Protein AF-0000000086008919 (afdb_homodimer)

Sequence (578 aa):
MCDLHGDYGIKNENSSHETCEQEYIVKLPHHLHKCLPTDWNIIDSYNDDFDLSVKHMNRQDSIGISLEGPEISRSGILTWLCVSTSSCTFLFDILTLGKEAFRRGLKSILENSRIQKIFHDCRLVSDCLYHQYEVRLNNVFDTQAADSLVMMQQNKDSKFIKKVNSLNECLNYYLEITDNYLCRSLLFDVDEQSIHYHGRRPLHHEFQESMIRNVIYLRLLKREVECALLTPLRRVTDQYLNCVLSASDQELVLCPSILEELPQEVLIDGIEVVNYVEPEVSLFGSWDSMCDLHGDYGIKNENSSHETCEQEYIVKLPHHLHKCLPTDWNIIDSYNDDFDLSVKHMNRQDSIGISLEGPEISRSGILTWLCVSTSSCTFLFDILTLGKEAFRRGLKSILENSRIQKIFHDCRLVSDCLYHQYEVRLNNVFDTQAADSLVMMQQNKDSKFIKKVNSLNECLNYYLEITDNYLCRSLLFDVDEQSIHYHGRRPLHHEFQESMIRNVIYLRLLKREVECALLTPLRRVTDQYLNCVLSASDQELVLCPSILEELPQEVLIDGIEVVNYVEPEVSLFGSWDS

Structure (mmCIF, N/CA/C/O backbone):
data_AF-0000000086008919-model_v1
#
loop_
_entity.id
_entity.type
_entity.pdbx_description
1 polymer 'PiRNA biogenesis protein EXD1'
#
loop_
_atom_site.group_PDB
_atom_site.id
_atom_site.type_symbol
_atom_site.label_atom_id
_atom_site.label_alt_id
_atom_site.label_comp_id
_atom_site.label_asym_id
_atom_site.label_entity_id
_atom_site.label_seq_id
_atom_site.pdbx_PDB_ins_code
_atom_site.Cartn_x
_atom_site.Cartn_y
_atom_site.Cartn_z
_atom_site.occupancy
_atom_site.B_iso_or_equiv
_atom_site.auth_seq_id
_atom_site.auth_comp_id
_atom_site.auth_asym_id
_atom_site.auth_atom_id
_atom_site.pdbx_PDB_model_num
ATOM 1 N N . MET A 1 1 ? 29.938 62.469 72.5 1 24.72 1 MET A N 1
ATOM 2 C CA . MET A 1 1 ? 30.828 62.656 71.375 1 24.72 1 MET A CA 1
ATOM 3 C C . MET A 1 1 ? 30.984 61.312 70.625 1 24.72 1 MET A C 1
ATOM 5 O O . MET A 1 1 ? 32.094 61 70.188 1 24.72 1 MET A O 1
ATOM 9 N N . CYS A 1 2 ? 30.031 60.469 70.812 1 25.94 2 CYS A N 1
ATOM 10 C CA . CYS A 1 2 ? 29.75 59.031 70.688 1 25.94 2 CYS A CA 1
ATOM 11 C C . CYS A 1 2 ? 29.75 58.594 69.188 1 25.94 2 CYS A C 1
ATOM 13 O O . CYS A 1 2 ? 28.922 59.062 68.438 1 25.94 2 CYS A O 1
ATOM 15 N N . ASP A 1 3 ? 31.031 58.469 68.688 1 27.61 3 ASP A N 1
ATOM 16 C CA . ASP A 1 3 ? 31.594 58.281 67.375 1 27.61 3 ASP A CA 1
ATOM 17 C C . ASP A 1 3 ? 31.047 57.031 66.688 1 27.61 3 ASP A C 1
ATOM 19 O O . ASP A 1 3 ? 31.531 55.906 66.938 1 27.61 3 ASP A O 1
ATOM 23 N N . LEU A 1 4 ? 29.766 56.875 66.688 1 25.44 4 LEU A N 1
ATOM 24 C CA . LEU A 1 4 ? 28.938 55.719 66.438 1 25.44 4 LEU A CA 1
ATOM 25 C C . LEU A 1 4 ? 29.109 55.219 65 1 25.44 4 LEU A C 1
ATOM 27 O O . LEU A 1 4 ? 28.141 55.156 64.25 1 25.44 4 LEU A O 1
ATOM 31 N N . HIS A 1 5 ? 30.25 55.531 64.375 1 30.09 5 HIS A N 1
ATOM 32 C CA . HIS A 1 5 ? 30.328 55.469 62.938 1 30.09 5 HIS A CA 1
ATOM 33 C C . HIS A 1 5 ? 30.344 54.031 62.438 1 30.09 5 HIS A C 1
ATOM 35 O O . HIS A 1 5 ? 31.391 53.469 62.156 1 30.09 5 HIS A O 1
ATOM 41 N N . GLY A 1 6 ? 29.516 53.25 63.094 1 28.58 6 GLY A N 1
ATOM 42 C CA . GLY A 1 6 ? 29.688 51.812 62.844 1 28.58 6 GLY A CA 1
ATOM 43 C C . GLY A 1 6 ? 29.547 51.438 61.375 1 28.58 6 GLY A C 1
ATOM 44 O O . GLY A 1 6 ? 28.531 51.75 60.75 1 28.58 6 GLY A O 1
ATOM 45 N N . ASP A 1 7 ? 30.578 51.406 60.656 1 30.53 7 ASP A N 1
ATOM 46 C CA . ASP A 1 7 ? 30.734 51.156 59.219 1 30.53 7 ASP A CA 1
ATOM 47 C C . ASP A 1 7 ? 30.141 49.781 58.844 1 30.53 7 ASP A C 1
ATOM 49 O O . ASP A 1 7 ? 30.766 48.75 59.062 1 30.53 7 ASP A O 1
ATOM 53 N N . TYR A 1 8 ? 28.953 49.594 59.312 1 28.14 8 TYR A N 1
ATOM 54 C CA . TYR A 1 8 ? 28.5 48.219 59 1 28.14 8 TYR A CA 1
ATOM 55 C C . TYR A 1 8 ? 28.578 47.938 57.5 1 28.14 8 TYR A C 1
ATOM 57 O O . TYR A 1 8 ? 27.984 48.656 56.688 1 28.14 8 TYR A O 1
ATOM 65 N N . GLY A 1 9 ? 29.625 47.562 57.094 1 30.84 9 GLY A N 1
ATOM 66 C CA . GLY A 1 9 ? 29.828 47.156 55.719 1 30.84 9 GLY A CA 1
ATOM 67 C C . GLY A 1 9 ? 28.812 46.125 55.25 1 30.84 9 GLY A C 1
ATOM 68 O O . GLY A 1 9 ? 28.766 45 55.812 1 30.84 9 GLY A O 1
ATOM 69 N N . ILE A 1 10 ? 27.594 46.469 55 1 26.48 10 ILE A N 1
ATOM 70 C CA . ILE A 1 10 ? 26.547 45.594 54.469 1 26.48 10 ILE A CA 1
ATOM 71 C C . ILE A 1 10 ? 27.109 44.75 53.312 1 26.48 10 ILE A C 1
ATOM 73 O O . ILE A 1 10 ? 27.609 45.312 52.344 1 26.48 10 ILE A O 1
ATOM 77 N N . LYS A 1 11 ? 27.469 43.562 53.625 1 32.94 11 LYS A N 1
ATOM 78 C CA . LYS A 1 11 ? 27.812 42.562 52.625 1 32.94 11 LYS A CA 1
ATOM 79 C C . LYS A 1 11 ? 26.688 42.406 51.625 1 32.94 11 LYS A C 1
ATOM 81 O O . LYS A 1 11 ? 25.562 42.062 51.969 1 32.94 11 LYS A O 1
ATOM 86 N N . ASN A 1 12 ? 26.422 43.344 50.719 1 26.62 12 ASN A N 1
ATOM 87 C CA . ASN A 1 12 ? 25.5 43.156 49.625 1 26.62 12 ASN A CA 1
ATOM 88 C C . ASN A 1 12 ? 25.578 41.75 49.062 1 26.62 12 ASN A C 1
ATOM 90 O O . ASN A 1 12 ? 26.562 41.375 48.406 1 26.62 12 ASN A O 1
ATOM 94 N N . GLU A 1 13 ? 25.031 40.781 49.812 1 29.66 13 GLU A N 1
ATOM 95 C CA . GLU A 1 13 ? 24.891 39.469 49.188 1 29.66 13 GLU A CA 1
ATOM 96 C C . GLU A 1 13 ? 24.109 39.562 47.875 1 29.66 13 GLU A C 1
ATOM 98 O O . GLU A 1 13 ? 22.938 39.938 47.875 1 29.66 13 GLU A O 1
ATOM 103 N N . ASN A 1 14 ? 24.5 39.969 46.781 1 31.05 14 ASN A N 1
ATOM 104 C CA . ASN A 1 14 ? 23.984 39.812 45.438 1 31.05 14 ASN A CA 1
ATOM 105 C C . ASN A 1 14 ? 23.359 38.438 45.219 1 31.05 14 ASN A C 1
ATOM 107 O O . ASN A 1 14 ? 24.078 37.406 45.188 1 31.05 14 ASN A O 1
ATOM 111 N N . SER A 1 15 ? 21.984 38.062 45.781 1 30.09 15 SER A N 1
ATOM 112 C CA . SER A 1 15 ? 21.109 36.969 45.438 1 30.09 15 SER A CA 1
ATOM 113 C C . SER A 1 15 ? 21.016 36.781 43.906 1 30.09 15 SER A C 1
ATOM 115 O O . SER A 1 15 ? 20.438 37.625 43.219 1 30.09 15 SER A O 1
ATOM 117 N N . SER A 1 16 ? 21.766 36.25 43.25 1 34.16 16 SER A N 1
ATOM 118 C CA . SER A 1 16 ? 21.641 35.75 41.906 1 34.16 16 SER A CA 1
ATOM 119 C C . SER A 1 16 ? 20.422 34.812 41.781 1 34.16 16 SER A C 1
ATOM 121 O O . SER A 1 16 ? 20.422 33.719 42.281 1 34.16 16 SER A O 1
ATOM 123 N N . HIS A 1 17 ? 18.875 35.125 42 1 28.83 17 HIS A N 1
ATOM 124 C CA . HIS A 1 17 ? 17.75 34.344 41.562 1 28.83 17 HIS A CA 1
ATOM 125 C C . HIS A 1 17 ? 18.078 33.594 40.281 1 28.83 17 HIS A C 1
ATOM 127 O O . HIS A 1 17 ? 18.125 34.188 39.188 1 28.83 17 HIS A O 1
ATOM 133 N N . GLU A 1 18 ? 18.484 32.469 40.406 1 32.31 18 GLU A N 1
ATOM 134 C CA . GLU A 1 18 ? 18.5 31.422 39.406 1 32.31 18 GLU A CA 1
ATOM 135 C C . GLU A 1 18 ? 17.094 30.984 39.031 1 32.31 18 GLU A C 1
ATOM 137 O O . GLU A 1 18 ? 16.406 30.344 39.844 1 32.31 18 GLU A O 1
ATOM 142 N N . THR A 1 19 ? 15.766 31.562 38.688 1 30.39 19 THR A N 1
ATOM 143 C CA . THR A 1 19 ? 14.508 31.141 38.094 1 30.39 19 THR A CA 1
ATOM 144 C C . THR A 1 19 ? 14.672 29.797 37.375 1 30.39 19 THR A C 1
ATOM 146 O O . THR A 1 19 ? 15.344 29.719 36.344 1 30.39 19 THR A O 1
ATOM 149 N N . CYS A 1 20 ? 14.227 28.641 38.188 1 26.19 20 CYS A N 1
ATOM 150 C CA . CYS A 1 20 ? 14.109 27.281 37.656 1 26.19 20 CYS A CA 1
ATOM 151 C C . CYS A 1 20 ? 12.938 27.172 36.688 1 26.19 20 CYS A C 1
ATOM 153 O O . CYS A 1 20 ? 11.789 27.375 37.094 1 26.19 20 CYS A O 1
ATOM 155 N N . GLU A 1 21 ? 12.281 27.141 35.75 1 37.19 21 GLU A N 1
ATOM 156 C CA . GLU A 1 21 ? 11.328 26.844 34.688 1 37.19 21 GLU A CA 1
ATOM 157 C C . GLU A 1 21 ? 10.82 25.406 34.781 1 37.19 21 GLU A C 1
ATOM 159 O O . GLU A 1 21 ? 11.562 24.453 34.5 1 37.19 21 GLU A O 1
ATOM 164 N N . GLN A 1 22 ? 9.383 24.609 35.844 1 36.31 22 GLN A N 1
ATOM 165 C CA . GLN A 1 22 ? 8.719 23.312 35.938 1 36.31 22 GLN A CA 1
ATOM 166 C C . GLN A 1 22 ? 8.133 22.906 34.594 1 36.31 22 GLN A C 1
ATOM 168 O O . GLN A 1 22 ? 7.457 23.703 33.938 1 36.31 22 GLN A O 1
ATOM 173 N N . GLU A 1 23 ? 7.734 21.281 34.312 1 44.94 23 GLU A N 1
ATOM 174 C CA . GLU A 1 23 ? 7.402 20.656 33.031 1 44.94 23 GLU A CA 1
ATOM 175 C C . GLU A 1 23 ? 5.934 20.266 32.969 1 44.94 23 GLU A C 1
ATOM 177 O O . GLU A 1 23 ? 5.445 19.547 33.844 1 44.94 23 GLU A O 1
ATOM 182 N N . TYR A 1 24 ? 4.035 20.312 32.906 1 48.25 24 TYR A N 1
ATOM 183 C CA . TYR A 1 24 ? 2.641 20.031 32.594 1 48.25 24 TYR A CA 1
ATOM 184 C C . TYR A 1 24 ? 2.533 18.797 31.688 1 48.25 24 TYR A C 1
ATOM 186 O O . TYR A 1 24 ? 3.271 18.672 30.703 1 48.25 24 TYR A O 1
ATOM 194 N N . ILE A 1 25 ? 1.021 17.469 32.312 1 50.03 25 ILE A N 1
ATOM 195 C CA . ILE A 1 25 ? 0.793 16.25 31.547 1 50.03 2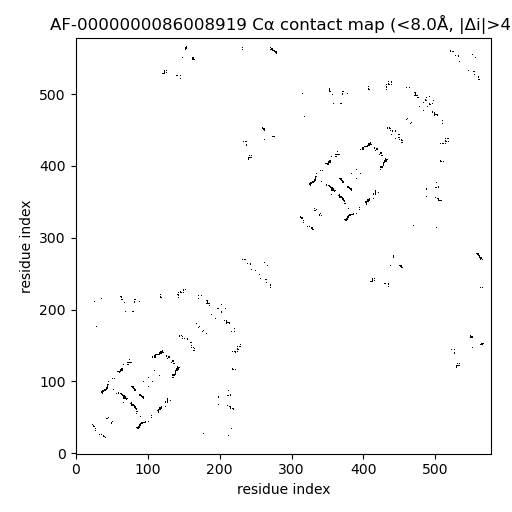5 ILE A CA 1
ATOM 196 C C . ILE A 1 25 ? -0.561 16.328 30.844 1 50.03 25 ILE A C 1
ATOM 198 O O . ILE A 1 25 ? -1.576 16.625 31.469 1 50.03 25 ILE A O 1
ATOM 202 N N . VAL A 1 26 ? -1.282 15.875 29.688 1 72.06 26 VAL A N 1
ATOM 203 C CA . VAL A 1 26 ? -2.475 15.906 28.844 1 72.06 26 VAL A CA 1
ATOM 204 C C . VAL A 1 26 ? -3.32 14.664 29.109 1 72.06 26 VAL A C 1
ATOM 206 O O . VAL A 1 26 ? -2.805 13.539 29.109 1 72.06 26 VAL A O 1
ATOM 209 N N . LYS A 1 27 ? -5.137 14.539 29.219 1 62.41 27 LYS A N 1
ATOM 210 C CA . LYS A 1 27 ? -6.055 13.406 29.297 1 62.41 27 LYS A CA 1
ATOM 211 C C . LYS A 1 27 ? -6.418 12.883 27.906 1 62.41 27 LYS A C 1
ATOM 213 O O . LYS A 1 27 ? -6.777 13.664 27.016 1 62.41 27 LYS A O 1
ATOM 218 N N . LEU A 1 28 ? -6.555 11.359 27.578 1 79.56 28 LEU A N 1
ATOM 219 C CA . LEU A 1 28 ? -6.863 10.703 26.312 1 79.56 28 LEU A CA 1
ATOM 220 C C . LEU A 1 28 ? -8.008 9.711 26.484 1 79.56 28 LEU A C 1
ATOM 222 O O . LEU A 1 28 ? -8.227 9.188 27.578 1 79.56 28 LEU A O 1
ATOM 226 N N . PRO A 1 29 ? -8.977 9.57 25.078 1 72.75 29 PRO A N 1
ATOM 227 C CA . PRO A 1 29 ? -9.938 8.469 25.125 1 72.75 29 PRO A CA 1
ATOM 228 C C . PRO A 1 29 ? -9.297 7.141 25.531 1 72.75 29 PRO A C 1
ATOM 230 O O . PRO A 1 29 ? -8.172 6.852 25.125 1 72.75 29 PRO A O 1
ATOM 233 N N . HIS A 1 30 ? -10.352 5.91 26.062 1 68.38 30 HIS A N 1
ATOM 234 C CA . HIS A 1 30 ? -9.828 4.637 26.547 1 68.38 30 HIS A CA 1
ATOM 235 C C . HIS A 1 30 ? -9.359 3.758 25.406 1 68.38 30 HIS A C 1
ATOM 237 O O . HIS A 1 30 ? -8.305 3.125 25.484 1 68.38 30 HIS A O 1
ATOM 243 N N . HIS A 1 31 ? -10.398 3.795 24.266 1 62.19 31 HIS A N 1
ATOM 244 C CA . HIS A 1 31 ? -10.102 2.85 23.188 1 62.19 31 HIS A CA 1
ATOM 245 C C . HIS A 1 31 ? -8.828 3.242 22.453 1 62.19 31 HIS A C 1
ATOM 247 O O . HIS A 1 31 ? -8.32 2.471 21.641 1 62.19 31 HIS A O 1
ATOM 253 N N . LEU A 1 32 ? -8.336 4.527 22.797 1 67.56 32 LEU A N 1
ATOM 254 C CA . LEU A 1 32 ? -7.18 4.988 22.031 1 67.56 32 LEU A CA 1
ATOM 255 C C . LEU A 1 32 ? -5.973 5.184 22.938 1 67.56 32 LEU A C 1
ATOM 257 O O . LEU A 1 32 ? -4.895 5.566 22.484 1 67.56 32 LEU A O 1
ATOM 261 N N . HIS A 1 33 ? -6.094 4.902 24.219 1 71.56 33 HIS A N 1
ATOM 262 C CA . HIS A 1 33 ? -5.047 5.176 25.203 1 71.56 33 HIS A CA 1
ATOM 263 C C . HIS A 1 33 ? -3.76 4.434 24.859 1 71.56 33 HIS A C 1
ATOM 265 O O . HIS A 1 33 ? -2.662 4.961 25.031 1 71.56 33 HIS A O 1
ATOM 271 N N . LYS A 1 34 ? -3.611 3.629 24.5 1 70.62 34 LYS A N 1
ATOM 272 C CA . LYS A 1 34 ? -2.428 2.816 24.234 1 70.62 34 LYS A CA 1
ATOM 273 C C . LYS A 1 34 ? -1.766 3.221 22.922 1 70.62 34 LYS A C 1
ATOM 275 O O . LYS A 1 34 ? -0.568 3 22.719 1 70.62 34 LYS A O 1
ATOM 280 N N . CYS A 1 35 ? -2.84 3.662 22.141 1 72.81 35 CYS A N 1
ATOM 281 C CA . CYS A 1 35 ? -2.293 3.891 20.812 1 72.81 35 CYS A CA 1
ATOM 282 C C . CYS A 1 35 ? -1.87 5.344 20.625 1 72.81 35 CYS A C 1
ATOM 284 O O . CYS A 1 35 ? -1.315 5.711 19.594 1 72.81 35 CYS A O 1
ATOM 286 N N . LEU A 1 36 ? -1.512 6.543 21.797 1 79.25 36 LEU A N 1
ATOM 287 C CA . LEU A 1 36 ? -1.223 7.961 21.609 1 79.25 36 LEU A CA 1
ATOM 288 C C . LEU A 1 36 ? -0.1 8.414 22.547 1 79.25 36 LEU A C 1
ATOM 290 O O . LEU A 1 36 ? 0.017 7.922 23.672 1 79.25 36 LEU A O 1
ATOM 294 N N . PRO A 1 37 ? 0.825 9.617 22.391 1 78.75 37 PRO A N 1
ATOM 295 C CA . PRO A 1 37 ? 1.854 10.18 23.281 1 78.75 37 PRO A CA 1
ATOM 296 C C . PRO A 1 37 ? 1.273 11.086 24.359 1 78.75 37 PRO A C 1
ATOM 298 O O . PRO A 1 37 ? 0.677 12.125 24.047 1 78.75 37 PRO A O 1
ATOM 301 N N . THR A 1 38 ? 2.098 11.109 25.297 1 79.56 38 THR A N 1
ATOM 302 C CA . THR A 1 38 ? 1.534 11.914 26.375 1 79.56 38 THR A CA 1
ATOM 303 C C . THR A 1 38 ? 2.531 12.969 26.844 1 79.56 38 THR A C 1
ATOM 305 O O . THR A 1 38 ? 2.143 13.984 27.422 1 79.56 38 THR A O 1
ATOM 308 N N . ASP A 1 39 ? 3.574 12.781 26.797 1 76.94 39 ASP A N 1
ATOM 309 C CA . ASP A 1 39 ? 4.555 13.805 27.156 1 76.94 39 ASP A CA 1
ATOM 310 C C . ASP A 1 39 ? 4.488 14.992 26.219 1 76.94 39 ASP A C 1
ATOM 312 O O . ASP A 1 39 ? 4.152 14.844 25.031 1 76.94 39 ASP A O 1
ATOM 316 N N . TRP A 1 40 ? 5.242 16.469 26.672 1 83.69 40 TRP A N 1
ATOM 317 C CA . TRP A 1 40 ? 5.262 17.672 25.859 1 83.69 40 TRP A CA 1
ATOM 318 C C . TRP A 1 40 ? 6.223 18.703 26.422 1 83.69 40 TRP A C 1
ATOM 320 O O . TRP A 1 40 ? 6.547 18.672 27.609 1 83.69 40 TRP A O 1
ATOM 330 N N . ASN A 1 41 ? 6.621 19.688 25.719 1 82.25 41 ASN A N 1
ATOM 331 C CA . ASN A 1 41 ? 7.578 20.734 26.047 1 82.25 41 ASN A CA 1
ATOM 332 C C . ASN A 1 41 ? 7.281 22.016 25.297 1 82.25 41 ASN A C 1
ATOM 334 O O . ASN A 1 41 ? 6.895 21.984 24.125 1 82.25 41 ASN A O 1
ATOM 338 N N . ILE A 1 42 ? 7.711 23.328 25.906 1 88.44 42 ILE A N 1
ATOM 339 C CA . ILE A 1 42 ? 7.578 24.641 25.281 1 88.44 42 ILE A CA 1
ATOM 340 C C . ILE A 1 42 ? 8.953 25.172 24.875 1 88.44 42 ILE A C 1
ATOM 342 O O . ILE A 1 42 ? 9.898 25.141 25.688 1 88.44 42 ILE A O 1
ATOM 346 N N . ILE A 1 43 ? 9.078 25.75 23.734 1 82.5 43 ILE A N 1
ATOM 347 C CA . ILE A 1 43 ? 10.297 26.344 23.188 1 82.5 43 ILE A CA 1
ATOM 348 C C . ILE A 1 43 ? 10.047 27.812 22.875 1 82.5 43 ILE A C 1
ATOM 350 O O . ILE A 1 43 ? 9.359 28.141 21.906 1 82.5 43 ILE A O 1
ATOM 354 N N . ASP A 1 44 ? 10.766 29 23.609 1 85.38 44 ASP A N 1
ATOM 355 C CA . ASP A 1 44 ? 10.516 30.438 23.453 1 85.38 44 ASP A CA 1
ATOM 356 C C . ASP A 1 44 ? 11.828 31.219 23.391 1 85.38 44 ASP A C 1
ATOM 358 O O . ASP A 1 44 ? 11.828 32.438 23.516 1 85.38 44 ASP A O 1
ATOM 362 N N . SER A 1 45 ? 12.867 30.391 23.344 1 79.69 45 SER A N 1
ATOM 363 C CA . SER A 1 45 ? 14.203 30.953 23.188 1 79.69 45 SER A CA 1
ATOM 364 C C . SER A 1 45 ? 15.109 30.016 22.391 1 79.69 45 SER A C 1
ATOM 366 O O . SER A 1 45 ? 14.805 28.828 22.234 1 79.69 45 SER A O 1
ATOM 368 N N . TYR A 1 46 ? 16.453 30.906 21.875 1 84.88 46 TYR A N 1
ATOM 369 C CA . TYR A 1 46 ? 17.484 30.141 21.172 1 84.88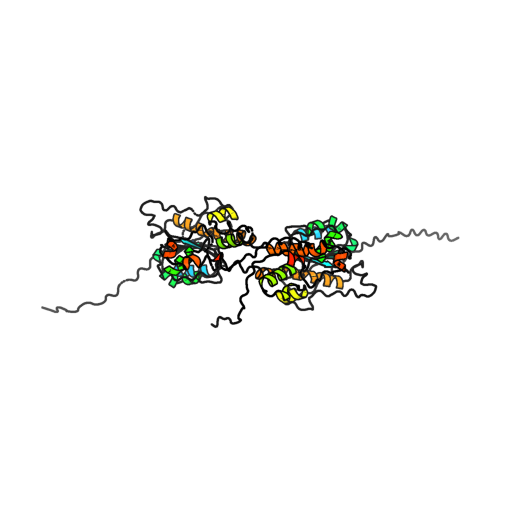 46 TYR A CA 1
ATOM 370 C C . TYR A 1 46 ? 18.484 29.547 22.141 1 84.88 46 TYR A C 1
ATOM 372 O O . TYR A 1 46 ? 19.594 30.078 22.312 1 84.88 46 TYR A O 1
ATOM 380 N N . ASN A 1 47 ? 17.859 28.422 22.688 1 85.94 47 ASN A N 1
ATOM 381 C CA . ASN A 1 47 ? 18.703 27.656 23.594 1 85.94 47 ASN A CA 1
ATOM 382 C C . ASN A 1 47 ? 18.875 26.219 23.125 1 85.94 47 ASN A C 1
ATOM 384 O O . ASN A 1 47 ? 18.625 25.906 21.953 1 85.94 47 ASN A O 1
ATOM 388 N N . ASP A 1 48 ? 19.297 25.219 24.297 1 84.19 48 ASP A N 1
ATOM 389 C CA . ASP A 1 48 ? 19.484 23.797 24.031 1 84.19 48 ASP A CA 1
ATOM 390 C C . ASP A 1 48 ? 18.172 23.109 23.688 1 84.19 48 ASP A C 1
ATOM 392 O O . ASP A 1 48 ? 18.125 22.203 22.859 1 84.19 48 ASP A O 1
ATOM 396 N N . ASP A 1 49 ? 17.266 23.812 24.25 1 89.5 49 ASP A N 1
ATOM 397 C CA . ASP A 1 49 ? 15.969 23.188 23.969 1 89.5 49 ASP A CA 1
ATOM 398 C C . ASP A 1 49 ? 15.586 23.359 22.5 1 89.5 49 ASP A C 1
ATOM 400 O O . ASP A 1 49 ? 15.031 22.438 21.891 1 89.5 49 ASP A O 1
ATOM 404 N N . PHE A 1 50 ? 15.672 24.516 22.297 1 84.81 50 PHE A N 1
ATOM 405 C CA . PHE A 1 50 ? 15.406 24.703 20.875 1 84.81 50 PHE A CA 1
ATOM 406 C C . PHE A 1 50 ? 16.219 23.719 20.031 1 84.81 50 PHE A C 1
ATOM 408 O O . PHE A 1 50 ? 15.664 23.016 19.188 1 84.81 50 PHE A O 1
ATOM 415 N N . ASP A 1 51 ? 17.406 23.438 20.375 1 86.69 51 ASP A N 1
ATOM 416 C CA . ASP A 1 51 ? 18.266 22.562 19.594 1 86.69 51 ASP A CA 1
ATOM 417 C C . ASP A 1 51 ? 17.828 21.109 19.703 1 86.69 51 ASP A C 1
ATOM 419 O O . ASP A 1 51 ? 17.844 20.375 18.703 1 86.69 51 ASP A O 1
ATOM 423 N N . LEU A 1 52 ? 17.328 20.469 20.859 1 86.44 52 LEU A N 1
ATOM 424 C CA . LEU A 1 52 ? 16.922 19.078 21.078 1 86.44 52 LEU A CA 1
ATOM 425 C C . LEU A 1 52 ? 15.617 18.781 20.344 1 86.44 52 LEU A C 1
ATOM 427 O O . LEU A 1 52 ? 15.438 17.672 19.828 1 86.44 52 LEU A O 1
ATOM 431 N N . SER A 1 53 ? 14.656 19.734 20.531 1 89.88 53 SER A N 1
ATOM 432 C CA . SER A 1 53 ? 13.406 19.5 19.812 1 89.88 53 SER A CA 1
ATOM 433 C C . SER A 1 53 ? 13.641 19.375 18.312 1 89.88 53 SER A C 1
ATOM 435 O O . SER A 1 53 ? 13.078 18.484 17.672 1 89.88 53 SER A O 1
ATOM 437 N N . VAL A 1 54 ? 14.5 20.25 17.844 1 82.81 54 VAL A N 1
ATOM 438 C CA . VAL A 1 54 ? 14.82 20.156 16.438 1 82.81 54 VAL A CA 1
ATOM 439 C C . VAL A 1 54 ? 15.445 18.797 16.125 1 82.81 54 VAL A C 1
ATOM 441 O O . VAL A 1 54 ? 15.086 18.156 15.133 1 82.81 54 VAL A O 1
ATOM 444 N N . LYS A 1 55 ? 16.188 17.953 17.016 1 90.69 55 LYS A N 1
ATOM 445 C CA . LYS A 1 55 ? 16.828 16.656 16.828 1 90.69 55 LYS A CA 1
ATOM 446 C C . LYS A 1 55 ? 15.797 15.523 16.859 1 90.69 55 LYS A C 1
ATOM 448 O O . LYS A 1 55 ? 15.867 14.594 16.062 1 90.69 55 LYS A O 1
ATOM 453 N N . HIS A 1 56 ? 14.828 15.719 17.766 1 89.19 56 HIS A N 1
ATOM 454 C CA . HIS A 1 56 ? 13.797 14.688 17.891 1 89.19 56 HIS A CA 1
ATOM 455 C C . HIS A 1 56 ? 12.93 14.617 16.641 1 89.19 56 HIS A C 1
ATOM 457 O O . HIS A 1 56 ? 12.688 13.531 16.109 1 89.19 56 HIS A O 1
ATOM 463 N N . MET A 1 57 ? 12.367 15.555 16.406 1 86.88 57 MET A N 1
ATOM 464 C CA . MET A 1 57 ? 11.484 15.578 15.234 1 86.88 57 MET A CA 1
ATOM 465 C C . MET A 1 57 ? 12.211 15.047 14.008 1 86.88 57 MET A C 1
ATOM 467 O O . MET A 1 57 ? 11.609 14.352 13.188 1 86.88 57 MET A O 1
ATOM 471 N N . ASN A 1 58 ? 13.555 15.266 13.969 1 87.62 58 ASN A N 1
ATOM 472 C CA . ASN A 1 58 ? 14.359 14.781 12.852 1 87.62 58 ASN A CA 1
ATOM 473 C C . ASN A 1 58 ? 14.344 13.25 12.781 1 87.62 58 ASN A C 1
ATOM 475 O O . ASN A 1 58 ? 14.656 12.68 11.734 1 87.62 58 ASN A O 1
ATOM 479 N N . ARG A 1 59 ? 13.711 12.055 13.812 1 87 59 ARG A N 1
ATOM 480 C CA . ARG A 1 59 ? 13.781 10.602 13.867 1 87 59 ARG A CA 1
ATOM 481 C C . ARG A 1 59 ? 12.414 9.977 13.578 1 87 59 ARG A C 1
ATOM 483 O O . ARG A 1 59 ? 12.281 8.758 13.547 1 87 59 ARG A O 1
ATOM 490 N N . GLN A 1 60 ? 11.391 10.859 13.352 1 88.88 60 GLN A N 1
ATOM 491 C CA . GLN A 1 60 ? 10.062 10.312 13.117 1 88.88 60 GLN A CA 1
ATOM 492 C C . GLN A 1 60 ? 9.844 10.016 11.633 1 88.88 60 GLN A C 1
ATOM 494 O O . GLN A 1 60 ? 10.391 10.711 10.773 1 88.88 60 GLN A O 1
ATOM 499 N N . ASP A 1 61 ? 8.953 8.609 11.523 1 85.81 61 ASP A N 1
ATOM 500 C CA . ASP A 1 61 ? 8.539 8.391 10.133 1 85.81 61 ASP A CA 1
ATOM 501 C C . ASP A 1 61 ? 7.453 9.383 9.727 1 85.81 61 ASP A C 1
ATOM 503 O O . ASP A 1 61 ? 7.352 9.75 8.555 1 85.81 61 ASP A O 1
ATOM 507 N N . SER A 1 62 ? 6.652 9.781 10.68 1 86.44 62 SER A N 1
ATOM 508 C CA . SER A 1 62 ? 5.559 10.734 10.484 1 86.44 62 SER A CA 1
ATOM 509 C C . SER A 1 62 ? 5.262 11.5 11.766 1 86.44 62 SER A C 1
ATOM 511 O O . SER A 1 62 ? 5.445 10.977 12.867 1 86.44 62 SER A O 1
ATOM 513 N N . ILE A 1 63 ? 4.812 12.797 11.547 1 92.81 63 ILE A N 1
ATOM 514 C CA . ILE A 1 63 ? 4.391 13.633 12.664 1 92.81 63 ILE A CA 1
ATOM 515 C C . ILE A 1 63 ? 3.086 14.344 12.32 1 92.81 63 ILE A C 1
ATOM 517 O O . ILE A 1 63 ? 2.867 14.719 11.164 1 92.81 63 ILE A O 1
ATOM 521 N N . GLY A 1 64 ? 2.35 14.594 13.305 1 96.19 64 GLY A N 1
ATOM 522 C CA . GLY A 1 64 ? 1.192 15.469 13.195 1 96.19 64 GLY A CA 1
ATOM 523 C C . GLY A 1 64 ? 1.494 16.906 13.562 1 96.19 64 GLY A C 1
ATOM 524 O O . GLY A 1 64 ? 2.215 17.172 14.531 1 96.19 64 GLY A O 1
ATOM 525 N N . ILE A 1 65 ? 0.997 17.906 12.938 1 89.62 65 ILE A N 1
ATOM 526 C CA . ILE A 1 65 ? 1.317 19.312 13.188 1 89.62 65 ILE A CA 1
ATOM 527 C C . ILE A 1 65 ? 0.041 20.141 13.141 1 89.62 65 ILE A C 1
ATOM 529 O O . ILE A 1 65 ? -0.793 19.969 12.25 1 89.62 65 ILE A O 1
ATOM 533 N N . SER A 1 66 ? 0.054 21.359 13.953 1 93.81 66 SER A N 1
ATOM 534 C CA . SER A 1 66 ? -1.01 22.359 13.961 1 93.81 66 SER A CA 1
ATOM 535 C C . SER A 1 66 ? -0.469 23.75 14.32 1 93.81 66 SER A C 1
ATOM 537 O O . SER A 1 66 ? 0.392 23.875 15.195 1 93.81 66 SER A O 1
ATOM 539 N N . LEU A 1 67 ? -0.899 24.75 13.789 1 92.25 67 LEU A N 1
ATOM 540 C CA . LEU A 1 67 ? -0.593 26.141 14.109 1 92.25 67 LEU A CA 1
ATOM 541 C C . LEU A 1 67 ? -1.739 26.797 14.875 1 92.25 67 LEU A C 1
ATOM 543 O O . LEU A 1 67 ? -2.904 26.641 14.508 1 92.25 67 LEU A O 1
ATOM 547 N N . GLU A 1 68 ? -1.343 27.656 15.867 1 88.94 68 GLU A N 1
ATOM 548 C CA . GLU A 1 68 ? -2.324 28.344 16.703 1 88.94 68 GLU A CA 1
ATOM 549 C C . GLU A 1 68 ? -2.037 29.844 16.797 1 88.94 68 GLU A C 1
ATOM 551 O O . GLU A 1 68 ? -0.881 30.25 16.906 1 88.94 68 GLU A O 1
ATOM 556 N N . GLY A 1 69 ? -3.074 30.625 16.797 1 84.88 69 GLY A N 1
ATOM 557 C CA . GLY A 1 69 ? -3.072 32.094 16.906 1 84.88 69 GLY A CA 1
ATOM 558 C C . GLY A 1 69 ? -4.438 32.688 16.672 1 84.88 69 GLY A C 1
ATOM 559 O O . GLY A 1 69 ? -5.387 32 16.297 1 84.88 69 GLY A O 1
ATOM 560 N N . PRO A 1 70 ? -4.594 34 16.891 1 82.5 70 PRO A N 1
ATOM 561 C CA . PRO A 1 70 ? -5.895 34.625 16.703 1 82.5 70 PRO A CA 1
ATOM 562 C C . PRO A 1 70 ? -6.41 34.5 15.273 1 82.5 70 PRO A C 1
ATOM 564 O O . PRO A 1 70 ? -7.613 34.344 15.055 1 82.5 70 PRO A O 1
ATOM 567 N N . GLU A 1 71 ? -5.586 34.562 14.266 1 85.06 71 GLU A N 1
ATOM 568 C CA . GLU A 1 71 ? -5.879 34.406 12.844 1 85.06 71 GLU A CA 1
ATOM 569 C C . GLU A 1 71 ? -4.668 33.844 12.094 1 85.06 71 GLU A C 1
ATOM 571 O O . GLU A 1 71 ? -3.641 34.531 11.992 1 85.06 71 GLU A O 1
ATOM 576 N N . ILE A 1 72 ? -4.895 32.719 11.727 1 88.75 72 ILE A N 1
ATOM 577 C CA . ILE A 1 72 ? -3.828 32.156 10.898 1 88.75 72 ILE A CA 1
ATOM 578 C C . ILE A 1 72 ? -4.035 32.594 9.445 1 88.75 72 ILE A C 1
ATOM 580 O O . ILE A 1 72 ? -5.02 32.188 8.812 1 88.75 72 ILE A O 1
ATOM 584 N N . SER A 1 73 ? -3.24 33.406 8.914 1 88.19 73 SER A N 1
ATOM 585 C CA . SER A 1 73 ? -3.256 33.906 7.535 1 88.19 73 SER A CA 1
ATOM 586 C C . SER A 1 73 ? -2.004 34.719 7.227 1 88.19 73 SER A C 1
ATOM 588 O O . SER A 1 73 ? -1.195 34.969 8.117 1 88.19 73 SER A O 1
ATOM 590 N N . ARG A 1 74 ? -1.813 35.188 6.086 1 82.38 74 ARG A N 1
ATOM 591 C CA . ARG A 1 74 ? -0.668 36 5.668 1 82.38 74 ARG A CA 1
ATOM 592 C C . ARG A 1 74 ? -0.613 37.312 6.434 1 82.38 74 ARG A C 1
ATOM 594 O O . ARG A 1 74 ? 0.453 37.906 6.559 1 82.38 74 ARG A O 1
ATOM 601 N N . SER A 1 75 ? -1.774 37.75 6.793 1 85.19 75 SER A N 1
ATOM 602 C CA . SER A 1 75 ? -1.77 39 7.516 1 85.19 75 SER A CA 1
ATOM 603 C C . SER A 1 75 ? -2.121 38.812 8.984 1 85.19 75 SER A C 1
ATOM 605 O O . SER A 1 75 ? -2.328 39.781 9.719 1 85.19 75 SER A O 1
ATOM 607 N N . GLY A 1 76 ? -2.355 37.562 9.305 1 85.19 76 GLY A N 1
ATOM 608 C CA . GLY A 1 76 ? -2.693 37.25 10.688 1 85.19 76 GLY A CA 1
ATOM 609 C C . GLY A 1 76 ? -1.481 37.188 11.594 1 85.19 76 GLY A C 1
ATOM 610 O O . GLY A 1 76 ? -0.412 37.688 11.258 1 85.19 76 GLY A O 1
ATOM 611 N N . ILE A 1 77 ? -1.611 36.531 12.906 1 86.5 77 ILE A N 1
ATOM 612 C CA . ILE A 1 77 ? -0.578 36.344 13.922 1 86.5 77 ILE A CA 1
ATOM 613 C C . ILE A 1 77 ? -0.459 34.875 14.297 1 86.5 77 ILE A C 1
ATOM 615 O O . ILE A 1 77 ? -1.419 34.281 14.781 1 86.5 77 ILE A O 1
ATOM 619 N N . LEU A 1 78 ? 0.765 34.375 13.914 1 90.19 78 LEU A N 1
ATOM 620 C CA . LEU A 1 78 ? 1.15 33.031 14.414 1 90.19 78 LEU A CA 1
ATOM 621 C C . LEU A 1 78 ? 1.755 33.156 15.812 1 90.19 78 LEU A C 1
ATOM 623 O O . LEU A 1 78 ? 2.738 33.875 16.016 1 90.19 78 LEU A O 1
ATOM 627 N N . THR A 1 79 ? 1.043 32.531 16.734 1 88.75 79 THR A N 1
ATOM 628 C CA . THR A 1 79 ? 1.56 32.594 18.094 1 88.75 79 THR A CA 1
ATOM 629 C C . THR A 1 79 ? 2.295 31.297 18.453 1 88.75 79 THR A C 1
ATOM 631 O O . THR A 1 79 ? 3.377 31.328 19.031 1 88.75 79 THR A O 1
ATOM 634 N N . TRP A 1 80 ? 1.642 30.031 18.094 1 86.5 80 TRP A N 1
ATOM 635 C CA . TRP A 1 80 ? 2.197 28.734 18.469 1 86.5 80 TRP A CA 1
ATOM 636 C C . TRP A 1 80 ? 2.336 27.828 17.25 1 86.5 80 TRP A C 1
ATOM 638 O O . TRP A 1 80 ? 1.434 27.766 16.406 1 86.5 80 TRP A O 1
ATOM 648 N N . LEU A 1 81 ? 3.484 27.078 17.156 1 92 81 LEU A N 1
ATOM 649 C CA . LEU A 1 81 ? 3.682 25.891 16.344 1 92 81 LEU A CA 1
ATOM 650 C C . LEU A 1 81 ? 3.639 24.641 17.188 1 92 81 LEU A C 1
ATOM 652 O O . LEU A 1 81 ? 4.5 24.422 18.047 1 92 81 LEU A O 1
ATOM 656 N N . CYS A 1 82 ? 2.5 23.656 16.906 1 90.81 82 CYS A N 1
ATOM 657 C CA . CYS A 1 82 ? 2.363 22.422 17.672 1 90.81 82 CYS A CA 1
ATOM 658 C C . CYS A 1 82 ? 2.801 21.219 16.844 1 90.81 82 CYS A C 1
ATOM 660 O O . CYS A 1 82 ? 2.301 21.016 15.734 1 90.81 82 CYS A O 1
ATOM 662 N N . VAL A 1 83 ? 3.641 20.266 17.484 1 89.44 83 VAL A N 1
ATOM 663 C CA . VAL A 1 83 ? 4.148 19.062 16.812 1 89.44 83 VAL A CA 1
ATOM 664 C C . VAL A 1 83 ? 3.93 17.844 17.703 1 89.44 83 VAL A C 1
ATOM 666 O O . VAL A 1 83 ? 4.367 17.812 18.844 1 89.44 83 VAL A O 1
ATOM 669 N N . SER A 1 84 ? 3.055 16.812 16.938 1 90.81 84 SER A N 1
ATOM 670 C CA . SER A 1 84 ? 2.908 15.547 17.641 1 90.81 84 SER A CA 1
ATOM 671 C C . SER A 1 84 ? 3.785 14.461 17.031 1 90.81 84 SER A C 1
ATOM 673 O O . SER A 1 84 ? 3.781 14.273 15.805 1 90.81 84 SER A O 1
ATOM 675 N N . THR A 1 85 ? 4.516 13.578 17.922 1 88.31 85 THR A N 1
ATOM 676 C CA . THR A 1 85 ? 5.254 12.375 17.531 1 88.31 85 THR A CA 1
ATOM 677 C C . THR A 1 85 ? 4.605 11.133 18.141 1 88.31 85 THR A C 1
ATOM 679 O O . THR A 1 85 ? 3.545 11.211 18.75 1 88.31 85 THR A O 1
ATOM 682 N N . SER A 1 86 ? 5.273 10.195 17.766 1 83.5 86 SER A N 1
ATOM 683 C CA . SER A 1 86 ? 4.824 8.93 18.344 1 83.5 86 SER A CA 1
ATOM 684 C C . SER A 1 86 ? 4.934 8.938 19.859 1 83.5 86 SER A C 1
ATOM 686 O O . SER A 1 86 ? 4.242 8.18 20.547 1 83.5 86 SER A O 1
ATOM 688 N N . SER A 1 87 ? 5.73 9.805 20.453 1 84.69 87 SER A N 1
ATOM 689 C CA . SER A 1 87 ? 6.051 9.664 21.859 1 84.69 87 SER A CA 1
ATOM 690 C C . SER A 1 87 ? 5.785 10.961 22.625 1 84.69 87 SER A C 1
ATOM 692 O O . SER A 1 87 ? 5.633 10.953 23.844 1 84.69 87 SER A O 1
ATOM 694 N N . CYS A 1 88 ? 5.969 12.141 21.703 1 85.31 88 CYS A N 1
ATOM 695 C CA . CYS A 1 88 ? 5.863 13.398 22.438 1 85.31 88 CYS A CA 1
ATOM 696 C C . CYS A 1 88 ? 5.199 14.469 21.578 1 85.31 88 CYS A C 1
ATOM 698 O O . CYS A 1 88 ? 5.258 14.406 20.344 1 85.31 88 CYS A O 1
ATOM 700 N N . THR A 1 89 ? 4.852 15.594 22.281 1 88.75 89 THR A N 1
ATOM 701 C CA . THR A 1 89 ? 4.305 16.781 21.625 1 88.75 89 THR A CA 1
ATOM 702 C C . THR A 1 89 ? 5.09 18.031 22 1 88.75 89 THR A C 1
ATOM 704 O O . THR A 1 89 ? 5.266 18.312 23.188 1 88.75 89 THR A O 1
ATOM 707 N N . PHE A 1 90 ? 5.574 18.938 21.219 1 75.69 90 PHE A N 1
ATOM 708 C CA . PHE A 1 90 ? 6.289 20.203 21.422 1 75.69 90 PHE A CA 1
ATOM 709 C C . PHE A 1 90 ? 5.418 21.391 21.031 1 75.69 90 PHE A C 1
ATOM 711 O O . PHE A 1 90 ? 4.836 21.406 19.938 1 75.69 90 PHE A O 1
ATOM 718 N N . LEU A 1 91 ? 5.613 22.547 21.719 1 91.25 91 LEU A N 1
ATOM 719 C CA . LEU A 1 91 ? 4.93 23.812 21.469 1 91.25 91 LEU A CA 1
ATOM 720 C C . LEU A 1 91 ? 5.934 24.953 21.297 1 91.25 91 LEU A C 1
ATOM 722 O O . LEU A 1 91 ? 6.43 25.5 22.297 1 91.25 91 LEU A O 1
ATOM 726 N N . PHE A 1 92 ? 6.258 25.484 20.156 1 83.94 92 PHE A N 1
ATOM 727 C CA . PHE A 1 92 ? 7.164 26.594 19.875 1 83.94 92 PHE A CA 1
ATOM 728 C C . PHE A 1 92 ? 6.426 27.922 19.938 1 83.94 92 PHE A C 1
ATOM 730 O O . PHE A 1 92 ? 5.469 28.141 19.203 1 83.94 92 PHE A O 1
ATOM 737 N N . ASP A 1 93 ? 6.996 28.938 20.672 1 90 93 ASP A N 1
ATOM 738 C CA . ASP A 1 93 ? 6.422 30.281 20.812 1 90 93 ASP A CA 1
ATOM 739 C C . ASP A 1 93 ? 6.957 31.219 19.734 1 90 93 ASP A C 1
ATOM 741 O O . ASP A 1 93 ? 7.93 31.938 19.953 1 90 93 ASP A O 1
ATOM 745 N N . ILE A 1 94 ? 6.293 31.438 18.562 1 91.25 94 ILE A N 1
ATOM 746 C CA . ILE A 1 94 ? 6.762 32.156 17.391 1 91.25 94 ILE A CA 1
ATOM 747 C C . ILE A 1 94 ? 6.602 33.656 17.625 1 91.25 94 ILE A C 1
ATOM 749 O O . ILE A 1 94 ? 7.383 34.469 17.109 1 91.25 94 ILE A O 1
ATOM 753 N N . LEU A 1 95 ? 5.688 34.125 18.359 1 83.75 95 LEU A N 1
ATOM 754 C CA . LEU A 1 95 ? 5.566 35.562 18.656 1 83.75 95 LEU A CA 1
ATOM 755 C C . LEU A 1 95 ? 6.84 36.062 19.312 1 83.75 95 LEU A C 1
ATOM 757 O O . LEU A 1 95 ? 7.301 37.188 18.984 1 83.75 95 LEU A O 1
ATOM 761 N N . THR A 1 96 ? 7.438 35.094 20.234 1 85.38 96 THR A N 1
ATOM 762 C CA . THR A 1 96 ? 8.664 35.438 20.938 1 85.38 96 THR A CA 1
ATOM 763 C C . THR A 1 96 ? 9.883 35.156 20.062 1 85.38 96 THR A C 1
ATOM 765 O O . THR A 1 96 ? 10.766 36 19.938 1 85.38 96 THR A O 1
ATOM 768 N N . LEU A 1 97 ? 9.922 34.031 19.641 1 90.5 97 LEU A N 1
ATOM 769 C CA . LEU A 1 97 ? 11.078 33.562 18.875 1 90.5 97 LEU A CA 1
ATOM 770 C C . LEU A 1 97 ? 11.234 34.375 17.578 1 90.5 97 LEU A C 1
ATOM 772 O O . LEU A 1 97 ? 12.352 34.594 17.109 1 90.5 97 LEU A O 1
ATOM 776 N N . GLY A 1 98 ? 10.227 35 16.859 1 86.69 98 GLY A N 1
ATOM 777 C CA . GLY A 1 98 ? 10.258 35.719 15.602 1 86.69 98 GLY A CA 1
ATOM 778 C C . GLY A 1 98 ? 10.586 34.844 14.414 1 86.69 98 GLY A C 1
ATOM 779 O O . GLY A 1 98 ? 10.617 33.594 14.547 1 86.69 98 GLY A O 1
ATOM 780 N N . LYS A 1 99 ? 10.953 35.469 13.453 1 88.06 99 LYS A N 1
ATOM 781 C CA . LYS A 1 99 ? 11.328 34.812 12.211 1 88.06 99 LYS A CA 1
ATOM 782 C C . LYS A 1 99 ? 12.617 34 12.383 1 88.06 99 LYS A C 1
ATOM 784 O O . LYS A 1 99 ? 12.875 33.062 11.625 1 88.06 99 LYS A O 1
ATOM 789 N N . GLU A 1 100 ? 13.281 34.188 13.414 1 90.88 100 GLU A N 1
ATOM 790 C CA . GLU A 1 100 ? 14.555 33.531 13.648 1 90.88 100 GLU A CA 1
ATOM 791 C C . GLU A 1 100 ? 14.352 32.031 13.898 1 90.88 100 GLU A C 1
ATOM 793 O O . GLU A 1 100 ? 15.195 31.203 13.523 1 90.88 100 GLU A O 1
ATOM 798 N N . ALA A 1 101 ? 13.273 31.719 14.477 1 92 101 ALA A N 1
ATOM 799 C CA . ALA A 1 101 ? 13.031 30.297 14.734 1 92 101 ALA A CA 1
ATOM 800 C C . ALA A 1 101 ? 13.102 29.484 13.445 1 92 101 ALA A C 1
ATOM 802 O O . ALA A 1 101 ? 13.609 28.375 13.438 1 92 101 ALA A O 1
ATOM 803 N N . PHE A 1 102 ? 12.594 29.906 12.523 1 86.06 102 PHE A N 1
ATOM 804 C CA . PHE A 1 102 ? 12.602 29.203 11.242 1 86.06 102 PHE A CA 1
ATOM 805 C C . PHE A 1 102 ? 14.016 29.109 10.695 1 86.06 102 PHE A C 1
ATOM 807 O O . PHE A 1 102 ? 14.398 28.062 10.148 1 86.06 102 PHE A O 1
ATOM 814 N N . ARG A 1 103 ? 14.797 30.156 10.914 1 90.56 103 ARG A N 1
ATOM 815 C CA . ARG A 1 103 ? 16.172 30.141 10.43 1 90.56 103 ARG A CA 1
ATOM 816 C C . ARG A 1 103 ? 17.016 29.156 11.219 1 90.56 103 ARG A C 1
ATOM 818 O O . ARG A 1 103 ? 17.969 28.578 10.688 1 90.56 103 ARG A O 1
ATOM 825 N N . ARG A 1 104 ? 16.562 28.75 12.445 1 88.94 104 ARG A N 1
ATOM 826 C CA . ARG A 1 104 ? 17.344 27.891 13.336 1 88.94 104 ARG A CA 1
ATOM 827 C C . ARG A 1 104 ? 16.891 26.438 13.25 1 88.94 104 ARG A C 1
ATOM 829 O O . ARG A 1 104 ? 17.375 25.594 14 1 88.94 104 ARG A O 1
ATOM 836 N N . GLY A 1 105 ? 16.078 26.156 12.438 1 85.81 105 GLY A N 1
ATOM 837 C CA . GLY A 1 105 ? 15.82 24.719 12.344 1 85.81 105 GLY A CA 1
ATOM 838 C C . GLY A 1 105 ? 14.422 24.406 11.852 1 85.81 105 GLY A C 1
ATOM 839 O O . GLY A 1 105 ? 14.211 23.422 11.148 1 85.81 105 GLY A O 1
ATOM 840 N N . LEU A 1 106 ? 13.367 25.094 12.328 1 88.88 106 LEU A N 1
ATOM 841 C CA . LEU A 1 106 ? 11.992 24.75 11.969 1 88.88 106 LEU A CA 1
ATOM 842 C C . LEU A 1 106 ? 11.812 24.719 10.453 1 88.88 106 LEU A C 1
ATOM 844 O O . LEU A 1 106 ? 11.148 23.828 9.922 1 88.88 106 LEU A O 1
ATOM 848 N N . LYS A 1 107 ? 12.531 25.734 9.844 1 77.5 107 LYS A N 1
ATOM 849 C CA . LYS A 1 107 ? 12.422 25.719 8.383 1 77.5 107 LYS A CA 1
ATOM 850 C C . LYS A 1 107 ? 12.93 24.406 7.809 1 77.5 107 LYS A C 1
ATOM 852 O O . LYS A 1 107 ? 12.273 23.797 6.957 1 77.5 107 LYS A O 1
ATOM 857 N N . SER A 1 108 ? 14.023 23.594 8.562 1 89.69 108 SER A N 1
ATOM 858 C CA . SER A 1 108 ? 14.609 22.375 8.039 1 89.69 108 SER A CA 1
ATOM 859 C C . SER A 1 108 ? 13.664 21.188 8.203 1 89.69 108 SER A C 1
ATOM 861 O O . SER A 1 108 ? 13.555 20.344 7.316 1 89.69 108 SER A O 1
ATOM 863 N N . ILE A 1 109 ? 13 21.141 9.266 1 88.12 109 ILE A N 1
ATOM 864 C CA . ILE A 1 109 ? 12.078 20.047 9.562 1 88.12 109 ILE A CA 1
ATOM 865 C C . ILE A 1 109 ? 10.891 20.109 8.602 1 88.12 109 ILE A C 1
ATOM 867 O O . ILE A 1 109 ? 10.5 19.094 8.023 1 88.12 109 ILE A O 1
ATOM 871 N N . LEU A 1 110 ? 10.234 21.25 8.586 1 87.12 110 LEU A N 1
ATOM 872 C CA . LEU A 1 110 ? 9.023 21.422 7.793 1 87.12 110 LEU A CA 1
ATOM 873 C C . LEU A 1 110 ? 9.305 21.203 6.312 1 87.12 110 LEU A C 1
ATOM 875 O O . LEU A 1 110 ? 8.43 20.781 5.562 1 87.12 110 LEU A O 1
ATOM 879 N N . GLU A 1 111 ? 10.664 21.328 6.031 1 86.44 111 GLU A N 1
ATOM 880 C CA . GLU A 1 111 ? 11.047 21.125 4.637 1 86.44 111 GLU A CA 1
ATOM 881 C C . GLU A 1 111 ? 11.617 19.734 4.418 1 86.44 111 GLU A C 1
ATOM 883 O O . GLU A 1 111 ? 11.938 19.359 3.287 1 86.44 111 GLU A O 1
ATOM 888 N N . ASN A 1 112 ? 11.57 18.75 5.461 1 88.62 112 ASN A N 1
ATOM 889 C CA . ASN A 1 112 ? 12.211 17.438 5.359 1 88.62 112 ASN A CA 1
ATOM 890 C C . ASN A 1 112 ? 11.375 16.469 4.535 1 88.62 112 ASN A C 1
ATOM 892 O O . ASN A 1 112 ? 10.211 16.219 4.848 1 88.62 112 ASN A O 1
ATOM 896 N N . SER A 1 113 ? 12.055 15.461 3.678 1 89.62 113 SER A N 1
ATOM 897 C CA . SER A 1 113 ? 11.32 14.539 2.818 1 89.62 113 SER A CA 1
ATOM 898 C C . SER A 1 113 ? 11.07 13.203 3.516 1 89.62 113 SER A C 1
ATOM 900 O O . SER A 1 113 ? 10.219 12.422 3.088 1 89.62 113 SER A O 1
ATOM 902 N N . ARG A 1 114 ? 11.758 12.844 4.598 1 87 114 ARG A N 1
ATOM 903 C CA . ARG A 1 114 ? 11.695 11.547 5.266 1 87 114 ARG A CA 1
ATOM 904 C C . ARG A 1 114 ? 10.562 11.516 6.289 1 87 114 ARG A C 1
ATOM 906 O O . ARG A 1 114 ? 10.109 10.438 6.684 1 87 114 ARG A O 1
ATOM 913 N N . ILE A 1 115 ? 10.336 12.547 6.789 1 86 115 ILE A N 1
ATOM 914 C CA . ILE A 1 115 ? 9.289 12.633 7.801 1 86 115 ILE A CA 1
ATOM 915 C C . ILE A 1 115 ? 7.98 13.078 7.148 1 86 115 ILE A C 1
ATOM 917 O O . ILE A 1 115 ? 7.91 14.148 6.543 1 86 115 ILE A O 1
ATOM 921 N N . GLN A 1 116 ? 7.004 12.102 7.188 1 90.25 116 GLN A N 1
ATOM 922 C CA . GLN A 1 116 ? 5.691 12.5 6.699 1 90.25 116 GLN A CA 1
ATOM 923 C C . GLN A 1 116 ? 4.988 13.422 7.699 1 90.25 116 GLN A C 1
ATOM 925 O O . GLN A 1 116 ? 4.906 13.102 8.883 1 90.25 116 GLN A O 1
ATOM 930 N N . LYS A 1 117 ? 4.688 14.695 7.23 1 97.56 117 LYS A N 1
ATOM 931 C CA . LYS A 1 117 ? 3.887 15.617 8.031 1 97.56 117 LYS A CA 1
ATOM 932 C C . LYS A 1 117 ? 2.395 15.391 7.793 1 97.56 117 LYS A C 1
ATOM 934 O O . LYS A 1 117 ? 1.922 15.492 6.66 1 97.56 117 LYS A O 1
ATOM 939 N N . ILE A 1 118 ? 1.681 15.141 8.75 1 98 118 ILE A N 1
ATOM 940 C CA . ILE A 1 118 ? 0.245 14.891 8.688 1 98 118 ILE A CA 1
ATOM 941 C C . ILE A 1 118 ? -0.514 16.109 9.219 1 98 118 ILE A C 1
ATOM 943 O O . ILE A 1 118 ? -0.326 16.5 10.367 1 98 118 ILE A O 1
ATOM 947 N N . PHE A 1 119 ? -1.273 16.734 8.484 1 97.81 119 PHE A N 1
ATOM 948 C CA . PHE A 1 119 ? -2.143 17.859 8.82 1 97.81 119 PHE A CA 1
ATOM 949 C C . PHE A 1 119 ? -3.607 17.484 8.602 1 97.81 119 PHE A C 1
ATOM 951 O O . PHE A 1 119 ? -3.91 16.469 7.977 1 97.81 119 PHE A O 1
ATOM 958 N N . HIS A 1 120 ? -4.613 18.344 9.148 1 82.94 120 HIS A N 1
ATOM 959 C CA . HIS A 1 120 ? -6.004 18.438 8.711 1 82.94 120 HIS A CA 1
ATOM 960 C C . HIS A 1 120 ? -6.324 19.859 8.219 1 82.94 120 HIS A C 1
ATOM 962 O O . HIS A 1 120 ? -6.523 20.766 9.023 1 82.94 120 HIS A O 1
ATOM 968 N N . ASP A 1 121 ? -6.316 20.078 6.977 1 92.12 121 ASP A N 1
ATOM 969 C CA . ASP A 1 121 ? -6.52 21.328 6.273 1 92.12 121 ASP A CA 1
ATOM 970 C C . ASP A 1 121 ? -5.312 22.25 6.441 1 92.12 121 ASP A C 1
ATOM 972 O O . ASP A 1 121 ? -5.352 23.203 7.234 1 92.12 121 ASP A O 1
ATOM 976 N N . CYS A 1 122 ? -4.379 22.062 5.559 1 92 122 CYS A N 1
ATOM 977 C CA . CYS A 1 122 ? -3.148 22.828 5.68 1 92 122 CYS A CA 1
ATOM 978 C C . CYS A 1 122 ? -3.203 24.078 4.816 1 92 122 CYS A C 1
ATOM 980 O O . CYS A 1 122 ? -2.193 24.766 4.641 1 92 122 CYS A O 1
ATOM 982 N N . ARG A 1 123 ? -4.371 24.641 4.391 1 83.81 123 ARG A N 1
ATOM 983 C CA . ARG A 1 123 ? -4.504 25.75 3.455 1 83.81 123 ARG A CA 1
ATOM 984 C C . ARG A 1 123 ? -4.023 27.062 4.082 1 83.81 123 ARG A C 1
ATOM 986 O O . ARG A 1 123 ? -3.172 27.75 3.518 1 83.81 123 ARG A O 1
ATOM 993 N N . LEU A 1 124 ? -4.547 27.266 5.156 1 91.75 124 LEU A N 1
ATOM 994 C CA . LEU A 1 124 ? -4.133 28.516 5.777 1 91.75 124 LEU A CA 1
ATOM 995 C C . LEU A 1 124 ? -2.777 28.375 6.461 1 91.75 124 LEU A C 1
ATOM 997 O O . LEU A 1 124 ? -2.027 29.344 6.586 1 91.75 124 LEU A O 1
ATOM 1001 N N . VAL A 1 125 ? -2.537 27.109 6.859 1 90.56 125 VAL A N 1
ATOM 1002 C CA . VAL A 1 125 ? -1.23 26.812 7.441 1 90.56 125 VAL A CA 1
ATOM 1003 C C . VAL A 1 125 ? -0.131 27.156 6.438 1 90.56 125 VAL A C 1
ATOM 1005 O O . VAL A 1 125 ? 0.812 27.891 6.77 1 90.56 125 VAL A O 1
ATOM 1008 N N . SER A 1 126 ? -0.134 26.688 5.195 1 88.25 126 SER A N 1
ATOM 1009 C CA . SER A 1 126 ? 0.875 26.922 4.168 1 88.25 126 SER A CA 1
ATOM 1010 C C . SER A 1 126 ? 0.988 28.422 3.848 1 88.25 126 SER A C 1
ATOM 1012 O O . SER A 1 126 ? 2.092 28.938 3.662 1 88.25 126 SER A O 1
ATOM 1014 N N . ASP A 1 127 ? -0.216 29.266 3.838 1 83 127 ASP A N 1
ATOM 1015 C CA . ASP A 1 127 ? -0.215 30.703 3.547 1 83 127 ASP A CA 1
ATOM 1016 C C . ASP A 1 127 ? 0.523 31.484 4.629 1 83 127 ASP A C 1
ATOM 1018 O O . ASP A 1 127 ? 1.374 32.312 4.328 1 83 127 ASP A O 1
ATOM 1022 N N . CYS A 1 128 ? 0.116 31.125 5.645 1 89.25 128 CYS A N 1
ATOM 1023 C CA . CYS A 1 128 ? 0.753 31.797 6.773 1 89.25 128 CYS A CA 1
ATOM 1024 C C . CYS A 1 128 ? 2.26 31.562 6.762 1 89.25 128 CYS A C 1
ATOM 1026 O O . CYS A 1 128 ? 3.037 32.531 6.812 1 89.25 128 CYS A O 1
ATOM 1028 N N . LEU A 1 129 ? 2.723 30.312 6.766 1 91.19 129 LEU A N 1
ATOM 1029 C CA . LEU A 1 129 ? 4.137 29.969 6.852 1 91.19 129 LEU A CA 1
ATOM 1030 C C . LEU A 1 129 ? 4.914 30.562 5.684 1 91.19 129 LEU A C 1
ATOM 1032 O O . LEU A 1 129 ? 6.031 31.047 5.863 1 91.19 129 LEU A O 1
ATOM 1036 N N . TYR A 1 130 ? 4.488 30.641 4.387 1 81 130 TYR A N 1
ATOM 1037 C CA . TYR A 1 130 ? 5.195 31.141 3.219 1 81 130 TYR A CA 1
ATOM 1038 C C . TYR A 1 130 ? 5.34 32.656 3.281 1 81 130 TYR A C 1
ATOM 1040 O O . TYR A 1 130 ? 6.441 33.188 3.135 1 81 130 TYR A O 1
ATOM 1048 N N . HIS A 1 131 ? 4.176 33.5 3.535 1 81.5 131 HIS A N 1
ATOM 1049 C CA . HIS A 1 131 ? 4.199 34.938 3.379 1 81.5 131 HIS A CA 1
ATOM 1050 C C . HIS A 1 131 ? 4.793 35.625 4.609 1 81.5 131 HIS A C 1
ATOM 1052 O O . HIS A 1 131 ? 5.43 36.656 4.5 1 81.5 131 HIS A O 1
ATOM 1058 N N . GLN A 1 132 ? 4.645 34.844 5.551 1 90.69 132 GLN A N 1
ATOM 1059 C CA . GLN A 1 132 ? 5.141 35.531 6.746 1 90.69 132 GLN A CA 1
ATOM 1060 C C . GLN A 1 132 ? 6.539 35.031 7.113 1 90.69 132 GLN A C 1
ATOM 1062 O O . GLN A 1 132 ? 7.367 35.812 7.605 1 90.69 132 GLN A O 1
ATOM 1067 N N . TYR A 1 133 ? 6.859 33.781 7.031 1 89.94 133 TYR A N 1
ATOM 1068 C CA . TYR A 1 133 ? 8.062 33.156 7.562 1 89.94 133 TYR A CA 1
ATOM 1069 C C . TYR A 1 133 ? 8.938 32.594 6.438 1 89.94 133 TYR A C 1
ATOM 1071 O O . TYR A 1 133 ? 9.961 31.969 6.691 1 89.94 133 TYR A O 1
ATOM 1079 N N . GLU A 1 134 ? 8.797 32.406 5.355 1 86.81 134 GLU A N 1
ATOM 1080 C CA . GLU A 1 134 ? 9.562 31.891 4.223 1 86.81 134 GLU A CA 1
ATOM 1081 C C . GLU A 1 134 ? 9.695 30.359 4.293 1 86.81 134 GLU A C 1
ATOM 1083 O O . GLU A 1 134 ? 10.781 29.828 4.07 1 86.81 134 GLU A O 1
ATOM 1088 N N . VAL A 1 135 ? 8.789 29.859 4.766 1 88.06 135 VAL A N 1
ATOM 1089 C CA . VAL A 1 135 ? 8.781 28.391 4.836 1 88.06 135 VAL A CA 1
ATOM 1090 C C . VAL A 1 135 ? 7.918 27.828 3.715 1 88.06 135 VAL A C 1
ATOM 1092 O O . VAL A 1 135 ? 6.75 28.188 3.57 1 88.06 135 VAL A O 1
ATOM 1095 N N . ARG A 1 136 ? 8.688 26.594 2.918 1 83.19 136 ARG A N 1
ATOM 1096 C CA . ARG A 1 136 ? 7.926 25.797 1.949 1 83.19 136 ARG A CA 1
ATOM 1097 C C . ARG A 1 136 ? 7.727 24.375 2.441 1 83.19 136 ARG A C 1
ATOM 1099 O O . ARG A 1 136 ? 8.688 23.609 2.535 1 83.19 136 ARG A O 1
ATOM 1106 N N . LEU A 1 137 ? 6.477 23.859 2.881 1 85.88 137 LEU A N 1
ATOM 1107 C CA . LEU A 1 137 ? 6.215 22.531 3.404 1 85.88 137 LEU A CA 1
ATOM 1108 C C . LEU A 1 137 ? 6.625 21.469 2.395 1 85.88 137 LEU A C 1
ATOM 1110 O O . LEU A 1 137 ? 6.422 21.625 1.19 1 85.88 137 LEU A O 1
ATOM 1114 N N . ASN A 1 138 ? 7.293 20.047 3.016 1 88.12 138 ASN A N 1
ATOM 1115 C CA . ASN A 1 138 ? 7.633 18.859 2.236 1 88.12 138 ASN A CA 1
ATOM 1116 C C . ASN A 1 138 ? 7.082 17.594 2.879 1 88.12 138 ASN A C 1
ATOM 1118 O O . ASN A 1 138 ? 7.02 17.484 4.105 1 88.12 138 ASN A O 1
ATOM 1122 N N . ASN A 1 139 ? 6.652 16.484 1.904 1 88.19 139 ASN A N 1
ATOM 1123 C CA . ASN A 1 139 ? 6.191 15.188 2.373 1 88.19 139 ASN A CA 1
ATOM 1124 C C . ASN A 1 139 ? 4.961 15.32 3.266 1 88.19 139 ASN A C 1
ATOM 1126 O O . ASN A 1 139 ? 4.98 14.898 4.426 1 88.19 139 ASN A O 1
ATOM 1130 N N . VAL A 1 140 ? 3.947 15.805 2.707 1 95.44 140 VAL A N 1
ATOM 1131 C CA . VAL A 1 140 ? 2.725 16.094 3.447 1 95.44 140 VAL A CA 1
ATOM 1132 C C . VAL A 1 140 ? 1.649 15.07 3.094 1 95.44 140 VAL A C 1
ATOM 1134 O O . VAL A 1 140 ? 1.473 14.727 1.923 1 95.44 140 VAL A O 1
ATOM 1137 N N . PHE A 1 141 ? 1.104 14.422 4.059 1 96.19 141 PHE A N 1
ATOM 1138 C CA . PHE A 1 141 ? -0.183 13.742 3.965 1 96.19 141 PHE A CA 1
ATOM 1139 C C . PHE A 1 141 ? -1.287 14.578 4.598 1 96.19 141 PHE A C 1
ATOM 1141 O O . PHE A 1 141 ? -1.256 14.852 5.797 1 96.19 141 PHE A O 1
ATOM 1148 N N . ASP A 1 142 ? -2.143 14.938 4.016 1 95.81 142 ASP A N 1
ATOM 1149 C CA . ASP A 1 142 ? -3.281 15.695 4.531 1 95.81 142 ASP A CA 1
ATOM 1150 C C . ASP A 1 142 ? -4.531 14.82 4.605 1 95.81 142 ASP A C 1
ATOM 1152 O O . ASP A 1 142 ? -5.043 14.375 3.576 1 95.81 142 ASP A O 1
ATOM 1156 N N . THR A 1 143 ? -5.164 14.656 5.773 1 82.75 143 THR A N 1
ATOM 1157 C CA . THR A 1 143 ? -6.289 13.75 5.98 1 82.75 143 THR A CA 1
ATOM 1158 C C . THR A 1 143 ? -7.547 14.289 5.309 1 82.75 143 THR A C 1
ATOM 1160 O O . THR A 1 143 ? -8.422 13.516 4.906 1 82.75 143 THR A O 1
ATOM 1163 N N . GLN A 1 144 ? -7.715 15.641 5.324 1 89.88 144 GLN A N 1
ATOM 1164 C CA . GLN A 1 144 ? -8.891 16.188 4.648 1 89.88 144 GLN A CA 1
ATOM 1165 C C . GLN A 1 144 ? -8.805 15.969 3.139 1 89.88 144 GLN A C 1
ATOM 1167 O O . GLN A 1 144 ? -9.797 15.617 2.5 1 89.88 144 GLN A O 1
ATOM 1172 N N . ALA A 1 145 ? -7.473 16.188 2.662 1 88.62 145 ALA A N 1
ATOM 1173 C CA . ALA A 1 145 ? -7.285 15.945 1.235 1 88.62 145 ALA A CA 1
ATOM 1174 C C . ALA A 1 145 ? -7.633 14.5 0.882 1 88.62 145 ALA A C 1
ATOM 1176 O O . ALA A 1 145 ? -8.352 14.25 -0.086 1 88.62 145 ALA A O 1
ATOM 1177 N N . ALA A 1 146 ? -7.062 13.555 1.475 1 82.88 146 ALA A N 1
ATOM 1178 C CA . ALA A 1 146 ? -7.316 12.141 1.233 1 82.88 146 ALA A CA 1
ATOM 1179 C C . ALA A 1 146 ? -8.812 11.836 1.263 1 82.88 146 ALA A C 1
ATOM 1181 O O . ALA A 1 146 ? -9.32 11.078 0.429 1 82.88 146 ALA A O 1
ATOM 1182 N N . ASP A 1 147 ? -9.695 12.336 2.51 1 86.69 147 ASP A N 1
ATOM 1183 C CA . ASP A 1 147 ? -11.133 12.141 2.65 1 86.69 147 ASP A CA 1
ATOM 1184 C C . ASP A 1 147 ? -11.883 12.641 1.42 1 86.69 147 ASP A C 1
ATOM 1186 O O . ASP A 1 147 ? -12.859 12.031 0.986 1 86.69 147 ASP A O 1
ATOM 1190 N N . SER A 1 148 ? -11.148 13.688 0.752 1 85.12 148 SER A N 1
ATOM 1191 C CA . SER A 1 148 ? -11.844 14.234 -0.407 1 85.12 148 SER A CA 1
ATOM 1192 C C . SER A 1 148 ? -11.773 13.273 -1.593 1 85.12 148 SER A C 1
ATOM 1194 O O . SER A 1 148 ? -12.742 13.141 -2.346 1 85.12 148 SER A O 1
ATOM 1196 N N . LEU A 1 149 ? -10.617 12.625 -1.829 1 76.56 149 LEU A N 1
ATOM 1197 C CA . LEU A 1 149 ? -10.492 11.695 -2.945 1 76.56 149 LEU A CA 1
ATOM 1198 C C . LEU A 1 149 ? -11.406 10.484 -2.754 1 76.56 149 LEU A C 1
ATOM 1200 O O . LEU A 1 149 ? -12 9.992 -3.713 1 76.56 149 LEU A O 1
ATOM 1204 N N . VAL A 1 150 ? -11.391 10.117 -1.554 1 69.38 150 VAL A N 1
ATOM 1205 C CA . VAL A 1 150 ? -12.289 9.016 -1.236 1 69.38 150 VAL A CA 1
ATOM 1206 C C . VAL A 1 150 ? -13.719 9.367 -1.652 1 69.38 150 VAL A C 1
ATOM 1208 O O . VAL A 1 150 ? -14.422 8.547 -2.238 1 69.38 150 VAL A O 1
ATOM 1211 N N . MET A 1 151 ? -14.195 10.438 -1.093 1 79.19 151 MET A N 1
ATOM 1212 C CA . MET A 1 151 ? -15.547 10.891 -1.406 1 79.19 151 MET A CA 1
ATOM 1213 C C . MET A 1 151 ? -15.758 10.977 -2.914 1 79.19 151 MET A C 1
ATOM 1215 O O . MET A 1 151 ? -16.844 10.688 -3.412 1 79.19 151 MET A O 1
ATOM 1219 N N . MET A 1 152 ? -14.531 11.43 -3.678 1 66.62 152 MET A N 1
ATOM 1220 C CA . MET A 1 152 ? -14.664 11.539 -5.129 1 66.62 152 MET A CA 1
ATOM 1221 C C . MET A 1 152 ? -14.812 10.164 -5.77 1 66.62 152 MET A C 1
ATOM 1223 O O . MET A 1 152 ? -15.562 10 -6.734 1 66.62 152 MET A O 1
ATOM 1227 N N . GLN A 1 153 ? -13.828 9.336 -5.418 1 62.34 153 GLN A N 1
ATOM 1228 C CA . GLN A 1 153 ? -13.914 7.969 -5.926 1 62.34 153 GLN A CA 1
ATOM 1229 C C . GLN A 1 153 ? -15.328 7.414 -5.781 1 62.34 153 GLN A C 1
ATOM 1231 O O . GLN A 1 153 ? -15.781 6.629 -6.613 1 62.34 153 GLN A O 1
ATOM 1236 N N . GLN A 1 154 ? -16.344 7.699 -4.484 1 66.06 154 GLN A N 1
ATOM 1237 C CA . GLN A 1 154 ? -17.609 7.066 -4.105 1 66.06 154 GLN A CA 1
ATOM 1238 C C . GLN A 1 154 ? -18.797 7.793 -4.73 1 66.06 154 GLN A C 1
ATOM 1240 O O . GLN A 1 154 ? -19.891 7.23 -4.832 1 66.06 154 GLN A O 1
ATOM 1245 N N . ASN A 1 155 ? -18.625 8.82 -4.625 1 65.25 155 ASN A N 1
ATOM 1246 C CA . ASN A 1 155 ? -19.781 9.539 -5.129 1 65.25 155 ASN A CA 1
ATOM 1247 C C . ASN A 1 155 ? -19.594 9.969 -6.582 1 65.25 155 ASN A C 1
ATOM 1249 O O . ASN A 1 155 ? -18.562 10.539 -6.934 1 65.25 155 ASN A O 1
ATOM 1253 N N . LYS A 1 156 ? -20.797 9.273 -6.699 1 54.25 156 LYS A N 1
ATOM 1254 C CA . LYS A 1 156 ? -20.828 9.617 -8.117 1 54.25 156 LYS A CA 1
ATOM 1255 C C . LYS A 1 156 ? -21.344 11.031 -8.328 1 54.25 156 LYS A C 1
ATOM 1257 O O . LYS A 1 156 ? -21.078 11.648 -9.359 1 54.25 156 LYS A O 1
ATOM 1262 N N . ASP A 1 157 ? -22.5 11.414 -7.016 1 52.56 157 ASP A N 1
ATOM 1263 C CA . ASP A 1 157 ? -23.188 12.688 -7.203 1 52.56 157 ASP A CA 1
ATOM 1264 C C . ASP A 1 157 ? -22.266 13.859 -6.855 1 52.56 157 ASP A C 1
ATOM 1266 O O . ASP A 1 157 ? -21.609 13.852 -5.816 1 52.56 157 ASP A O 1
ATOM 1270 N N . SER A 1 158 ? -22.297 14.641 -7.117 1 50.12 158 SER A N 1
ATOM 1271 C CA . SER A 1 158 ? -21.422 15.805 -7.246 1 50.12 158 SER A CA 1
ATOM 1272 C C . SER A 1 158 ? -21.562 16.734 -6.047 1 50.12 158 SER A C 1
ATOM 1274 O O . SER A 1 158 ? -20.688 17.578 -5.801 1 50.12 158 SER A O 1
ATOM 1276 N N . LYS A 1 159 ? -22.891 16.766 -5.574 1 49.06 159 LYS A N 1
ATOM 1277 C CA . LYS A 1 159 ? -23.141 17.891 -4.684 1 49.06 159 LYS A CA 1
ATOM 1278 C C . LYS A 1 159 ? -22.281 17.797 -3.424 1 49.06 159 LYS A C 1
ATOM 1280 O O . LYS A 1 159 ? -21.828 18.812 -2.896 1 49.06 159 LYS A O 1
ATOM 1285 N N . PHE A 1 160 ? -22.219 16.625 -2.676 1 46.72 160 PHE A N 1
ATOM 1286 C CA . PHE A 1 160 ? -21.562 16.266 -1.424 1 46.72 160 PHE A CA 1
ATOM 1287 C C . PHE A 1 160 ? -20.062 16.562 -1.493 1 46.72 160 PHE A C 1
ATOM 1289 O O . PHE A 1 160 ? -19.406 16.688 -0.461 1 46.72 160 PHE A O 1
ATOM 1296 N N . ILE A 1 161 ? -19.609 17.016 -2.68 1 57.12 161 ILE A N 1
ATOM 1297 C CA . ILE A 1 161 ? -18.203 17 -3.098 1 57.12 161 ILE A CA 1
ATOM 1298 C C . ILE A 1 161 ? -17.516 18.281 -2.627 1 57.12 161 ILE A C 1
ATOM 1300 O O . ILE A 1 161 ? -16.297 18.312 -2.455 1 57.12 161 ILE A O 1
ATOM 1304 N N . LYS A 1 162 ? -18.078 19.125 -2.477 1 64.31 162 LYS A N 1
ATOM 1305 C CA . LYS A 1 162 ? -17.375 20.375 -2.17 1 64.31 162 LYS A CA 1
ATOM 1306 C C . LYS A 1 162 ? -17.078 20.469 -0.677 1 64.31 162 LYS A C 1
ATOM 1308 O O . LYS A 1 162 ? -16.016 20.984 -0.285 1 64.31 162 LYS A O 1
ATOM 1313 N N . LYS A 1 163 ? -17.812 19.969 -0.345 1 78.75 163 LYS A N 1
ATOM 1314 C CA . LYS A 1 163 ? -17.672 20.172 1.095 1 78.75 163 LYS A CA 1
ATOM 1315 C C . LYS A 1 163 ? -16.578 19.266 1.66 1 78.75 163 LYS A C 1
ATOM 1317 O O . LYS A 1 163 ? -16.406 18.125 1.21 1 78.75 163 LYS A O 1
ATOM 1322 N N . VAL A 1 164 ? -15.992 19.875 2.898 1 83.06 164 VAL A N 1
ATOM 1323 C CA . VAL A 1 164 ? -14.969 19.109 3.598 1 83.06 164 VAL A CA 1
ATOM 1324 C C . VAL A 1 164 ? -15.375 18.922 5.059 1 83.06 164 VAL A C 1
ATOM 1326 O O . VAL A 1 164 ? -16.094 19.75 5.621 1 83.06 164 VAL A O 1
ATOM 1329 N N . ASN A 1 165 ? -14.805 17.891 5.41 1 83.06 165 ASN A N 1
ATOM 1330 C CA . ASN A 1 165 ? -15.102 17.609 6.809 1 83.06 165 ASN A CA 1
ATOM 1331 C C . ASN A 1 165 ? -14.031 18.156 7.738 1 83.06 165 ASN A C 1
ATOM 1333 O O . ASN A 1 165 ? -12.844 18.125 7.414 1 83.06 165 ASN A O 1
ATOM 1337 N N . SER A 1 166 ? -14.609 18.672 8.969 1 87.12 166 SER A N 1
ATOM 1338 C CA . SER A 1 166 ? -13.703 19.125 10.016 1 87.12 166 SER A CA 1
ATOM 1339 C C . SER A 1 166 ? -12.961 17.953 10.648 1 87.12 166 SER A C 1
ATOM 1341 O O . SER A 1 166 ? -13.312 16.797 10.414 1 87.12 166 SER A O 1
ATOM 1343 N N . LEU A 1 167 ? -11.82 18.484 11.562 1 84.69 167 LEU A N 1
ATOM 1344 C CA . LEU A 1 167 ? -11.102 17.469 12.305 1 84.69 167 LEU A CA 1
ATOM 1345 C C . LEU A 1 167 ? -12.055 16.656 13.188 1 84.69 167 LEU A C 1
ATOM 1347 O O . LEU A 1 167 ? -12.016 15.422 13.18 1 84.69 167 LEU A O 1
ATOM 1351 N N . ASN A 1 168 ? -12.812 17.297 14.008 1 89.38 168 ASN A N 1
ATOM 1352 C CA . ASN A 1 168 ? -13.734 16.594 14.898 1 89.38 168 ASN A CA 1
ATOM 1353 C C . ASN A 1 168 ? -14.656 15.656 14.117 1 89.38 168 ASN A C 1
ATOM 1355 O O . ASN A 1 168 ? -14.945 14.547 14.578 1 89.38 168 ASN A O 1
ATOM 1359 N N . GLU A 1 169 ? -15.094 16.109 12.711 1 86.5 169 GLU A N 1
ATOM 1360 C CA . GLU A 1 169 ? -15.945 15.227 11.914 1 86.5 169 GLU A CA 1
ATOM 1361 C C . GLU A 1 169 ? -15.195 13.961 11.492 1 86.5 169 GLU A C 1
ATOM 1363 O O . GLU A 1 169 ? -15.742 12.859 11.562 1 86.5 169 GLU A O 1
ATOM 1368 N N . CYS A 1 170 ? -14.102 14.211 10.859 1 83.62 170 CYS A N 1
ATOM 1369 C CA . CYS A 1 170 ? -13.328 13.047 10.445 1 83.62 170 CYS A CA 1
ATOM 1370 C C . CYS A 1 170 ? -13.086 12.109 11.617 1 83.62 170 CYS A C 1
ATOM 1372 O O . CYS A 1 170 ? -13.156 10.883 11.469 1 83.62 170 CYS A O 1
ATOM 1374 N N . LEU A 1 171 ? -12.531 12.789 13.039 1 87.31 171 LEU A N 1
ATOM 1375 C CA . LEU A 1 171 ? -12.281 11.953 14.211 1 87.31 171 LEU A CA 1
ATOM 1376 C C . LEU A 1 171 ? -13.523 11.156 14.586 1 87.31 171 LEU A C 1
ATOM 1378 O O . LEU A 1 171 ? -13.422 9.984 14.977 1 87.31 171 LEU A O 1
ATOM 1382 N N . ASN A 1 172 ? -14.828 11.539 14.211 1 89.44 172 ASN A N 1
ATOM 1383 C CA . ASN A 1 172 ? -16.062 10.812 14.461 1 89.44 172 ASN A CA 1
ATOM 1384 C C . ASN A 1 172 ? -16.297 9.719 13.414 1 89.44 172 ASN A C 1
ATOM 1386 O O . ASN A 1 172 ? -16.625 8.586 13.766 1 89.44 172 ASN A O 1
ATOM 1390 N N . TYR A 1 173 ? -16.094 10.172 12.07 1 87.25 173 TYR A N 1
ATOM 1391 C CA . TYR A 1 173 ? -16.438 9.242 10.992 1 87.25 173 TYR A CA 1
ATOM 1392 C C . TYR A 1 173 ? -15.5 8.039 10.992 1 87.25 173 TYR A C 1
ATOM 1394 O O . TYR A 1 173 ? -15.961 6.895 10.969 1 87.25 173 TYR A O 1
ATOM 1402 N N . TYR A 1 174 ? -14.32 8.406 10.953 1 82.62 174 TYR A N 1
ATOM 1403 C CA . TYR A 1 174 ? -13.359 7.328 10.758 1 82.62 174 TYR A CA 1
ATOM 1404 C C . TYR A 1 174 ? -13.109 6.582 12.062 1 82.62 174 TYR A C 1
ATOM 1406 O O . TYR A 1 174 ? -12.82 5.383 12.055 1 82.62 174 TYR A O 1
ATOM 1414 N N . LEU A 1 175 ? -12.875 7.402 13.727 1 79.31 175 LEU A N 1
ATOM 1415 C CA . LEU A 1 175 ? -12.352 6.828 14.961 1 79.31 175 LEU A CA 1
ATOM 1416 C C . LEU A 1 175 ? -13.438 6.734 16.016 1 79.31 175 LEU A C 1
ATOM 1418 O O . LEU A 1 175 ? -13.188 6.266 17.141 1 79.31 175 LEU A O 1
ATOM 1422 N N . GLU A 1 176 ? -14.477 7.543 15.82 1 87.94 176 GLU A N 1
ATOM 1423 C CA . GLU A 1 176 ? -15.586 7.543 16.766 1 87.94 176 GLU A CA 1
ATOM 1424 C C . GLU A 1 176 ? -15.18 8.18 18.094 1 87.94 176 GLU A C 1
ATOM 1426 O O . GLU A 1 176 ? -15.508 7.664 19.172 1 87.94 176 GLU A O 1
ATOM 1431 N N . ILE A 1 177 ? -14.344 8.961 18.25 1 76.94 177 ILE A N 1
ATOM 1432 C CA . ILE A 1 177 ? -14 9.711 19.453 1 76.94 177 ILE A CA 1
ATOM 1433 C C . ILE A 1 177 ? -15.172 10.602 19.859 1 76.94 177 ILE A C 1
ATOM 1435 O O . ILE A 1 177 ? -15.688 11.367 19.047 1 76.94 177 ILE A O 1
ATOM 1439 N N . THR A 1 178 ? -15.273 10.828 21.5 1 82.19 178 THR A N 1
ATOM 1440 C CA . THR A 1 178 ? -16.391 11.641 21.938 1 82.19 178 THR A CA 1
ATOM 1441 C C . THR A 1 178 ? -15.945 13.062 22.25 1 82.19 178 THR A C 1
ATOM 1443 O O . THR A 1 178 ? -14.758 13.312 22.469 1 82.19 178 THR A O 1
ATOM 1446 N N . ASP A 1 179 ? -16.484 14 22.875 1 84.56 179 ASP A N 1
ATOM 1447 C CA . ASP A 1 179 ? -16.266 15.438 22.922 1 84.56 179 ASP A CA 1
ATOM 1448 C C . ASP A 1 179 ? -15.32 15.82 24.047 1 84.56 179 ASP A C 1
ATOM 1450 O O . ASP A 1 179 ? -14.531 16.766 23.922 1 84.56 179 ASP A O 1
ATOM 1454 N N . ASN A 1 180 ? -15.352 15.062 25.172 1 76.25 180 ASN A N 1
ATOM 1455 C CA . ASN A 1 180 ? -14.523 15.391 26.328 1 76.25 180 ASN A CA 1
ATOM 1456 C C . ASN A 1 180 ? -13.039 15.281 26 1 76.25 180 ASN A C 1
ATOM 1458 O O . ASN A 1 180 ? -12.203 15.898 26.672 1 76.25 180 ASN A O 1
ATOM 1462 N N . TYR A 1 181 ? -12.875 14.594 25.031 1 73 181 TYR A N 1
ATOM 1463 C CA . TYR A 1 181 ? -11.477 14.359 24.703 1 73 181 TYR A CA 1
ATOM 1464 C C . TYR A 1 181 ? -11.062 15.133 23.469 1 73 181 TYR A C 1
ATOM 1466 O O . TYR A 1 181 ? -9.922 15.031 23 1 73 181 TYR A O 1
ATOM 1474 N N . LEU A 1 182 ? -11.703 15.906 23.016 1 75.94 182 LEU A N 1
ATOM 1475 C CA . LEU A 1 182 ? -11.43 16.672 21.797 1 75.94 182 LEU A CA 1
ATOM 1476 C C . LEU A 1 182 ? -10.977 18.078 22.141 1 75.94 182 LEU A C 1
ATOM 1478 O O . LEU A 1 182 ? -11.141 18.547 23.266 1 75.94 182 LEU A O 1
ATOM 1482 N N . CYS A 1 183 ? -10.086 18.719 21.219 1 75.62 183 CYS A N 1
ATOM 1483 C CA . CYS A 1 183 ? -9.656 20.109 21.391 1 75.62 183 CYS A CA 1
ATOM 1484 C C . CYS A 1 183 ? -10.852 21.031 21.609 1 75.62 183 CYS A C 1
ATOM 1486 O O . CYS A 1 183 ? -11.883 20.875 20.938 1 75.62 183 CYS A O 1
ATOM 1488 N N . ARG A 1 184 ? -10.469 21.766 23 1 62.19 184 ARG A N 1
ATOM 1489 C CA . ARG A 1 184 ? -11.555 22.703 23.281 1 62.19 184 ARG A CA 1
ATOM 1490 C C . ARG A 1 184 ? -11.312 24.031 22.594 1 62.19 184 ARG A C 1
ATOM 1492 O O . ARG A 1 184 ? -10.172 24.484 22.453 1 62.19 184 ARG A O 1
ATOM 1499 N N . SER A 1 185 ? -12.016 24.281 22.188 1 52.91 185 SER A N 1
ATOM 1500 C CA . SER A 1 185 ? -12.008 25.625 21.594 1 52.91 185 SER A CA 1
ATOM 1501 C C . SER A 1 185 ? -11.68 26.688 22.641 1 52.91 185 SER A C 1
ATOM 1503 O O . SER A 1 185 ? -12.398 26.844 23.625 1 52.91 185 SER A O 1
ATOM 1505 N N . LEU A 1 186 ? -10.062 26.625 23.453 1 50.12 186 LEU A N 1
ATOM 1506 C CA . LEU A 1 186 ? -9.766 27.703 24.406 1 50.12 186 LEU A CA 1
ATOM 1507 C C . LEU A 1 186 ? -10.383 29.016 23.953 1 50.12 186 LEU A C 1
ATOM 1509 O O . LEU A 1 186 ? -10.078 29.516 22.875 1 50.12 186 LEU A O 1
ATOM 1513 N N . LEU A 1 187 ? -11.43 29.016 24.328 1 40.19 187 LEU A N 1
ATOM 1514 C CA . LEU A 1 187 ? -12.211 30.25 24.156 1 40.19 187 LEU A CA 1
ATOM 1515 C C . LEU A 1 187 ? -11.375 31.469 24.516 1 40.19 187 LEU A C 1
ATOM 1517 O O . LEU A 1 187 ? -10.844 31.562 25.625 1 40.19 187 LEU A O 1
ATOM 1521 N N . PHE A 1 188 ? 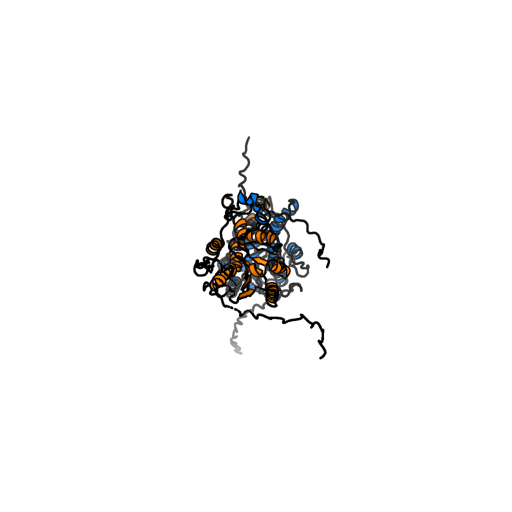-10.414 31.875 23.656 1 41.47 188 PHE A N 1
ATOM 1522 C CA . PHE A 1 188 ? -10.07 33.281 23.75 1 41.47 188 PHE A CA 1
ATOM 1523 C C . PHE A 1 188 ? -11.203 34.094 24.375 1 41.47 188 PHE A C 1
ATOM 1525 O O . PHE A 1 188 ? -12.297 34.188 23.812 1 41.47 188 PHE A O 1
ATOM 1532 N N . ASP A 1 189 ? -11.445 33.812 25.75 1 38.25 189 ASP A N 1
ATOM 1533 C CA . ASP A 1 189 ? -12.398 34.844 26.188 1 38.25 189 ASP A CA 1
ATOM 1534 C C . ASP A 1 189 ? -12.18 36.156 25.422 1 38.25 189 ASP A C 1
ATOM 1536 O O . ASP A 1 189 ? -11.062 36.656 25.359 1 38.25 189 ASP A O 1
ATOM 1540 N N . VAL A 1 190 ? -12.836 36.438 24.531 1 40.47 190 VAL A N 1
ATOM 1541 C CA . VAL A 1 190 ? -13.008 37.781 23.953 1 40.47 190 VAL A CA 1
ATOM 1542 C C . VAL A 1 190 ? -12.797 38.844 25.016 1 40.47 190 VAL A C 1
ATOM 1544 O O . VAL A 1 190 ? -13.164 40 24.828 1 40.47 190 VAL A O 1
ATOM 1547 N N . ASP A 1 191 ? -12.695 38.438 26.375 1 39.25 191 ASP A N 1
ATOM 1548 C CA . ASP A 1 191 ? -12.422 39.688 27.078 1 39.25 191 ASP A CA 1
ATOM 1549 C C . ASP A 1 191 ? -11.125 40.312 26.578 1 39.25 191 ASP A C 1
ATOM 1551 O O . ASP A 1 191 ? -10.25 39.625 26.062 1 39.25 191 ASP A O 1
ATOM 1555 N N . GLU A 1 192 ? -10.992 41.719 26.578 1 42 192 GLU A N 1
ATOM 1556 C CA . GLU A 1 192 ? -9.891 42.594 26.188 1 42 192 GLU A CA 1
ATOM 1557 C C . GLU A 1 192 ? -8.547 41.906 26.375 1 42 192 GLU A C 1
ATOM 1559 O O . GLU A 1 192 ? -7.625 42.062 25.578 1 42 192 GLU A O 1
ATOM 1564 N N . GLN A 1 193 ? -8.406 40.969 27.438 1 40.34 193 GLN A N 1
ATOM 1565 C CA . GLN A 1 193 ? -7.121 40.469 27.906 1 40.34 193 GLN A CA 1
ATOM 1566 C C . GLN A 1 193 ? -6.723 39.188 27.156 1 40.34 193 GLN A C 1
ATOM 1568 O O . GLN A 1 193 ? -5.551 38.812 27.125 1 40.34 193 GLN A O 1
ATOM 1573 N N . SER A 1 194 ? -7.539 38.375 26.609 1 41.22 194 SER A N 1
ATOM 1574 C CA . SER A 1 194 ? -7.246 37.031 26.062 1 41.22 194 SER A CA 1
ATOM 1575 C C . SER A 1 194 ? -6.586 37.156 24.688 1 41.22 194 SER A C 1
ATOM 1577 O O . SER A 1 194 ? -5.863 36.219 24.281 1 41.22 194 SER A O 1
ATOM 1579 N N . ILE A 1 195 ? -7.32 37.906 23.766 1 45.94 195 ILE A N 1
ATOM 1580 C CA . ILE A 1 195 ? -6.629 38.188 22.516 1 45.94 195 ILE A CA 1
ATOM 1581 C C . ILE A 1 195 ? -5.141 38.406 22.781 1 45.94 195 ILE A C 1
ATOM 1583 O O . ILE A 1 195 ? -4.297 38.062 21.953 1 45.94 195 ILE A O 1
ATOM 1587 N N . HIS A 1 196 ? -4.973 39 24.031 1 46.47 196 HIS A N 1
ATOM 1588 C CA . HIS A 1 196 ? -3.629 39.375 24.453 1 46.47 196 HIS A CA 1
ATOM 1589 C C . HIS A 1 196 ? -2.828 38.156 24.891 1 46.47 196 HIS A C 1
ATOM 1591 O O . HIS A 1 196 ? -1.608 38.219 25.047 1 46.47 196 HIS A O 1
ATOM 1597 N N . TYR A 1 197 ? -3.717 36.812 24.984 1 53.88 197 TYR A N 1
ATOM 1598 C CA . TYR A 1 197 ? -3.045 35.781 25.781 1 53.88 197 TYR A CA 1
ATOM 1599 C C . TYR A 1 197 ? -2.07 35 24.906 1 53.88 197 TYR A C 1
ATOM 1601 O O . TYR A 1 197 ? -0.977 34.625 25.359 1 53.88 197 TYR A O 1
ATOM 1609 N N . HIS A 1 198 ? -2.607 34.562 23.656 1 56.09 198 HIS A N 1
ATOM 1610 C CA . HIS A 1 198 ? -1.614 33.875 22.844 1 56.09 198 HIS A CA 1
ATOM 1611 C C . HIS A 1 198 ? -0.304 34.656 22.797 1 56.09 198 HIS A C 1
ATOM 1613 O O . HIS A 1 198 ? 0.755 34.094 22.531 1 56.09 198 HIS A O 1
ATOM 1619 N N . GLY A 1 199 ? -0.684 36 23.203 1 57.53 199 GLY A N 1
ATOM 1620 C CA . GLY A 1 199 ? 0.457 36.906 23.156 1 57.53 199 GLY A CA 1
ATOM 1621 C C . GLY A 1 199 ? 1.094 37.125 24.516 1 57.53 199 GLY A C 1
ATOM 1622 O O . GLY A 1 199 ? 2.127 37.781 24.625 1 57.53 199 GLY A O 1
ATOM 1623 N N . ARG A 1 200 ? 0.38 36.25 25.578 1 59.12 200 ARG A N 1
ATOM 1624 C CA . ARG A 1 200 ? 0.89 36.5 26.922 1 59.12 200 ARG A CA 1
ATOM 1625 C C . ARG A 1 200 ? 2.123 35.625 27.203 1 59.12 200 ARG A C 1
ATOM 1627 O O . ARG A 1 200 ? 2.207 34.5 26.75 1 59.12 200 ARG A O 1
ATOM 1634 N N . ARG A 1 201 ? 3.137 36.281 27.656 1 60.59 201 ARG A N 1
ATOM 1635 C CA . ARG A 1 201 ? 4.312 35.656 28.266 1 60.59 201 ARG A CA 1
ATOM 1636 C C . ARG A 1 201 ? 4.438 36.031 29.734 1 60.59 201 ARG A C 1
ATOM 1638 O O . ARG A 1 201 ? 4.254 37.188 30.109 1 60.59 201 ARG A O 1
ATOM 1645 N N . PRO A 1 202 ? 3.799 34.438 30.734 1 55.25 202 PRO A N 1
ATOM 1646 C CA . PRO A 1 202 ? 3.861 33 30.438 1 55.25 202 PRO A CA 1
ATOM 1647 C C . PRO A 1 202 ? 2.52 32.438 29.984 1 55.25 202 PRO A C 1
ATOM 1649 O O . PRO A 1 202 ? 1.465 32.938 30.359 1 55.25 202 PRO A O 1
ATOM 1652 N N . LEU A 1 203 ? 2.463 31.5 29.062 1 69.56 203 LEU A N 1
ATOM 1653 C CA . LEU A 1 203 ? 1.286 30.797 28.562 1 69.56 203 LEU A CA 1
ATOM 1654 C C . LEU A 1 203 ? 0.546 30.094 29.703 1 69.56 203 LEU A C 1
ATOM 1656 O O . LEU A 1 203 ? 1.165 29.422 30.531 1 69.56 203 LEU A O 1
ATOM 1660 N N . HIS A 1 204 ? -1.042 30.141 29.781 1 69.31 204 HIS A N 1
ATOM 1661 C CA . HIS A 1 204 ? -1.905 29.406 30.688 1 69.31 204 HIS A CA 1
ATOM 1662 C C . HIS A 1 204 ? -1.938 27.922 30.359 1 69.31 204 HIS A C 1
ATOM 1664 O O . HIS A 1 204 ? -1.857 27.547 29.188 1 69.31 204 HIS A O 1
ATOM 1670 N N . HIS A 1 205 ? -2.24 27.031 31.344 1 64.38 205 HIS A N 1
ATOM 1671 C CA . HIS A 1 205 ? -2.316 25.578 31.219 1 64.38 205 HIS A CA 1
ATOM 1672 C C . HIS A 1 205 ? -3.416 25.172 30.25 1 64.38 205 HIS A C 1
ATOM 1674 O O . HIS A 1 205 ? -3.258 24.188 29.5 1 64.38 205 HIS A O 1
ATOM 1680 N N . GLU A 1 206 ? -4.617 25.812 30.297 1 69.75 206 GLU A N 1
ATOM 1681 C CA . GLU A 1 206 ? -5.719 25.438 29.406 1 69.75 206 GLU A CA 1
ATOM 1682 C C . GLU A 1 206 ? -5.324 25.562 27.938 1 69.75 206 GLU A C 1
ATOM 1684 O O . GLU A 1 206 ? -5.738 24.75 27.109 1 69.75 206 GLU A O 1
ATOM 1689 N N . PHE A 1 207 ? -4.656 26.672 27.688 1 66.69 207 PHE A N 1
ATOM 1690 C CA . PHE A 1 207 ? -4.223 26.844 26.312 1 66.69 207 PHE A CA 1
ATOM 1691 C C . PHE A 1 207 ? -3.215 25.766 25.922 1 66.69 207 PHE A C 1
ATOM 1693 O O . PHE A 1 207 ? -3.26 25.25 24.812 1 66.69 207 PHE A O 1
ATOM 1700 N N . GLN A 1 208 ? -2.463 25.266 26.875 1 76.56 208 GLN A N 1
ATOM 1701 C CA . GLN A 1 208 ? -1.525 24.172 26.609 1 76.56 208 GLN A CA 1
ATOM 1702 C C . GLN A 1 208 ? -2.262 22.891 26.234 1 76.56 208 GLN A C 1
ATOM 1704 O O . GLN A 1 208 ? -1.899 22.219 25.281 1 76.56 208 GLN A O 1
ATOM 1709 N N . GLU A 1 209 ? -3.498 22.516 26.781 1 77.25 209 GLU A N 1
ATOM 1710 C CA . GLU A 1 209 ? -4.258 21.281 26.531 1 77.25 209 GLU A CA 1
ATOM 1711 C C . GLU A 1 209 ? -4.883 21.312 25.141 1 77.25 209 GLU A C 1
ATOM 1713 O O . GLU A 1 209 ? -4.875 20.297 24.438 1 77.25 209 GLU A O 1
ATOM 1718 N N . SER A 1 210 ? -5.586 22.266 24.953 1 77.81 210 SER A N 1
ATOM 1719 C CA . SER A 1 210 ? -6.242 22.391 23.656 1 77.81 210 SER A CA 1
ATOM 1720 C C . SER A 1 210 ? -5.238 22.234 22.516 1 77.81 210 SER A C 1
ATOM 1722 O O . SER A 1 210 ? -5.52 21.578 21.516 1 77.81 210 SER A O 1
ATOM 1724 N N . MET A 1 211 ? -4.098 22.969 22.734 1 83.81 211 MET A N 1
ATOM 1725 C CA . MET A 1 211 ? -3.076 22.859 21.703 1 83.81 211 MET A CA 1
ATOM 1726 C C . MET A 1 211 ? -2.604 21.406 21.547 1 83.81 211 MET A C 1
ATOM 1728 O O . MET A 1 211 ? -2.391 20.938 20.438 1 83.81 211 MET A O 1
ATOM 1732 N N . ILE A 1 212 ? -2.699 20.5 22.484 1 85.5 212 ILE A N 1
ATOM 1733 C CA . ILE A 1 212 ? -2.283 19.109 22.422 1 85.5 212 ILE A CA 1
ATOM 1734 C C . ILE A 1 212 ? -3.344 18.281 21.703 1 85.5 212 ILE A C 1
ATOM 1736 O O . ILE A 1 212 ? -3.018 17.453 20.859 1 85.5 212 ILE A O 1
ATOM 1740 N N . ARG A 1 213 ? -4.656 18.453 21.844 1 82.81 213 ARG A N 1
ATOM 1741 C CA . ARG A 1 213 ? -5.73 17.672 21.234 1 82.81 213 ARG A CA 1
ATOM 1742 C C . ARG A 1 213 ? -5.801 17.922 19.734 1 82.81 213 ARG A C 1
ATOM 1744 O O . ARG A 1 213 ? -6.215 17.047 18.969 1 82.81 213 ARG A O 1
ATOM 1751 N N . ASN A 1 214 ? -5.406 19.047 19.453 1 86.31 214 ASN A N 1
ATOM 1752 C CA . ASN A 1 214 ? -5.457 19.375 18.031 1 86.31 214 ASN A CA 1
ATOM 1753 C C . ASN A 1 214 ? -4.375 18.625 17.25 1 86.31 214 ASN A C 1
ATOM 1755 O O . ASN A 1 214 ? -4.414 18.578 16.016 1 86.31 214 ASN A O 1
ATOM 1759 N N . VAL A 1 215 ? -3.541 18 17.938 1 90.56 215 VAL A N 1
ATOM 1760 C CA . VAL A 1 215 ? -2.436 17.406 17.188 1 90.56 215 VAL A CA 1
ATOM 1761 C C . VAL A 1 215 ? -2.283 15.945 17.578 1 90.56 215 VAL A C 1
ATOM 1763 O O . VAL A 1 215 ? -1.83 15.125 16.766 1 90.56 215 VAL A O 1
ATOM 1766 N N . ILE A 1 216 ? -2.896 15.172 18.5 1 88.88 216 ILE A N 1
ATOM 1767 C CA . ILE A 1 216 ? -2.572 13.852 19.031 1 88.88 216 ILE A CA 1
ATOM 1768 C C . ILE A 1 216 ? -3.189 12.773 18.156 1 88.88 216 ILE A C 1
ATOM 1770 O O . ILE A 1 216 ? -2.639 11.672 18.031 1 88.88 216 ILE A O 1
ATOM 1774 N N . TYR A 1 217 ? -4.504 12.984 17.266 1 85.44 217 TYR A N 1
ATOM 1775 C CA . TYR A 1 217 ? -5.23 11.953 16.531 1 85.44 217 TYR A CA 1
ATOM 1776 C C . TYR A 1 217 ? -4.742 11.859 15.086 1 85.44 217 TYR A C 1
ATOM 1778 O O . TYR A 1 217 ? -5.152 10.969 14.344 1 85.44 217 TYR A O 1
ATOM 1786 N N . LEU A 1 218 ? -3.869 12.75 14.719 1 89.81 218 LEU A N 1
ATOM 1787 C CA . LEU A 1 218 ? -3.641 12.883 13.289 1 89.81 218 LEU A CA 1
ATOM 1788 C C . LEU A 1 218 ? -3.035 11.602 12.711 1 89.81 218 LEU A C 1
ATOM 1790 O O . LEU A 1 218 ? -3.412 11.164 11.625 1 89.81 218 LEU A O 1
ATOM 1794 N N . ARG A 1 219 ? -2.365 10.766 13.383 1 90.31 219 ARG A N 1
ATOM 1795 C CA . ARG A 1 219 ? -1.759 9.562 12.836 1 90.31 219 ARG A CA 1
ATOM 1796 C C . ARG A 1 219 ? -2.805 8.469 12.633 1 90.31 219 ARG A C 1
ATOM 1798 O O . ARG A 1 219 ? -2.773 7.754 11.625 1 90.31 219 ARG A O 1
ATOM 1805 N N . LEU A 1 220 ? -3.961 8.234 13.43 1 88.12 220 LEU A N 1
ATOM 1806 C CA . LEU A 1 220 ? -5.016 7.227 13.344 1 88.12 220 LEU A CA 1
ATOM 1807 C C . LEU A 1 220 ? -5.965 7.531 12.188 1 88.12 220 LEU A C 1
ATOM 1809 O O . LEU A 1 220 ? -6.41 6.617 11.492 1 88.12 220 LEU A O 1
ATOM 1813 N N . LEU A 1 221 ? -6.152 8.789 12.008 1 90.69 221 LEU A N 1
ATOM 1814 C CA . LEU A 1 221 ? -7.023 9.211 10.922 1 90.69 221 LEU A CA 1
ATOM 1815 C C . LEU A 1 221 ? -6.383 8.914 9.562 1 90.69 221 LEU A C 1
ATOM 1817 O O . LEU A 1 221 ? -7.055 8.445 8.648 1 90.69 221 LEU A O 1
ATOM 1821 N N . LYS A 1 222 ? -5.242 9 9.422 1 92.56 222 LYS A N 1
ATOM 1822 C CA . LYS A 1 222 ? -4.531 8.711 8.18 1 92.56 222 LYS A CA 1
ATOM 1823 C C . LYS A 1 222 ? -4.719 7.254 7.766 1 92.56 222 LYS A C 1
ATOM 1825 O O . LYS A 1 222 ? -4.992 6.965 6.598 1 92.56 222 LYS A O 1
ATOM 1830 N N . ARG A 1 223 ? -4.832 6.207 8.484 1 87.69 223 ARG A N 1
ATOM 1831 C CA . ARG A 1 223 ? -4.965 4.785 8.18 1 87.69 223 ARG A CA 1
ATOM 1832 C C . ARG A 1 223 ? -6.316 4.488 7.539 1 87.69 223 ARG A C 1
ATOM 1834 O O . ARG A 1 223 ? -6.387 3.787 6.527 1 87.69 223 ARG A O 1
ATOM 1841 N N . GLU A 1 224 ? -7.254 5.102 8.234 1 84.5 224 GLU A N 1
ATOM 1842 C CA . GLU A 1 224 ? -8.586 4.809 7.715 1 84.5 224 GLU A CA 1
ATOM 1843 C C . GLU A 1 224 ? -8.797 5.441 6.34 1 84.5 224 GLU A C 1
ATOM 1845 O O . GLU A 1 224 ? -9.422 4.844 5.465 1 84.5 224 GLU A O 1
ATOM 1850 N N . VAL A 1 225 ? -8.477 6.309 6.051 1 89.75 225 VAL A N 1
ATOM 1851 C CA . VAL A 1 225 ? -8.758 6.969 4.781 1 89.75 225 VAL A CA 1
ATOM 1852 C C . VAL A 1 225 ? -7.938 6.324 3.668 1 89.75 225 VAL A C 1
ATOM 1854 O O . VAL A 1 225 ? -8.414 6.18 2.539 1 89.75 225 VAL A O 1
ATOM 1857 N N . GLU A 1 226 ? -6.672 5.91 3.766 1 89.81 226 GLU A N 1
ATOM 1858 C CA . GLU A 1 226 ? -5.816 5.281 2.762 1 89.81 226 GLU A CA 1
ATOM 1859 C C . GLU A 1 226 ? -6.441 3.992 2.234 1 89.81 226 GLU A C 1
ATOM 1861 O O . GLU A 1 226 ? -6.379 3.711 1.036 1 89.81 226 GLU A O 1
ATOM 1866 N N . CYS A 1 227 ? -7.156 3.074 2.951 1 81.06 227 CYS A N 1
ATOM 1867 C CA . CYS A 1 227 ? -7.844 1.84 2.584 1 81.06 227 CYS A CA 1
ATOM 1868 C C . CYS A 1 227 ? -8.969 2.115 1.59 1 81.06 227 CYS A C 1
ATOM 1870 O O . CYS A 1 227 ? -9.141 1.376 0.619 1 81.06 227 CYS A O 1
ATOM 1872 N N . ALA A 1 228 ? -9.688 3.119 1.629 1 84.62 228 ALA A N 1
ATOM 1873 C CA . ALA A 1 228 ? -10.758 3.482 0.713 1 84.62 228 ALA A CA 1
ATOM 1874 C C . ALA A 1 228 ? -10.203 3.967 -0.623 1 84.62 228 ALA A C 1
ATOM 1876 O O . ALA A 1 228 ? -10.805 3.721 -1.675 1 84.62 228 ALA A O 1
ATOM 1877 N N . LEU A 1 229 ? -8.812 4.27 -0.772 1 81.5 229 LEU A N 1
ATOM 1878 C CA . LEU A 1 229 ? -8.203 4.836 -1.97 1 81.5 229 LEU A CA 1
ATOM 1879 C C . LEU A 1 229 ? -7.766 3.732 -2.93 1 81.5 229 LEU A C 1
ATOM 1881 O O . LEU A 1 229 ? -7.789 3.92 -4.148 1 81.5 229 LEU A O 1
ATOM 1885 N N . LEU A 1 230 ? -7.824 1.986 -2.898 1 81.62 230 LEU A N 1
ATOM 1886 C CA . LEU A 1 230 ? -7.238 0.955 -3.748 1 81.62 230 LEU A CA 1
ATOM 1887 C C . LEU A 1 230 ? -8.305 -0.012 -4.246 1 81.62 230 LEU A C 1
ATOM 1889 O O . LEU A 1 230 ? -7.988 -1.088 -4.758 1 81.62 230 LEU A O 1
ATOM 1893 N N . THR A 1 231 ? -9.109 0.611 -4.723 1 80.75 231 THR A N 1
ATOM 1894 C CA . THR A 1 231 ? -10.219 -0.194 -5.223 1 80.75 231 THR A CA 1
ATOM 1895 C C . THR A 1 231 ? -9.992 -0.573 -6.684 1 80.75 231 THR A C 1
ATOM 1897 O O . THR A 1 231 ? -10.242 -1.713 -7.082 1 80.75 231 THR A O 1
ATOM 1900 N N . PRO A 1 232 ? -9.422 -0.073 -7.773 1 75.19 232 PRO A N 1
ATOM 1901 C CA . PRO A 1 232 ? -9.172 -0.458 -9.164 1 75.19 232 PRO A CA 1
ATOM 1902 C C . PRO A 1 232 ? -8.234 -1.661 -9.281 1 75.19 232 PRO A C 1
ATOM 1904 O O . PRO A 1 232 ? -8.461 -2.537 -10.125 1 75.19 232 PRO A O 1
ATOM 1907 N N . LEU A 1 233 ? -7.148 -1.457 -8.211 1 77.75 233 LEU A N 1
ATOM 1908 C CA . LEU A 1 233 ? -6.242 -2.594 -8.32 1 77.75 233 LEU A CA 1
ATOM 1909 C C . LEU A 1 233 ? -6.98 -3.904 -8.062 1 77.75 233 LEU A C 1
ATOM 1911 O O . LEU A 1 233 ? -6.746 -4.902 -8.75 1 77.75 233 LEU A O 1
ATOM 1915 N N . ARG A 1 234 ? -7.738 -4.016 -8.32 1 82.44 234 ARG A N 1
ATOM 1916 C CA . ARG A 1 234 ? -8.453 -5.227 -7.918 1 82.44 234 ARG A CA 1
ATOM 1917 C C . ARG A 1 234 ? -9.312 -5.758 -9.055 1 82.44 234 ARG A C 1
ATOM 1919 O O . ARG A 1 234 ? -9.398 -6.973 -9.266 1 82.44 234 ARG A O 1
ATOM 1926 N N . ARG A 1 235 ? -9.859 -4.891 -9.141 1 82.88 235 ARG A N 1
ATOM 1927 C CA . ARG A 1 235 ? -10.695 -5.184 -10.305 1 82.88 235 ARG A CA 1
ATOM 1928 C C . ARG A 1 235 ? -9.867 -5.793 -11.43 1 82.88 235 ARG A C 1
ATOM 1930 O O . ARG A 1 235 ? -10.305 -6.742 -12.086 1 82.88 235 ARG A O 1
ATOM 1937 N N . VAL A 1 236 ? -8.555 -5.453 -12.328 1 83.88 236 VAL A N 1
ATOM 1938 C CA . VAL A 1 236 ? -7.727 -6.008 -13.391 1 83.88 236 VAL A CA 1
ATOM 1939 C C . VAL A 1 236 ? -7.27 -7.418 -13.016 1 83.88 236 VAL A C 1
ATOM 1941 O O . VAL A 1 236 ? -7.238 -8.312 -13.859 1 83.88 236 VAL A O 1
ATOM 1944 N N . THR A 1 237 ? -6.707 -7.406 -12.18 1 85.31 237 THR A N 1
ATOM 1945 C CA . THR A 1 237 ? -6.281 -8.711 -11.695 1 85.31 237 THR A CA 1
ATOM 1946 C C . THR A 1 237 ? -7.391 -9.742 -11.883 1 85.31 237 THR A C 1
ATOM 1948 O O . THR A 1 237 ? -7.129 -10.883 -12.266 1 85.31 237 THR A O 1
ATOM 1951 N N . ASP A 1 238 ? -9.094 -9.711 -10.93 1 86.69 238 ASP A N 1
ATOM 1952 C CA . ASP A 1 238 ? -10.281 -10.508 -11.219 1 86.69 238 ASP A CA 1
ATOM 1953 C C . ASP A 1 238 ? -10.359 -10.859 -12.703 1 86.69 238 ASP A C 1
ATOM 1955 O O . ASP A 1 238 ? -10.773 -11.961 -13.062 1 86.69 238 ASP A O 1
ATOM 1959 N N . GLN A 1 239 ? -9.359 -9.906 -14.141 1 82.56 239 GLN A N 1
ATOM 1960 C CA . GLN A 1 239 ? -9.414 -10.281 -15.547 1 82.56 239 GLN A CA 1
ATOM 1961 C C . GLN A 1 239 ? -8.305 -11.273 -15.898 1 82.56 239 GLN A C 1
ATOM 1963 O O . GLN A 1 239 ? -8.523 -12.203 -16.672 1 82.56 239 GLN A O 1
ATOM 1968 N N . TYR A 1 240 ? -7.242 -10.766 -16.156 1 84.69 240 TYR A N 1
ATOM 1969 C CA . TYR A 1 240 ? -6.188 -11.773 -16.266 1 84.69 240 TYR A CA 1
ATOM 1970 C C . TYR A 1 240 ? -6.746 -13.164 -16.016 1 84.69 240 TYR A C 1
ATOM 1972 O O . TYR A 1 240 ? -6.398 -14.117 -16.719 1 84.69 240 TYR A O 1
ATOM 1980 N N . LEU A 1 241 ? -7.352 -13.422 -14.711 1 85.12 241 LEU A N 1
ATOM 1981 C CA . LEU A 1 241 ? -7.789 -14.727 -14.219 1 85.12 241 LEU A CA 1
ATOM 1982 C C . LEU A 1 241 ? -8.773 -15.367 -15.195 1 85.12 241 LEU A C 1
ATOM 1984 O O . LEU A 1 241 ? -8.844 -16.594 -15.297 1 85.12 241 LEU A O 1
ATOM 1988 N N . ASN A 1 242 ? -9.477 -14.539 -15.773 1 88.81 242 ASN A N 1
ATOM 1989 C CA . ASN A 1 242 ? -10.648 -15.094 -16.438 1 88.81 242 ASN A CA 1
ATOM 1990 C C . ASN A 1 242 ? -10.516 -15.031 -17.953 1 88.81 242 ASN A C 1
ATOM 1992 O O . ASN A 1 242 ? -11.211 -15.766 -18.672 1 88.81 242 ASN A O 1
ATOM 1996 N N . CYS A 1 243 ? -9.539 -14.219 -18.953 1 78.19 243 CYS A N 1
ATOM 1997 C CA . CYS A 1 243 ? -9.547 -13.945 -20.391 1 78.19 243 CYS A CA 1
ATOM 1998 C C . CYS A 1 243 ? -9.242 -15.211 -21.188 1 78.19 243 CYS A C 1
ATOM 2000 O O . CYS A 1 243 ? -9.797 -15.414 -22.266 1 78.19 243 CYS A O 1
ATOM 2002 N N . VAL A 1 244 ? -8.25 -16.078 -20.875 1 84.31 244 VAL A N 1
ATOM 2003 C CA . VAL A 1 244 ? -8 -17.297 -21.641 1 84.31 244 VAL A CA 1
ATOM 2004 C C . VAL A 1 244 ? -8.945 -18.406 -21.172 1 84.31 244 VAL A C 1
ATOM 2006 O O . VAL A 1 244 ? -9.508 -19.141 -22 1 84.31 244 VAL A O 1
ATOM 2009 N N . LEU A 1 245 ? -9.32 -18.297 -19.719 1 86.88 245 LEU A N 1
ATOM 2010 C CA . LEU A 1 245 ? -10.125 -19.344 -19.109 1 86.88 245 LEU A CA 1
ATOM 2011 C C . LEU A 1 245 ? -11.523 -19.391 -19.719 1 86.88 245 LEU A C 1
ATOM 2013 O O . LEU A 1 245 ? -12.047 -20.469 -20 1 86.88 245 LEU A O 1
ATOM 2017 N N . SER A 1 246 ? -11.758 -18.141 -20.172 1 77.69 246 SER A N 1
ATOM 2018 C CA . SER A 1 246 ? -13.133 -18.062 -20.641 1 77.69 246 SER A CA 1
ATOM 2019 C C . SER A 1 246 ? -13.203 -18.172 -22.172 1 77.69 246 SER A C 1
ATOM 2021 O O . SER A 1 246 ? -14.289 -18.297 -22.734 1 77.69 246 SER A O 1
ATOM 2023 N N . ALA A 1 247 ? -12.328 -18.172 -23.062 1 77.31 247 ALA A N 1
ATOM 2024 C CA . ALA A 1 247 ? -12.297 -18.281 -24.516 1 77.31 247 ALA A CA 1
ATOM 2025 C C . ALA A 1 247 ? -12.461 -19.734 -24.969 1 77.31 247 ALA A C 1
ATOM 2027 O O . ALA A 1 247 ? -11.93 -20.641 -24.344 1 77.31 247 ALA A O 1
ATOM 2028 N N . SER A 1 248 ? -12.656 -19.719 -26.422 1 84.75 248 SER A N 1
ATOM 2029 C CA . SER A 1 248 ? -12.781 -21.078 -26.953 1 84.75 248 SER A CA 1
ATOM 2030 C C . SER A 1 248 ? -11.492 -21.531 -27.625 1 84.75 248 SER A C 1
ATOM 2032 O O . SER A 1 248 ? -10.633 -20.719 -27.953 1 84.75 248 SER A O 1
ATOM 2034 N N . ASP A 1 249 ? -11.492 -22.578 -28.359 1 85.44 249 ASP A N 1
ATOM 2035 C CA . ASP A 1 249 ? -10.289 -23.062 -29.016 1 85.44 249 ASP A CA 1
ATOM 2036 C C . ASP A 1 249 ? -10.062 -22.359 -30.359 1 85.44 249 ASP A C 1
ATOM 2038 O O . ASP A 1 249 ? -8.922 -22.047 -30.703 1 85.44 249 ASP A O 1
ATOM 2042 N N . GLN A 1 250 ? -11.203 -22.281 -30.734 1 74.38 250 GLN A N 1
ATOM 2043 C CA . GLN A 1 250 ? -11.094 -21.594 -32 1 74.38 250 GLN A CA 1
ATOM 2044 C C . GLN A 1 250 ? -10.531 -20.188 -31.828 1 74.38 250 GLN A C 1
ATOM 2046 O O . GLN A 1 250 ? -9.641 -19.766 -32.594 1 74.38 250 GLN A O 1
ATOM 2051 N N . GLU A 1 251 ? -11.32 -19.781 -31.062 1 65.94 251 GLU A N 1
ATOM 2052 C CA . GLU A 1 251 ? -10.867 -18.422 -30.797 1 65.94 251 GLU A CA 1
ATOM 2053 C C . GLU A 1 251 ? -9.359 -18.375 -30.547 1 65.94 251 GLU A C 1
ATOM 2055 O O . GLU A 1 251 ? -8.688 -17.422 -30.953 1 65.94 251 GLU A O 1
ATOM 2060 N N . LEU A 1 252 ? -8.633 -19.031 -29.891 1 79.06 252 LEU A N 1
ATOM 2061 C CA . LEU A 1 252 ? -7.234 -19.062 -29.469 1 79.06 252 LEU A CA 1
ATOM 2062 C C . LEU A 1 252 ? -6.316 -19.375 -30.641 1 79.06 252 LEU A C 1
ATOM 2064 O O . LEU A 1 252 ? -5.168 -18.922 -30.672 1 79.06 252 LEU A O 1
ATOM 2068 N N . VAL A 1 253 ? -6.945 -20.031 -31.484 1 71.25 253 VAL A N 1
ATOM 2069 C CA . VAL A 1 253 ? -6.148 -20.312 -32.656 1 71.25 253 VAL A CA 1
ATOM 2070 C C . VAL A 1 253 ? -6.102 -19.078 -33.562 1 71.25 253 VAL A C 1
ATOM 2072 O O . VAL A 1 253 ? -5.043 -18.734 -34.094 1 71.25 253 VAL A O 1
ATOM 2075 N N . LEU A 1 254 ? -6.906 -19.031 -33.688 1 77.5 254 LEU A N 1
ATOM 2076 C CA . LEU A 1 254 ? -7.02 -17.906 -34.594 1 77.5 254 LEU A CA 1
ATOM 2077 C C . LEU A 1 254 ? -6.332 -16.672 -34.031 1 77.5 254 LEU A C 1
ATOM 2079 O O . LEU A 1 254 ? -5.691 -15.914 -34.75 1 77.5 254 LEU A O 1
ATOM 2083 N N . CYS A 1 255 ? -6.828 -16.469 -33.031 1 61.84 255 CYS A N 1
ATOM 2084 C CA . CYS A 1 255 ? -6.27 -15.312 -32.375 1 61.84 255 CYS A CA 1
ATOM 2085 C C . CYS A 1 255 ? -5.527 -15.727 -31.094 1 61.84 255 CYS A C 1
ATOM 2087 O O . CYS A 1 255 ? -6.082 -15.672 -30 1 61.84 255 CYS A O 1
ATOM 2089 N N . PRO A 1 256 ? -4.605 -16.391 -31.094 1 59.47 256 PRO A N 1
ATOM 2090 C CA . PRO A 1 256 ? -3.887 -16.75 -29.859 1 59.47 256 PRO A CA 1
ATOM 2091 C C . PRO A 1 256 ? -3.561 -15.531 -29 1 59.47 256 PRO A C 1
ATOM 2093 O O . PRO A 1 256 ? -3.309 -14.445 -29.516 1 59.47 256 PRO A O 1
ATOM 2096 N N . SER A 1 257 ? -3.607 -15.688 -28.031 1 58.88 257 SER A N 1
ATOM 2097 C CA . SER A 1 257 ? -3.248 -14.656 -27.062 1 58.88 257 SER A CA 1
ATOM 2098 C C . SER A 1 257 ? -1.793 -14.227 -27.219 1 58.88 257 SER A C 1
ATOM 2100 O O . SER A 1 257 ? -0.91 -15.07 -27.406 1 58.88 257 SER A O 1
ATOM 2102 N N . ILE A 1 258 ? -2.098 -13.367 -27.328 1 73.31 258 ILE A N 1
ATOM 2103 C CA . ILE A 1 258 ? -0.759 -12.789 -27.391 1 73.31 258 ILE A CA 1
ATOM 2104 C C . ILE A 1 258 ? -0.243 -12.516 -25.969 1 73.31 258 ILE A C 1
ATOM 2106 O O . ILE A 1 258 ? -0.718 -11.602 -25.297 1 73.31 258 ILE A O 1
ATOM 2110 N N . LEU A 1 259 ? 0.726 -13.234 -25.297 1 77.75 259 LEU A N 1
ATOM 2111 C CA . LEU A 1 259 ? 1.185 -13.133 -23.906 1 77.75 259 LEU A CA 1
ATOM 2112 C C . LEU A 1 259 ? 2.031 -11.883 -23.719 1 77.75 259 LEU A C 1
ATOM 2114 O O . LEU A 1 259 ? 2.207 -11.414 -22.578 1 77.75 259 LEU A O 1
ATOM 2118 N N . GLU A 1 260 ? 2.287 -11.312 -24.734 1 82.25 260 GLU A N 1
ATOM 2119 C CA . GLU A 1 260 ? 3.135 -10.133 -24.609 1 82.25 260 GLU A CA 1
ATOM 2120 C C . GLU A 1 260 ? 2.299 -8.875 -24.375 1 82.25 260 GLU A C 1
ATOM 2122 O O . GLU A 1 260 ? 2.846 -7.797 -24.125 1 82.25 260 GLU A O 1
ATOM 2127 N N . GLU A 1 261 ? 0.793 -9.305 -24.312 1 83.81 261 GLU A N 1
ATOM 2128 C CA . GLU A 1 261 ? -0.089 -8.148 -24.203 1 83.81 261 GLU A CA 1
ATOM 2129 C C . GLU A 1 261 ? -1.147 -8.367 -23.125 1 83.81 261 GLU A C 1
ATOM 2131 O O . GLU A 1 261 ? -1.515 -9.508 -22.828 1 83.81 261 GLU A O 1
ATOM 2136 N N . LEU A 1 262 ? -1.585 -6.73 -22.625 1 80.38 262 LEU A N 1
ATOM 2137 C CA . LEU A 1 262 ? -2.67 -6.871 -21.672 1 80.38 262 LEU A CA 1
ATOM 2138 C C . LEU A 1 262 ? -3.898 -7.496 -22.312 1 80.38 262 LEU A C 1
ATOM 2140 O O . LEU A 1 262 ? -4.211 -7.203 -23.469 1 80.38 262 LEU A O 1
ATOM 2144 N N . PRO A 1 263 ? -5.441 -9.023 -21.016 1 77.56 263 PRO A N 1
ATOM 2145 C CA . PRO A 1 263 ? -6.66 -9.508 -21.672 1 77.56 263 PRO A CA 1
ATOM 2146 C C . PRO A 1 263 ? -7.562 -8.375 -22.156 1 77.56 263 PRO A C 1
ATOM 2148 O O . PRO A 1 263 ? -7.695 -7.355 -21.469 1 77.56 263 PRO A O 1
ATOM 2151 N N . GLN A 1 264 ? -7.688 -8.188 -24.016 1 66.94 264 GLN A N 1
ATOM 2152 C CA . GLN A 1 264 ? -8.617 -7.25 -24.625 1 66.94 264 GLN A CA 1
ATOM 2153 C C . GLN A 1 264 ? -9.719 -6.836 -23.656 1 66.94 264 GLN A C 1
ATOM 2155 O O . GLN A 1 264 ? -10.203 -5.703 -23.703 1 66.94 264 GLN A O 1
ATOM 2160 N N . GLU A 1 265 ? -9.781 -7.602 -22.188 1 68.62 265 GLU A N 1
ATOM 2161 C CA . GLU A 1 265 ? -10.844 -7.387 -21.203 1 68.62 265 GLU A CA 1
ATOM 2162 C C . GLU A 1 265 ? -10.523 -6.195 -20.297 1 68.62 265 GLU A C 1
ATOM 2164 O O . GLU A 1 265 ? -11.43 -5.523 -19.812 1 68.62 265 GLU A O 1
ATOM 2169 N N . VAL A 1 266 ? -9.789 -5.996 -19.984 1 67.81 266 VAL A N 1
ATOM 2170 C CA . VAL A 1 266 ? -9.328 -4.914 -19.125 1 67.81 266 VAL A CA 1
ATOM 2171 C C . VAL A 1 266 ? -9.664 -3.566 -19.766 1 67.81 266 VAL A C 1
ATOM 2173 O O . VAL A 1 266 ? -10.094 -2.637 -19.062 1 67.81 266 VAL A O 1
ATOM 2176 N N . LEU A 1 267 ? -9.07 -3.59 -21.438 1 64.75 267 LEU A N 1
ATOM 2177 C CA . LEU A 1 267 ? -9.234 -2.338 -22.172 1 64.75 267 LEU A CA 1
ATOM 2178 C C . LEU A 1 267 ? -10.711 -1.952 -22.266 1 64.75 267 LEU A C 1
ATOM 2180 O O . LEU A 1 267 ? -11.047 -0.766 -22.281 1 64.75 267 LEU A O 1
ATOM 2184 N N . ILE A 1 268 ? -11.445 -2.717 -21.906 1 63.47 268 ILE A N 1
ATOM 2185 C CA . ILE A 1 268 ? -12.883 -2.479 -22.062 1 63.47 268 ILE A CA 1
ATOM 2186 C C . ILE A 1 268 ? -13.469 -2.039 -20.719 1 63.47 268 ILE A C 1
ATOM 2188 O O . ILE A 1 268 ? -14.438 -1.277 -20.688 1 63.47 268 ILE A O 1
ATOM 2192 N N . ASP A 1 269 ? -13.523 -3.082 -18.766 1 53.81 269 ASP A N 1
ATOM 2193 C CA . ASP A 1 269 ? -14.016 -2.781 -17.422 1 53.81 269 ASP A CA 1
ATOM 2194 C C . ASP A 1 269 ? -13.828 -1.301 -17.094 1 53.81 269 ASP A C 1
ATOM 2196 O O . ASP A 1 269 ? -14.273 -0.837 -16.031 1 53.81 269 ASP A O 1
ATOM 2200 N N . GLY A 1 270 ? -13.477 -0.495 -18.578 1 50.44 270 GLY A N 1
ATOM 2201 C CA . GLY A 1 270 ? -13.305 0.942 -18.422 1 50.44 270 GLY A CA 1
ATOM 2202 C C . GLY A 1 270 ? -12.344 1.32 -17.312 1 50.44 270 GLY A C 1
ATOM 2203 O O . GLY A 1 270 ? -12.578 2.285 -16.594 1 50.44 270 GLY A O 1
ATOM 2204 N N . ILE A 1 271 ? -12.102 -0.13 -16.062 1 47.81 271 ILE A N 1
ATOM 2205 C CA . ILE A 1 271 ? -11.039 0.428 -15.242 1 47.81 271 ILE A CA 1
ATOM 2206 C C . ILE A 1 271 ? -10.344 1.56 -15.992 1 47.81 271 ILE A C 1
ATOM 2208 O O . ILE A 1 271 ? -9.781 1.345 -17.078 1 47.81 271 ILE A O 1
ATOM 2212 N N . GLU A 1 272 ? -11.203 2.941 -16.094 1 46.59 272 GLU A N 1
ATOM 2213 C CA . GLU A 1 272 ? -10.562 4.09 -16.734 1 46.59 272 GLU A CA 1
ATOM 2214 C C . GLU A 1 272 ? -9.711 4.867 -15.742 1 46.59 272 GLU A C 1
ATOM 2216 O O . GLU A 1 272 ? -10.023 4.918 -14.547 1 46.59 272 GLU A O 1
ATOM 2221 N N . VAL A 1 273 ? -8.445 4.648 -15.938 1 42.34 273 VAL A N 1
ATOM 2222 C CA . VAL A 1 273 ? -7.711 5.617 -15.133 1 42.34 273 VAL A CA 1
ATOM 2223 C C . VAL A 1 273 ? -8.242 7.023 -15.406 1 42.34 273 VAL A C 1
ATOM 2225 O O . VAL A 1 273 ? -8.555 7.363 -16.547 1 42.34 273 VAL A O 1
ATOM 2228 N N . VAL A 1 274 ? -9.055 7.16 -14.812 1 38.25 274 VAL A N 1
ATOM 2229 C CA . VAL A 1 274 ? -9.359 8.555 -15.125 1 38.25 274 VAL A CA 1
ATOM 2230 C C . VAL A 1 274 ? -8.062 9.32 -15.398 1 38.25 274 VAL A C 1
ATOM 2232 O O . VAL A 1 274 ? -7.105 9.234 -14.625 1 38.25 274 VAL A O 1
ATOM 2235 N N . ASN A 1 275 ? -8.062 9.68 -16.391 1 35.47 275 ASN A N 1
ATOM 2236 C CA . ASN A 1 275 ? -7 10.484 -16.984 1 35.47 275 ASN A CA 1
ATOM 2237 C C . ASN A 1 275 ? -6.98 11.898 -16.406 1 35.47 275 ASN A C 1
ATOM 2239 O O . ASN A 1 275 ? -8.031 12.445 -16.062 1 35.47 275 ASN A O 1
ATOM 2243 N N . TYR A 1 276 ? -6.031 11.852 -15.5 1 29.95 276 TYR A N 1
ATOM 2244 C CA . TYR A 1 276 ? -5.836 13.258 -15.156 1 29.95 276 TYR A CA 1
ATOM 2245 C C . TYR A 1 276 ? -5.57 14.094 -16.406 1 29.95 276 TYR A C 1
ATOM 2247 O O . TYR A 1 276 ? -4.75 13.719 -17.25 1 29.95 276 TYR A O 1
ATOM 2255 N N . VAL A 1 277 ? -6.594 14.344 -16.703 1 32.09 277 VAL A N 1
ATOM 2256 C CA . VAL A 1 277 ? -6.238 15.273 -17.766 1 32.09 277 VAL A CA 1
ATOM 2257 C C . VAL A 1 277 ? -5.402 16.422 -17.203 1 32.09 277 VAL A C 1
ATOM 2259 O O . VAL A 1 277 ? -5.777 17.031 -16.203 1 32.09 277 VAL A O 1
ATOM 2262 N N . GLU A 1 278 ? -4.359 16.297 -17.281 1 31.08 278 GLU A N 1
ATOM 2263 C CA . GLU A 1 278 ? -3.732 17.594 -17 1 31.08 278 GLU A CA 1
ATOM 2264 C C . GLU A 1 278 ? -4.699 18.734 -17.266 1 31.08 278 GLU A C 1
ATOM 2266 O O . GLU A 1 278 ? -5.387 18.766 -18.281 1 31.08 278 GLU A O 1
ATOM 2271 N N . PRO A 1 279 ? -5.277 19.219 -15.977 1 29.61 279 PRO A N 1
ATOM 2272 C CA . PRO A 1 279 ? -6.211 20.281 -16.359 1 29.61 279 PRO A CA 1
ATOM 2273 C C . PRO A 1 279 ? -5.922 20.859 -17.734 1 29.61 279 PRO A C 1
ATOM 2275 O O . PRO A 1 279 ? -4.758 21.016 -18.109 1 29.61 279 PRO A O 1
ATOM 2278 N N . GLU A 1 280 ? -6.836 20.312 -18.594 1 27.84 280 GLU A N 1
ATOM 2279 C CA . GLU A 1 280 ? -6.766 21.156 -19.781 1 27.84 280 GLU A CA 1
ATOM 2280 C C . GLU A 1 280 ? -6.68 22.641 -19.406 1 27.84 280 GLU A C 1
ATOM 2282 O O . GLU A 1 280 ? -7.492 23.141 -18.625 1 27.84 280 GLU A O 1
ATOM 2287 N N . VAL A 1 281 ? -5.809 23.219 -19.234 1 25.94 281 VAL A N 1
ATOM 2288 C CA . VAL A 1 281 ? -5.754 24.672 -19.281 1 25.94 281 VAL A CA 1
ATOM 2289 C C . VAL A 1 281 ? -6.926 25.203 -20.094 1 25.94 281 VAL A C 1
ATOM 2291 O O . VAL A 1 281 ? -7.016 24.969 -21.297 1 25.94 281 VAL A O 1
ATOM 2294 N N . SER A 1 282 ? -8.312 25.016 -19.391 1 26.53 282 SER A N 1
ATOM 2295 C CA . SER A 1 282 ? -9.227 25.859 -20.156 1 26.53 282 SER A CA 1
ATOM 2296 C C . SER A 1 282 ? -8.492 27 -20.828 1 26.53 282 SER A C 1
ATOM 2298 O O . SER A 1 282 ? -7.895 27.844 -20.156 1 26.53 282 SER A O 1
ATOM 2300 N N . LEU A 1 283 ? -8.281 26.797 -21.922 1 24.48 283 LEU A N 1
ATOM 2301 C CA . LEU A 1 283 ? -8.102 27.984 -22.75 1 24.48 283 LEU A CA 1
ATOM 2302 C C . LEU A 1 283 ? -9.312 28.906 -22.625 1 24.48 283 LEU A C 1
ATOM 2304 O O . LEU A 1 283 ? -10.453 28.484 -22.812 1 24.48 283 LEU A O 1
ATOM 2308 N N . PHE A 1 284 ? -9.539 29.906 -21.703 1 23.81 284 PHE A N 1
ATOM 2309 C CA . PHE A 1 284 ? -10.477 31.031 -21.781 1 23.81 284 PHE A CA 1
ATOM 2310 C C . PHE A 1 284 ? -11.086 31.109 -23.188 1 23.81 284 PHE A C 1
ATOM 2312 O O . PHE A 1 284 ? -10.438 30.781 -24.172 1 23.81 284 PHE A O 1
ATOM 2319 N N . GLY A 1 285 ? -12.656 30.875 -23.172 1 25.84 285 GLY A N 1
ATOM 2320 C CA . GLY A 1 285 ? -13.453 31.422 -24.25 1 25.84 285 GLY A CA 1
ATOM 2321 C C . GLY A 1 285 ? -12.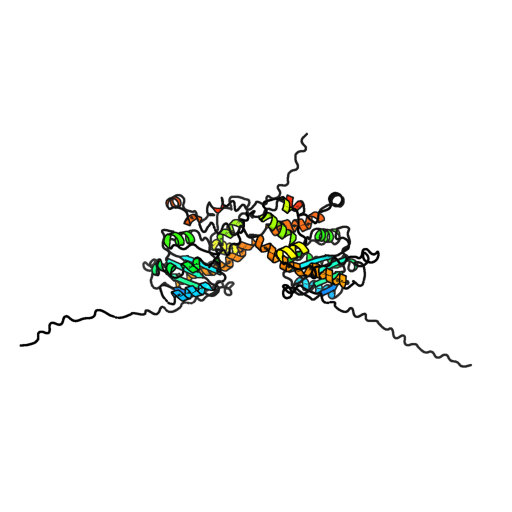789 32.594 -24.953 1 25.84 285 GLY A C 1
ATOM 2322 O O . GLY A 1 285 ? -12.016 33.344 -24.328 1 25.84 285 GLY A O 1
ATOM 2323 N N . SER A 1 286 ? -12.727 32.469 -26.219 1 24.38 286 SER A N 1
ATOM 2324 C CA . SER A 1 286 ? -12.609 33.594 -27.125 1 24.38 286 SER A CA 1
ATOM 2325 C C . SER A 1 286 ? -13.578 34.719 -26.75 1 24.38 286 SER A C 1
ATOM 2327 O O . SER A 1 286 ? -14.75 34.469 -26.469 1 24.38 286 SER A O 1
ATOM 2329 N N . TRP A 1 287 ? -13.258 35.75 -26.203 1 21.47 287 TRP A N 1
ATOM 2330 C CA . TRP A 1 287 ? -13.852 37.094 -26.359 1 21.47 287 TRP A CA 1
ATOM 2331 C C . TRP A 1 287 ? -14.383 37.281 -27.781 1 21.47 287 TRP A C 1
ATOM 2333 O O . TRP A 1 287 ? -13.609 37.5 -28.719 1 21.47 287 TRP A O 1
ATOM 2343 N N . ASP A 1 288 ? -15.094 36.188 -28.375 1 21.55 288 ASP A N 1
ATOM 2344 C CA . ASP A 1 288 ? -15.75 36.812 -29.531 1 21.55 288 ASP A CA 1
ATOM 2345 C C . ASP A 1 288 ? -16.734 37.906 -29.078 1 21.55 288 ASP A C 1
ATOM 2347 O O . ASP A 1 288 ? -17.531 37.688 -28.156 1 21.55 288 ASP A O 1
ATOM 2351 N N . SER A 1 289 ? -16.812 39.031 -29.766 1 19.08 289 SER A N 1
ATOM 2352 C CA . SER A 1 289 ? -17.797 39.812 -30.516 1 19.08 289 SER A CA 1
ATOM 2353 C C . SER A 1 289 ? -18.406 38.969 -31.641 1 19.08 289 SER A C 1
ATOM 2355 O O . SER A 1 289 ? -17.734 38.156 -32.25 1 19.08 289 SER A O 1
ATOM 2357 N N . MET B 1 1 ? -10.273 -99.5 -1.325 1 21.95 1 MET B N 1
ATOM 2358 C CA . MET B 1 1 ? -9.352 -98.5 -0.831 1 21.95 1 MET B CA 1
ATOM 2359 C C . MET B 1 1 ? -9.938 -97.062 -0.981 1 21.95 1 MET B C 1
ATOM 2361 O O . MET B 1 1 ? -10.57 -96.75 -1.993 1 21.95 1 MET B O 1
ATOM 2365 N N . CYS B 1 2 ? -9.508 -96.062 -0.062 1 20.09 2 CYS B N 1
ATOM 2366 C CA . CYS B 1 2 ? -10.367 -95.25 0.779 1 20.09 2 CYS B CA 1
ATOM 2367 C C . CYS B 1 2 ? -11.078 -94.188 -0.047 1 20.09 2 CYS B C 1
ATOM 2369 O O . CYS B 1 2 ? -10.789 -94 -1.234 1 20.09 2 CYS B O 1
ATOM 2371 N N . ASP B 1 3 ? -11 -93 0.425 1 22.72 3 ASP B N 1
ATOM 2372 C CA . ASP B 1 3 ? -11.547 -91.875 1.12 1 22.72 3 ASP B CA 1
ATOM 2373 C C . ASP B 1 3 ? -11.406 -90.562 0.276 1 22.72 3 ASP B C 1
ATOM 2375 O O . ASP B 1 3 ? -10.391 -89.875 0.356 1 22.72 3 ASP B O 1
ATOM 2379 N N . LEU B 1 4 ? -11.445 -90.812 -1.002 1 26.75 4 LEU B N 1
ATOM 2380 C CA . LEU B 1 4 ? -11.07 -89.75 -1.932 1 26.75 4 LEU B CA 1
ATOM 2381 C C . LEU B 1 4 ? -11.859 -88.438 -1.647 1 26.75 4 LEU B C 1
ATOM 2383 O O . LEU B 1 4 ? -13.062 -88.375 -1.912 1 26.75 4 LEU B O 1
ATOM 2387 N N . HIS B 1 5 ? -11.391 -87.938 -0.351 1 26.56 5 HIS B N 1
ATOM 2388 C CA . HIS B 1 5 ? -11.875 -86.75 0.313 1 26.56 5 HIS B CA 1
ATOM 2389 C C . HIS B 1 5 ? -11.953 -85.562 -0.66 1 26.56 5 HIS B C 1
ATOM 2391 O O . HIS B 1 5 ? -11 -85.25 -1.388 1 26.56 5 HIS B O 1
ATOM 2397 N N . GLY B 1 6 ? -13.055 -85.312 -1.22 1 29.92 6 GLY B N 1
ATOM 2398 C CA . GLY B 1 6 ? -13.68 -84.438 -2.166 1 29.92 6 GLY B CA 1
ATOM 2399 C C . GLY B 1 6 ? -13.352 -82.938 -1.905 1 29.92 6 GLY B C 1
ATOM 2400 O O . GLY B 1 6 ? -13.734 -82.062 -2.684 1 29.92 6 GLY B O 1
ATOM 2401 N N . ASP B 1 7 ? -12.781 -82.562 -0.543 1 29.44 7 ASP B N 1
ATOM 2402 C CA . ASP B 1 7 ? -13.312 -81.25 -0.118 1 29.44 7 ASP B CA 1
ATOM 2403 C C . ASP B 1 7 ? -12.578 -80.125 -0.802 1 29.44 7 ASP B C 1
ATOM 2405 O O . ASP B 1 7 ? -11.344 -80.062 -0.803 1 29.44 7 ASP B O 1
ATOM 2409 N N . TYR B 1 8 ? -13.102 -79.562 -1.878 1 31.25 8 TYR B N 1
ATOM 2410 C CA . TYR B 1 8 ? -12.875 -78.312 -2.641 1 31.25 8 TYR B CA 1
ATOM 2411 C C . TYR B 1 8 ? -12.508 -77.188 -1.718 1 31.25 8 TYR B C 1
ATOM 2413 O O . TYR B 1 8 ? -13.312 -76.75 -0.879 1 31.25 8 TYR B O 1
ATOM 2421 N N . GLY B 1 9 ? -11.086 -76.938 -1.309 1 26.23 9 GLY B N 1
ATOM 2422 C CA . GLY B 1 9 ? -10.352 -75.938 -0.562 1 26.23 9 GLY B CA 1
ATOM 2423 C C . GLY B 1 9 ? -10.797 -74.562 -0.874 1 26.23 9 GLY B C 1
ATOM 2424 O O . GLY B 1 9 ? -11.203 -74.25 -1.999 1 26.23 9 GLY B O 1
ATOM 2425 N N . ILE B 1 10 ? -10.812 -73.562 0.139 1 25.62 10 ILE B N 1
ATOM 2426 C CA . ILE B 1 10 ? -11.188 -72.25 0.627 1 25.62 10 ILE B CA 1
ATOM 2427 C C . ILE B 1 10 ? -10.578 -71.188 -0.275 1 25.62 10 ILE B C 1
ATOM 2429 O O . ILE B 1 10 ? -9.617 -71.438 -0.997 1 25.62 10 ILE B O 1
ATOM 2433 N N . LYS B 1 11 ? -9.883 -70 0.703 1 28.64 11 LYS B N 1
ATOM 2434 C CA . LYS B 1 11 ? -10.133 -68.625 1.123 1 28.64 11 LYS B CA 1
ATOM 2435 C C . LYS B 1 11 ? -9.18 -67.688 0.436 1 28.64 11 LYS B C 1
ATOM 2437 O O . LYS B 1 11 ? -7.961 -67.75 0.578 1 28.64 11 LYS B O 1
ATOM 2442 N N . ASN B 1 12 ? -9.297 -66.938 -0.654 1 25.88 12 ASN B N 1
ATOM 2443 C CA . ASN B 1 12 ? -8.68 -65.875 -1.423 1 25.88 12 ASN B CA 1
ATOM 2444 C C . ASN B 1 12 ? -8.273 -64.688 -0.527 1 25.88 12 ASN B C 1
ATOM 2446 O O . ASN B 1 12 ? -8.109 -63.594 -1.002 1 25.88 12 ASN B O 1
ATOM 2450 N N . GLU B 1 13 ? -7.996 -64.5 0.683 1 27 13 GLU B N 1
ATOM 2451 C CA . GLU B 1 13 ? -7.965 -63.188 1.244 1 27 13 GLU B CA 1
ATOM 2452 C C . GLU B 1 13 ? -6.582 -62.531 1.082 1 27 13 GLU B C 1
ATOM 2454 O O . GLU B 1 13 ? -5.707 -62.719 1.926 1 27 13 GLU B O 1
ATOM 2459 N N . ASN B 1 14 ? -5.32 -62.562 0.38 1 27.77 14 ASN B N 1
ATOM 2460 C CA . ASN B 1 14 ? -3.979 -62.125 0.747 1 27.77 14 ASN B CA 1
ATOM 2461 C C . ASN B 1 14 ? -3.998 -60.75 1.394 1 27.77 14 ASN B C 1
ATOM 2463 O O . ASN B 1 14 ? -5.004 -60.031 1.321 1 27.77 14 ASN B O 1
ATOM 2467 N N . SER B 1 15 ? -2.195 -59.938 1.578 1 29.25 15 SER B N 1
ATOM 2468 C CA . SER B 1 15 ? -1.22 -58.969 2.084 1 29.25 15 SER B CA 1
ATOM 2469 C C . SER B 1 15 ? -1.514 -57.562 1.58 1 29.25 15 SER B C 1
ATOM 2471 O O . SER B 1 15 ? -1.686 -57.375 0.377 1 29.25 15 SER B O 1
ATOM 2473 N N . SER B 1 16 ? -1.208 -56.406 2.562 1 28.64 16 SER B N 1
ATOM 2474 C CA . SER B 1 16 ? -1.37 -54.969 2.758 1 28.64 16 SER B CA 1
ATOM 2475 C C . SER B 1 16 ? -0.131 -54.219 2.303 1 28.64 16 SER B C 1
ATOM 2477 O O . SER B 1 16 ? 0.835 -54.094 3.059 1 28.64 16 SER B O 1
ATOM 2479 N N . HIS B 1 17 ? 1.289 -54.156 1.379 1 29.16 17 HIS B N 1
ATOM 2480 C CA . HIS B 1 17 ? 2.355 -53.219 1.051 1 29.16 17 HIS B CA 1
ATOM 2481 C C . HIS B 1 17 ? 1.924 -51.781 1.319 1 29.16 17 HIS B C 1
ATOM 2483 O O . HIS B 1 17 ? 1.102 -51.219 0.585 1 29.16 17 HIS B O 1
ATOM 2489 N N . GLU B 1 18 ? 2.92 -51.156 2.549 1 26.8 18 GLU B N 1
ATOM 2490 C CA . GLU B 1 18 ? 2.973 -49.781 3.1 1 26.8 18 GLU B CA 1
ATOM 2491 C C . GLU B 1 18 ? 3.994 -48.938 2.357 1 26.8 18 GLU B C 1
ATOM 2493 O O . GLU B 1 18 ? 5.195 -49.031 2.605 1 26.8 18 GLU B O 1
ATOM 2498 N N . THR B 1 19 ? 5.137 -48.625 1.261 1 32.28 19 THR B N 1
ATOM 2499 C CA . THR B 1 19 ? 6.094 -47.688 0.677 1 32.28 19 THR B CA 1
ATOM 2500 C C . THR B 1 19 ? 6.035 -46.344 1.392 1 32.28 19 THR B C 1
ATOM 2502 O O . THR B 1 19 ? 5.047 -45.594 1.279 1 32.28 19 THR B O 1
ATOM 2505 N N . CYS B 1 20 ? 7.625 -46.031 2.354 1 22.34 20 CYS B N 1
ATOM 2506 C CA . CYS B 1 20 ? 7.898 -44.812 3.088 1 22.34 20 CYS B CA 1
ATOM 2507 C C . CYS B 1 20 ? 8.414 -43.719 2.156 1 22.34 20 CYS B C 1
ATOM 2509 O O . CYS B 1 20 ? 9.508 -43.844 1.601 1 22.34 20 CYS B O 1
ATOM 2511 N N . GLU B 1 21 ? 8.953 -42.562 1.326 1 39.2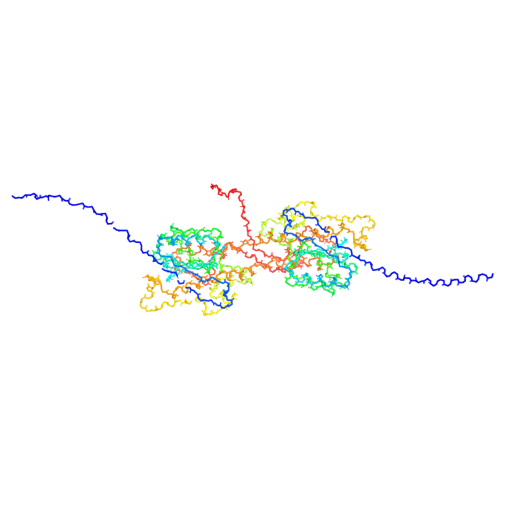5 21 GLU B N 1
ATOM 2512 C CA . GLU B 1 21 ? 9.398 -41.406 0.556 1 39.25 21 GLU B CA 1
ATOM 2513 C C . GLU B 1 21 ? 10.172 -40.438 1.433 1 39.25 21 GLU B C 1
ATOM 2515 O O . GLU B 1 21 ? 9.602 -39.812 2.344 1 39.25 21 GLU B O 1
ATOM 2520 N N . GLN B 1 22 ? 12.18 -40.156 1.63 1 33.5 22 GLN B N 1
ATOM 2521 C CA . GLN B 1 22 ? 13.07 -39.219 2.291 1 33.5 22 GLN B CA 1
ATOM 2522 C C . GLN B 1 22 ? 12.828 -37.781 1.8 1 33.5 22 GLN B C 1
ATOM 2524 O O . GLN B 1 22 ? 12.734 -37.562 0.594 1 33.5 22 GLN B O 1
ATOM 2529 N N . GLU B 1 23 ? 13.703 -36.375 2.627 1 44.72 23 GLU B N 1
ATOM 2530 C CA . GLU B 1 23 ? 13.234 -35 2.439 1 44.72 23 GLU B CA 1
ATOM 2531 C C . GLU B 1 23 ? 14.328 -34.125 1.841 1 44.72 23 GLU B C 1
ATOM 2533 O O . GLU B 1 23 ? 15.438 -34.031 2.381 1 44.72 23 GLU B O 1
ATOM 2538 N N . TYR B 1 24 ? 15.641 -33.281 0.431 1 45.88 24 TYR B N 1
ATOM 2539 C CA . TYR B 1 24 ? 16.422 -32.344 -0.348 1 45.88 24 TYR B CA 1
ATOM 2540 C C . TYR B 1 24 ? 16.203 -30.922 0.165 1 45.88 24 TYR B C 1
ATOM 2542 O O . TYR B 1 24 ? 15.078 -30.516 0.462 1 45.88 24 TYR B O 1
ATOM 2550 N N . ILE B 1 25 ? 18.016 -29.766 0.152 1 46.88 25 ILE B N 1
ATOM 2551 C CA . ILE B 1 25 ? 17.906 -28.391 0.611 1 46.88 25 ILE B CA 1
ATOM 2552 C C . ILE B 1 25 ? 18.188 -27.438 -0.55 1 46.88 25 ILE B C 1
ATOM 2554 O O . ILE B 1 25 ? 19.188 -27.578 -1.255 1 46.88 25 ILE B O 1
ATOM 2558 N N . VAL B 1 26 ? 17.953 -25.859 -1.381 1 73.25 26 VAL B N 1
ATOM 2559 C CA . VAL B 1 26 ? 17.984 -24.875 -2.465 1 73.25 26 VAL B CA 1
ATOM 2560 C C . VAL B 1 26 ? 19.031 -23.812 -2.184 1 73.25 26 VAL B C 1
ATOM 2562 O O . VAL B 1 26 ? 19.094 -23.266 -1.081 1 73.25 26 VAL B O 1
ATOM 2565 N N . LYS B 1 27 ? 20.062 -23.141 -3.324 1 60.59 27 LYS B N 1
ATOM 2566 C CA . LYS B 1 27 ? 21 -22.031 -3.197 1 60.59 27 LYS B CA 1
ATOM 2567 C C . LYS B 1 27 ? 20.297 -20.703 -3.5 1 60.59 27 LYS B C 1
ATOM 2569 O O . LYS B 1 27 ? 19.609 -20.578 -4.508 1 60.59 27 LYS B O 1
ATOM 2574 N N . LEU B 1 28 ? 20.797 -19.188 -2.842 1 83.62 28 LEU B N 1
ATOM 2575 C CA . LEU B 1 28 ? 20.172 -17.875 -2.963 1 83.62 28 LEU B CA 1
ATOM 2576 C C . LEU B 1 28 ? 21.219 -16.781 -3.123 1 83.62 28 LEU B C 1
ATOM 2578 O O . LEU B 1 28 ? 22.359 -16.938 -2.689 1 83.62 28 LEU B O 1
ATOM 2582 N N . PRO B 1 29 ? 20.391 -15.422 -4.773 1 51.53 29 PRO B N 1
ATOM 2583 C CA . PRO B 1 29 ? 21.297 -14.273 -4.762 1 51.53 29 PRO B CA 1
ATOM 2584 C C . PRO B 1 29 ? 21.688 -13.852 -3.35 1 51.53 29 PRO B C 1
ATOM 2586 O O . PRO B 1 29 ? 20.875 -13.898 -2.434 1 51.53 29 PRO B O 1
ATOM 2589 N N . HIS B 1 30 ? 23 -13.352 -2.783 1 68.06 30 HIS B N 1
ATOM 2590 C CA . HIS B 1 30 ? 23.5 -12.969 -1.47 1 68.06 30 HIS B CA 1
ATOM 2591 C C . HIS B 1 30 ? 22.625 -11.891 -0.839 1 68.06 30 HIS B C 1
ATOM 2593 O O . HIS B 1 30 ? 22.312 -11.953 0.352 1 68.06 30 HIS B O 1
ATOM 2599 N N . HIS B 1 31 ? 22.312 -10.883 -1.657 1 59.94 31 HIS B N 1
ATOM 2600 C CA . HIS B 1 31 ? 21.609 -9.758 -1.049 1 59.94 31 HIS B CA 1
ATOM 2601 C C . HIS B 1 31 ? 20.203 -10.148 -0.617 1 59.94 31 HIS B C 1
ATOM 2603 O O . HIS B 1 31 ? 19.516 -9.383 0.069 1 59.94 31 HIS B O 1
ATOM 2609 N N . LEU B 1 32 ? 19.922 -11.672 -1.297 1 63.03 32 LEU B N 1
ATOM 2610 C CA . LEU B 1 32 ? 18.531 -12 -0.984 1 63.03 32 LEU B CA 1
ATOM 2611 C C . LEU B 1 32 ? 18.469 -13.203 -0.047 1 63.03 32 LEU B C 1
ATOM 2613 O O . LEU B 1 32 ? 17.375 -13.664 0.291 1 63.03 32 LEU B O 1
ATOM 2617 N N . HIS B 1 33 ? 19.547 -13.484 0.956 1 63.22 33 HIS B N 1
ATOM 2618 C CA . HIS B 1 33 ? 19.609 -14.672 1.798 1 63.22 33 HIS B CA 1
ATOM 2619 C C . HIS B 1 33 ? 18.75 -14.5 3.053 1 63.22 33 HIS B C 1
ATOM 2621 O O . HIS B 1 33 ? 18.094 -15.445 3.494 1 63.22 33 HIS B O 1
ATOM 2627 N N . LYS B 1 34 ? 18.953 -13.656 2.84 1 55.84 34 LYS B N 1
ATOM 2628 C CA . LYS B 1 34 ? 18.359 -13.414 4.156 1 55.84 34 LYS B CA 1
ATOM 2629 C C . LYS B 1 34 ? 16.844 -13.336 4.074 1 55.84 34 LYS B C 1
ATOM 2631 O O . LYS B 1 34 ? 16.141 -13.625 5.051 1 55.84 34 LYS B O 1
ATOM 2636 N N . CYS B 1 35 ? 16.375 -13.336 3.408 1 64.56 35 CYS B N 1
ATOM 2637 C CA . CYS B 1 35 ? 14.969 -12.992 3.355 1 64.56 35 CYS B CA 1
ATOM 2638 C C . CYS B 1 35 ? 14.18 -14.055 2.59 1 64.56 35 CYS B C 1
ATOM 2640 O O . CYS B 1 35 ? 12.961 -13.938 2.445 1 64.56 35 CYS B O 1
ATOM 2642 N N . LEU B 1 36 ? 14.672 -14.797 2.182 1 76.31 36 LEU B N 1
ATOM 2643 C CA . LEU B 1 36 ? 13.969 -15.812 1.405 1 76.31 36 LEU B CA 1
ATOM 2644 C C . LEU B 1 36 ? 13.961 -17.156 2.141 1 76.31 36 LEU B C 1
ATOM 2646 O O . LEU B 1 36 ? 14.938 -17.516 2.797 1 76.31 36 LEU B O 1
ATOM 2650 N N . PRO B 1 37 ? 13.109 -18.344 2.023 1 71.06 37 PRO B N 1
ATOM 2651 C CA . PRO B 1 37 ? 13.055 -19.656 2.66 1 71.06 37 PRO B CA 1
ATOM 2652 C C . PRO B 1 37 ? 14.047 -20.641 2.061 1 71.06 37 PRO B C 1
ATOM 2654 O O . PRO B 1 37 ? 13.938 -21 0.883 1 71.06 37 PRO B O 1
ATOM 2657 N N . THR B 1 38 ? 14.25 -21.625 2.465 1 76.19 38 THR B N 1
ATOM 2658 C CA . THR B 1 38 ? 15.203 -22.516 1.818 1 76.19 38 THR B CA 1
ATOM 2659 C C . THR B 1 38 ? 14.758 -23.969 1.951 1 76.19 38 THR B C 1
ATOM 2661 O O . THR B 1 38 ? 15.18 -24.828 1.18 1 76.19 38 THR B O 1
ATOM 2664 N N . ASP B 1 39 ? 14.102 -24.469 3.006 1 73.94 39 ASP B N 1
ATOM 2665 C CA . ASP B 1 39 ? 13.562 -25.828 3.121 1 73.94 39 ASP B CA 1
ATOM 2666 C C . ASP B 1 39 ? 12.555 -26.109 2.014 1 73.94 39 ASP B C 1
ATOM 2668 O O . ASP B 1 39 ? 11.852 -25.203 1.556 1 73.94 39 ASP B O 1
ATOM 2672 N N . TRP B 1 40 ? 12.094 -27.281 1.463 1 83.88 40 TRP B N 1
ATOM 2673 C CA . TRP B 1 40 ? 11.109 -27.703 0.467 1 83.88 40 TRP B CA 1
ATOM 2674 C C . TRP B 1 40 ? 10.797 -29.188 0.602 1 83.88 40 TRP B C 1
ATOM 2676 O O . TRP B 1 40 ? 11.602 -29.953 1.125 1 83.88 40 TRP B O 1
ATOM 2686 N N . ASN B 1 41 ? 9.742 -29.828 0.045 1 77.62 41 ASN B N 1
ATOM 2687 C CA . ASN B 1 41 ? 9.18 -31.172 0.092 1 77.62 41 ASN B CA 1
ATOM 2688 C C . ASN B 1 41 ? 8.422 -31.516 -1.19 1 77.62 41 ASN B C 1
ATOM 2690 O O . ASN B 1 41 ? 7.75 -30.656 -1.765 1 77.62 41 ASN B O 1
ATOM 2694 N N . ILE B 1 42 ? 8.297 -32.688 -1.688 1 86.5 42 ILE B N 1
ATOM 2695 C CA . ILE B 1 42 ? 7.523 -33.219 -2.807 1 86.5 42 ILE B CA 1
ATOM 2696 C C . ILE B 1 42 ? 6.328 -34 -2.279 1 86.5 42 ILE B C 1
ATOM 2698 O O . ILE B 1 42 ? 6.484 -34.875 -1.411 1 86.5 42 ILE B O 1
ATOM 2702 N N . ILE B 1 43 ? 5.336 -34 -3.031 1 80.5 43 ILE B N 1
ATOM 2703 C CA . ILE B 1 43 ? 4.094 -34.688 -2.748 1 80.5 43 ILE B CA 1
ATOM 2704 C C . ILE B 1 43 ? 3.617 -35.406 -4.008 1 80.5 43 ILE B C 1
ATOM 2706 O O . ILE B 1 43 ? 3.119 -34.781 -4.941 1 80.5 43 ILE B O 1
ATOM 2710 N N . ASP B 1 44 ? 3.496 -36.906 -4.109 1 87.69 44 ASP B N 1
ATOM 2711 C CA . ASP B 1 44 ? 3.133 -37.688 -5.285 1 87.69 44 ASP B CA 1
ATOM 2712 C C . ASP B 1 44 ? 2.199 -38.812 -4.91 1 87.69 44 ASP B C 1
ATOM 2714 O O . ASP B 1 44 ? 1.994 -39.75 -5.699 1 87.69 44 ASP B O 1
ATOM 2718 N N . SER B 1 45 ? 1.53 -38.688 -3.951 1 79.56 45 SER B N 1
ATOM 2719 C CA . SER B 1 45 ? 0.516 -39.594 -3.463 1 79.56 45 SER B CA 1
ATOM 2720 C C . SER B 1 45 ? -0.398 -38.938 -2.441 1 79.56 45 SER B C 1
ATOM 2722 O O . SER B 1 45 ? -0.061 -37.906 -1.889 1 79.56 45 SER B O 1
ATOM 2724 N N . TYR B 1 46 ? -1.537 -40.25 -2.141 1 85.38 46 TYR B N 1
ATOM 2725 C CA . TYR B 1 46 ? -2.486 -39.875 -1.095 1 85.38 46 TYR B CA 1
ATOM 2726 C C . TYR B 1 46 ? -2.094 -40.5 0.241 1 85.38 46 TYR B C 1
ATOM 2728 O O . TYR B 1 46 ? -2.67 -41.5 0.659 1 85.38 46 TYR B O 1
ATOM 2736 N N . ASN B 1 47 ? -1.339 -39.594 0.392 1 83.88 47 ASN B N 1
ATOM 2737 C CA . ASN B 1 47 ? -0.921 -39.969 1.739 1 83.88 47 ASN B CA 1
ATOM 2738 C C . ASN B 1 47 ? -1.058 -38.812 2.713 1 83.88 47 ASN B C 1
ATOM 2740 O O . ASN B 1 47 ? -1.733 -37.812 2.416 1 83.88 47 ASN B O 1
ATOM 2744 N N . ASP B 1 48 ? -0.078 -39.062 4.469 1 84.62 48 ASP B N 1
ATOM 2745 C CA . ASP B 1 48 ? -0.047 -38 5.492 1 84.62 48 ASP B CA 1
ATOM 2746 C C . ASP B 1 48 ? 0.584 -36.719 4.953 1 84.62 48 ASP B C 1
ATOM 2748 O O . ASP B 1 48 ? 0.182 -35.625 5.332 1 84.62 48 ASP B O 1
ATOM 2752 N N . ASP B 1 49 ? 1.423 -37.25 3.678 1 90.88 49 ASP B N 1
ATOM 2753 C CA . ASP B 1 49 ? 2.059 -36.031 3.137 1 90.88 49 ASP B CA 1
ATOM 2754 C C . ASP B 1 49 ? 1.04 -35.156 2.426 1 90.88 49 ASP B C 1
ATOM 2756 O O . ASP B 1 49 ? 1.104 -33.938 2.523 1 90.88 49 ASP B O 1
ATOM 2760 N N . PHE B 1 50 ? 0.611 -35.844 1.851 1 80.38 50 PHE B N 1
ATOM 2761 C CA . PHE B 1 50 ? -0.459 -35.062 1.232 1 80.38 50 PHE B CA 1
ATOM 2762 C C . PHE B 1 50 ? -1.264 -34.312 2.287 1 80.38 50 PHE B C 1
ATOM 2764 O O . PHE B 1 50 ? -1.474 -33.094 2.172 1 80.38 50 PHE B O 1
ATOM 2771 N N . ASP B 1 51 ? -1.376 -34.688 3 1 88.94 51 ASP B N 1
ATOM 2772 C CA . ASP B 1 51 ? -2.248 -34.062 3.992 1 88.94 51 ASP B CA 1
ATOM 2773 C C . ASP B 1 51 ? -1.546 -32.906 4.684 1 88.94 51 ASP B C 1
ATOM 2775 O O . ASP B 1 51 ? -2.158 -31.859 4.934 1 88.94 51 ASP B O 1
ATOM 2779 N N . LEU B 1 52 ? -0.314 -33.031 5.289 1 85.62 52 LEU B N 1
ATOM 2780 C CA . LEU B 1 52 ? 0.439 -32 5.988 1 85.62 52 LEU B CA 1
ATOM 2781 C C . LEU B 1 52 ? 0.62 -30.781 5.105 1 85.62 52 LEU B C 1
ATOM 2783 O O . LEU B 1 52 ? 0.605 -29.656 5.598 1 85.62 52 LEU B O 1
ATOM 2787 N N . SER B 1 53 ? 1.06 -31.188 3.951 1 89.81 53 SER B N 1
ATOM 2788 C CA . SER B 1 53 ? 1.203 -30.031 3.059 1 89.81 53 SER B CA 1
ATOM 2789 C C . SER B 1 53 ? -0.081 -29.219 3 1 89.81 53 SER B C 1
ATOM 2791 O O . SER B 1 53 ? -0.04 -27.984 3.035 1 89.81 53 SER B O 1
ATOM 2793 N N . VAL B 1 54 ? -0.899 -29.859 2.896 1 81.31 54 VAL B N 1
ATOM 2794 C CA . VAL B 1 54 ? -2.188 -29.172 2.855 1 81.31 54 VAL B CA 1
ATOM 2795 C C . VAL B 1 54 ? -2.387 -28.359 4.137 1 81.31 54 VAL B C 1
ATOM 2797 O O . VAL B 1 54 ? -2.811 -27.203 4.094 1 81.31 54 VAL B O 1
ATOM 2800 N N . LYS B 1 55 ? -2.104 -28.75 5.297 1 92.19 55 LYS B N 1
ATOM 2801 C CA . LYS B 1 55 ? -2.26 -28.031 6.562 1 92.19 55 LYS B CA 1
ATOM 2802 C C . LYS B 1 55 ? -1.37 -26.797 6.609 1 92.19 55 LYS B C 1
ATOM 2804 O O . LYS B 1 55 ? -1.797 -25.734 7.07 1 92.19 55 LYS B O 1
ATOM 2809 N N . HIS B 1 56 ? -0.048 -26.969 6.047 1 90 56 HIS B N 1
ATOM 2810 C CA . HIS B 1 56 ? 0.896 -25.859 6.055 1 90 56 HIS B CA 1
ATOM 2811 C C . HIS B 1 56 ? 0.375 -24.688 5.234 1 90 56 HIS B C 1
ATOM 2813 O O . HIS B 1 56 ? 0.406 -23.547 5.688 1 90 56 HIS B O 1
ATOM 2819 N N . MET B 1 57 ? 0.232 -25.047 4.25 1 85.94 57 MET B N 1
ATOM 2820 C CA . MET B 1 57 ? -0.243 -23.984 3.354 1 85.94 57 MET B CA 1
ATOM 2821 C C . MET B 1 57 ? -1.44 -23.266 3.953 1 85.94 57 MET B C 1
ATOM 2823 O O . MET B 1 57 ? -1.573 -22.047 3.803 1 85.94 57 MET B O 1
ATOM 2827 N N . ASN B 1 58 ? -2.141 -24 4.773 1 86.19 58 ASN B N 1
ATOM 2828 C CA . ASN B 1 58 ? -3.322 -23.406 5.398 1 86.19 58 ASN B CA 1
ATOM 2829 C C . ASN B 1 58 ? -2.947 -22.328 6.41 1 86.19 58 ASN B C 1
ATOM 2831 O O . ASN B 1 58 ? -3.777 -21.5 6.773 1 86.19 58 ASN B O 1
ATOM 2835 N N . ARG B 1 59 ? -1.413 -21.781 6.762 1 89 59 ARG B N 1
ATOM 2836 C CA . ARG B 1 59 ? -0.985 -20.781 7.746 1 89 59 ARG B CA 1
ATOM 2837 C C . ARG B 1 59 ? -0.32 -19.594 7.066 1 89 59 ARG B C 1
ATOM 2839 O O . ARG B 1 59 ? 0.017 -18.609 7.727 1 89 59 ARG B O 1
ATOM 2846 N N . GLN B 1 60 ? -0.274 -19.594 5.926 1 88.19 60 GLN B N 1
ATOM 2847 C CA . GLN B 1 60 ? 0.408 -18.469 5.301 1 88.19 60 GLN B CA 1
ATOM 2848 C C . GLN B 1 60 ? -0.557 -17.312 5.035 1 88.19 60 GLN B C 1
ATOM 2850 O O . GLN B 1 60 ? -1.753 -17.531 4.836 1 88.19 60 GLN B O 1
ATOM 2855 N N . ASP B 1 61 ? 0.548 -15.727 5.473 1 86.94 61 ASP B N 1
ATOM 2856 C CA . ASP B 1 61 ? -0.224 -14.594 4.969 1 86.94 61 ASP B CA 1
ATOM 2857 C C . ASP B 1 61 ? -0.26 -14.594 3.441 1 86.94 61 ASP B C 1
ATOM 2859 O O . ASP B 1 61 ? -1.223 -14.117 2.838 1 86.94 61 ASP B O 1
ATOM 2863 N N . SER B 1 62 ? 0.219 -14.906 2.939 1 84.88 62 SER B N 1
ATOM 2864 C CA . SER B 1 62 ? 0.335 -14.984 1.486 1 84.88 62 SER B CA 1
ATOM 2865 C C . SER B 1 62 ? 1.213 -16.156 1.064 1 84.88 62 SER B C 1
ATOM 2867 O O . SER B 1 62 ? 2.186 -16.484 1.745 1 84.88 62 SER B O 1
ATOM 2869 N N . ILE B 1 63 ? 1.345 -16.453 -0.268 1 92.44 63 ILE B N 1
ATOM 2870 C CA . ILE B 1 63 ? 2.195 -17.469 -0.869 1 92.44 63 ILE B CA 1
ATOM 2871 C C . ILE B 1 63 ? 2.408 -17.156 -2.348 1 92.44 63 ILE B C 1
ATOM 2873 O O . ILE B 1 63 ? 1.507 -16.656 -3.02 1 92.44 63 ILE B O 1
ATOM 2877 N N . GLY B 1 64 ? 3.775 -17.484 -2.98 1 90.44 64 GLY B N 1
ATOM 2878 C CA . GLY B 1 64 ? 4.062 -17.5 -4.406 1 90.44 64 GLY B CA 1
ATOM 2879 C C . GLY B 1 64 ? 3.854 -18.859 -5.043 1 90.44 64 GLY B C 1
ATOM 2880 O O . GLY B 1 64 ? 4.184 -19.891 -4.449 1 90.44 64 GLY B O 1
ATOM 2881 N N . ILE B 1 65 ? 3.162 -18.891 -6.113 1 76.81 65 ILE B N 1
ATOM 2882 C CA . ILE B 1 65 ? 2.807 -20.156 -6.742 1 76.81 65 ILE B CA 1
ATOM 2883 C C . ILE B 1 65 ? 3.203 -20.125 -8.219 1 76.81 65 ILE B C 1
ATOM 2885 O O . ILE B 1 65 ? 2.955 -19.141 -8.914 1 76.81 65 ILE B O 1
ATOM 2889 N N . SER B 1 66 ? 3.441 -21.281 -8.961 1 92.81 66 SER B N 1
ATOM 2890 C CA . SER B 1 66 ? 3.727 -21.516 -10.375 1 92.81 66 SER B CA 1
ATOM 2891 C C . SER B 1 66 ? 3.334 -22.922 -10.797 1 92.81 66 SER B C 1
ATOM 2893 O O . SER B 1 66 ? 3.555 -23.875 -10.055 1 92.81 66 SER B O 1
ATOM 2895 N N . LEU B 1 67 ? 3.006 -23.078 -11.711 1 90.94 67 LEU B N 1
ATOM 2896 C CA . LEU B 1 67 ? 2.742 -24.375 -12.328 1 90.94 67 LEU B CA 1
ATOM 2897 C C . LEU B 1 67 ? 3.781 -24.688 -13.398 1 90.94 67 LEU B C 1
ATOM 2899 O O . LEU B 1 67 ? 4.09 -23.828 -14.242 1 90.94 67 LEU B O 1
ATOM 2903 N N . GLU B 1 68 ? 4.098 -25.922 -13.727 1 81.88 68 GLU B N 1
ATOM 2904 C CA . GLU B 1 68 ? 5.105 -26.375 -14.68 1 81.88 68 GLU B CA 1
ATOM 2905 C C . GLU B 1 68 ? 4.629 -27.594 -15.445 1 81.88 68 GLU B C 1
ATOM 2907 O O . GLU B 1 68 ? 4.027 -28.5 -14.867 1 81.88 68 GLU B O 1
ATOM 2912 N N . GLY B 1 69 ? 5.266 -27.578 -16.453 1 82.44 69 GLY B N 1
ATOM 2913 C CA . GLY B 1 69 ? 5.004 -28.656 -17.391 1 82.44 69 GLY B CA 1
ATOM 2914 C C . GLY B 1 69 ? 5.383 -28.312 -18.812 1 82.44 69 GLY B C 1
ATOM 2915 O O . GLY B 1 69 ? 5.754 -27.172 -19.109 1 82.44 69 GLY B O 1
ATOM 2916 N N . PRO B 1 70 ? 5.188 -29.109 -19.812 1 77 70 PRO B N 1
ATOM 2917 C CA . PRO B 1 70 ? 5.574 -28.797 -21.203 1 77 70 PRO B CA 1
ATOM 2918 C C . PRO B 1 70 ? 4.723 -27.688 -21.812 1 77 70 PRO B C 1
ATOM 2920 O O . PRO B 1 70 ? 5.23 -26.875 -22.594 1 77 70 PRO B O 1
ATOM 2923 N N . GLU B 1 71 ? 3.244 -27.672 -21.703 1 82.06 71 GLU B N 1
ATOM 2924 C CA . GLU B 1 71 ? 2.301 -26.641 -22.109 1 82.06 71 GLU B CA 1
ATOM 2925 C C . GLU B 1 71 ? 1.215 -26.422 -21.062 1 82.06 71 GLU B C 1
ATOM 2927 O O . GLU B 1 71 ? 0.417 -27.328 -20.797 1 82.06 71 GLU B O 1
ATOM 2932 N N . ILE B 1 72 ? 1.415 -25.234 -20.422 1 86.69 72 ILE B N 1
ATOM 2933 C CA . ILE B 1 72 ? 0.317 -24.922 -19.516 1 86.69 72 ILE B CA 1
ATOM 2934 C C . ILE B 1 72 ? -0.858 -24.344 -20.297 1 86.69 72 ILE B C 1
ATOM 2936 O O . ILE B 1 72 ? -0.75 -23.266 -20.891 1 86.69 72 ILE B O 1
ATOM 2940 N N . SER B 1 73 ? -2.09 -25.109 -20.531 1 84 73 SER B N 1
ATOM 2941 C CA . SER B 1 73 ? -3.352 -24.75 -21.172 1 84 73 SER B CA 1
ATOM 2942 C C . SER B 1 73 ? -4.441 -25.766 -20.859 1 84 73 SER B C 1
ATOM 2944 O O . SER B 1 73 ? -4.164 -26.828 -20.312 1 84 73 SER B O 1
ATOM 2946 N N . ARG B 1 74 ? -5.461 -25.359 -21.344 1 83.62 74 ARG B N 1
ATOM 2947 C CA . ARG B 1 74 ? -6.574 -26.281 -21.109 1 83.62 74 ARG B CA 1
ATOM 2948 C C . ARG B 1 74 ? -6.324 -27.625 -21.781 1 83.62 74 ARG B C 1
ATOM 2950 O O . ARG B 1 74 ? -6.93 -28.625 -21.422 1 83.62 74 ARG B O 1
ATOM 2957 N N . SER B 1 75 ? -5.492 -27.547 -22.844 1 82.44 75 SER B N 1
ATOM 2958 C CA . SER B 1 75 ? -5.234 -28.828 -23.516 1 82.44 75 SER B CA 1
ATOM 2959 C C . SER B 1 75 ? -3.801 -29.297 -23.266 1 82.44 75 SER B C 1
ATOM 2961 O O . SER B 1 75 ? -3.342 -30.266 -23.875 1 82.44 75 SER B O 1
ATOM 2963 N N . GLY B 1 76 ? -3.062 -28.562 -22.766 1 80.88 76 GLY B N 1
ATOM 2964 C CA . GLY B 1 76 ? -1.686 -28.906 -22.438 1 80.88 76 GLY B CA 1
ATOM 2965 C C . GLY B 1 76 ? -1.57 -29.922 -21.312 1 80.88 76 GLY B C 1
ATOM 2966 O O . GLY B 1 76 ? -2.551 -30.578 -20.969 1 80.88 76 GLY B O 1
ATOM 2967 N N . ILE B 1 77 ? -0.266 -30.047 -20.5 1 85.62 77 ILE B N 1
ATOM 2968 C CA . ILE B 1 77 ? 0.03 -30.984 -19.422 1 85.62 77 ILE B CA 1
ATOM 2969 C C . ILE B 1 77 ? 0.631 -30.234 -18.25 1 85.62 77 ILE B C 1
ATOM 2971 O O . ILE B 1 77 ? 1.707 -29.641 -18.359 1 85.62 77 ILE B O 1
ATOM 2975 N N . LEU B 1 78 ? -0.3 -30.328 -17.203 1 84.88 78 LEU B N 1
ATOM 2976 C CA . LEU B 1 78 ? 0.229 -29.875 -15.922 1 84.88 78 LEU B CA 1
ATOM 2977 C C . LEU B 1 78 ? 1.032 -30.969 -15.234 1 84.88 78 LEU B C 1
ATOM 2979 O O . LEU B 1 78 ? 0.503 -32.062 -14.961 1 84.88 78 LEU B O 1
ATOM 2983 N N . THR B 1 79 ? 2.336 -30.75 -15.047 1 88.06 79 THR B N 1
ATOM 2984 C CA . THR B 1 79 ? 3.129 -31.781 -14.383 1 88.06 79 THR B CA 1
ATOM 2985 C C . THR B 1 79 ? 3.357 -31.438 -12.922 1 88.06 79 THR B C 1
ATOM 2987 O O . THR B 1 79 ? 3.24 -32.281 -12.047 1 88.06 79 THR B O 1
ATOM 2990 N N . TRP B 1 80 ? 3.812 -30.281 -12.586 1 85.88 80 TRP B N 1
ATOM 2991 C CA . TRP B 1 80 ? 4.137 -29.844 -11.227 1 85.88 80 TRP B CA 1
ATOM 2992 C C . TRP B 1 80 ? 3.293 -28.641 -10.82 1 85.88 80 TRP B C 1
ATOM 2994 O O . TRP B 1 80 ? 3.094 -27.719 -11.617 1 85.88 80 TRP B O 1
ATOM 3004 N N . LEU B 1 81 ? 2.672 -28.594 -9.516 1 92 81 LEU B N 1
ATOM 3005 C CA . LEU B 1 81 ? 2.211 -27.438 -8.758 1 92 81 LEU B CA 1
ATOM 3006 C C . LEU B 1 81 ? 3.26 -27.016 -7.738 1 92 81 LEU B C 1
ATOM 3008 O O . LEU B 1 81 ? 3.537 -27.734 -6.781 1 92 81 LEU B O 1
ATOM 3012 N N . CYS B 1 82 ? 3.867 -25.781 -8.008 1 89.44 82 CYS B N 1
ATOM 3013 C CA . CYS B 1 82 ? 4.895 -25.281 -7.094 1 89.44 82 CYS B CA 1
ATOM 3014 C C . CYS B 1 82 ? 4.332 -24.219 -6.164 1 89.44 82 CYS B C 1
ATOM 3016 O O . CYS B 1 82 ? 3.766 -23.219 -6.621 1 89.44 82 CYS B O 1
ATOM 3018 N N . VAL B 1 83 ? 4.734 -24.359 -4.77 1 89.31 83 VAL B N 1
ATOM 3019 C CA . VAL B 1 83 ? 4.234 -23.422 -3.768 1 89.31 83 VAL B CA 1
ATOM 3020 C C . VAL B 1 83 ? 5.383 -22.953 -2.875 1 89.31 83 VAL B C 1
ATOM 3022 O O . VAL B 1 83 ? 6.066 -23.766 -2.256 1 89.31 83 VAL B O 1
ATOM 3025 N N . SER B 1 84 ? 5.375 -21.516 -3.057 1 88.19 84 SER B N 1
ATOM 3026 C CA . SER B 1 84 ? 6.387 -20.984 -2.148 1 88.19 84 SER B CA 1
ATOM 3027 C C . SER B 1 84 ? 5.746 -20.312 -0.945 1 88.19 84 SER B C 1
ATOM 3029 O O . SER B 1 84 ? 4.832 -19.5 -1.102 1 88.19 84 SER B O 1
ATOM 3031 N N . THR B 1 85 ? 6.672 -20.422 0.128 1 82.31 85 THR B N 1
ATOM 3032 C CA . THR B 1 85 ? 6.281 -19.766 1.363 1 82.31 85 THR B CA 1
ATOM 3033 C C . THR B 1 85 ? 7.426 -18.906 1.905 1 82.31 85 THR B C 1
ATOM 3035 O O . THR B 1 85 ? 8.477 -18.797 1.271 1 82.31 85 THR B O 1
ATOM 3038 N N . SER B 1 86 ? 6.801 -18.469 3.537 1 73.44 86 SER B N 1
ATOM 3039 C CA . SER B 1 86 ? 7.875 -17.719 4.172 1 73.44 86 SER B CA 1
ATOM 3040 C C . SER B 1 86 ? 9.008 -18.641 4.613 1 73.44 86 SER B C 1
ATOM 3042 O O . SER B 1 86 ? 10.148 -18.188 4.789 1 73.44 86 SER B O 1
ATOM 3044 N N . SER B 1 87 ? 8.758 -19.922 4.559 1 82.06 87 SER B N 1
ATOM 3045 C CA . SER B 1 87 ? 9.742 -20.75 5.23 1 82.06 87 SER B CA 1
ATOM 3046 C C . SER B 1 87 ? 10.148 -21.938 4.363 1 82.06 87 SER B C 1
ATOM 3048 O O . SER B 1 87 ? 11.203 -22.547 4.574 1 82.06 87 SER B O 1
ATOM 3050 N N . CYS B 1 88 ? 8.977 -22.109 3.414 1 81.06 88 CYS B N 1
ATOM 3051 C CA . CYS B 1 88 ? 9.266 -23.344 2.689 1 81.06 88 CYS B CA 1
ATOM 3052 C C . CYS B 1 88 ? 8.68 -23.297 1.282 1 81.06 88 CYS B C 1
ATOM 3054 O O . CYS B 1 88 ? 7.719 -22.562 1.028 1 81.06 88 CYS B O 1
ATOM 3056 N N . THR B 1 89 ? 9.234 -24.219 0.594 1 86.31 89 THR B N 1
ATOM 3057 C CA . THR B 1 89 ? 8.688 -24.438 -0.742 1 86.31 89 THR B CA 1
ATOM 3058 C C . THR B 1 89 ? 8.227 -25.891 -0.908 1 86.31 89 THR B C 1
ATOM 3060 O O . THR B 1 89 ? 8.992 -26.812 -0.673 1 86.31 89 THR B O 1
ATOM 3063 N N . PHE B 1 90 ? 6.812 -26.422 -1.368 1 70.06 90 PHE B N 1
ATOM 3064 C CA . PHE B 1 90 ? 6.238 -27.734 -1.668 1 70.06 90 PHE B CA 1
ATOM 3065 C C . PHE B 1 90 ? 6.09 -27.922 -3.172 1 70.06 90 PHE B C 1
ATOM 3067 O O . PHE B 1 90 ? 5.527 -27.078 -3.861 1 70.06 90 PHE B O 1
ATOM 3074 N N . LEU B 1 91 ? 6.363 -28.953 -3.818 1 88.19 91 LEU B N 1
ATOM 3075 C CA . LEU B 1 91 ? 6.176 -29.375 -5.203 1 88.19 91 LEU B CA 1
ATOM 3076 C C . LEU B 1 91 ? 5.215 -30.562 -5.281 1 88.19 91 LEU B C 1
ATOM 3078 O O . LEU B 1 91 ? 5.617 -31.703 -5.074 1 88.19 91 LEU B O 1
ATOM 3082 N N . PHE B 1 92 ? 4.133 -30.484 -5.664 1 77.44 92 PHE B N 1
ATOM 3083 C CA . PHE B 1 92 ? 3.148 -31.547 -5.852 1 77.44 92 PHE B CA 1
ATOM 3084 C C . PHE B 1 92 ? 3.244 -32.125 -7.258 1 77.44 92 PHE B C 1
ATOM 3086 O O . PHE B 1 92 ? 3.064 -31.422 -8.25 1 77.44 92 PHE B O 1
ATOM 3093 N N . ASP B 1 93 ? 3.217 -33.375 -7.508 1 84.94 93 ASP B N 1
ATOM 3094 C CA . ASP B 1 93 ? 3.301 -34.062 -8.781 1 84.94 93 ASP B CA 1
ATOM 3095 C C . ASP B 1 93 ? 1.91 -34.406 -9.312 1 84.94 93 ASP B C 1
ATOM 3097 O O . ASP B 1 93 ? 1.436 -35.531 -9.141 1 84.94 93 ASP B O 1
ATOM 3101 N N . ILE B 1 94 ? 1.453 -33.656 -10.125 1 91.62 94 ILE B N 1
ATOM 3102 C CA . ILE B 1 94 ? 0.077 -33.812 -10.586 1 91.62 94 ILE B CA 1
ATOM 3103 C C . ILE B 1 94 ? 0.007 -34.875 -11.672 1 91.62 94 ILE B C 1
ATOM 3105 O O . ILE B 1 94 ? -1.014 -35.562 -11.828 1 91.62 94 ILE B O 1
ATOM 3109 N N . LEU B 1 95 ? 0.846 -35.031 -12.508 1 84.81 95 LEU B N 1
ATOM 3110 C CA . LEU B 1 95 ? 0.786 -36.125 -13.461 1 84.81 95 LEU B CA 1
ATOM 3111 C C . LEU B 1 95 ? 0.536 -37.469 -12.75 1 84.81 95 LEU B C 1
ATOM 3113 O O . LEU B 1 95 ? -0.225 -38.281 -13.242 1 84.81 95 LEU B O 1
ATOM 3117 N N . THR B 1 96 ? 1.133 -37.5 -11.367 1 84.69 96 THR B N 1
ATOM 3118 C CA . THR B 1 96 ? 0.928 -38.719 -10.586 1 84.69 96 THR B CA 1
ATOM 3119 C C . THR B 1 96 ? -0.392 -38.656 -9.82 1 84.69 96 THR B C 1
ATOM 3121 O O . THR B 1 96 ? -1.188 -39.594 -9.867 1 84.69 96 THR B O 1
ATOM 3124 N N . LEU B 1 97 ? -0.471 -37.688 -9.273 1 89.5 97 LEU B N 1
ATOM 3125 C CA . LEU B 1 97 ? -1.599 -37.5 -8.359 1 89.5 97 LEU B CA 1
ATOM 3126 C C . LEU B 1 97 ? -2.916 -37.469 -9.125 1 89.5 97 LEU B C 1
ATOM 3128 O O . LEU B 1 97 ? -3.949 -37.906 -8.617 1 89.5 97 LEU B O 1
ATOM 3132 N N . GLY B 1 98 ? -3.158 -37.156 -10.484 1 75.38 98 GLY B N 1
ATOM 3133 C CA . GLY B 1 98 ? -4.367 -36.938 -11.266 1 75.38 98 GLY B CA 1
ATOM 3134 C C . GLY B 1 98 ? -5.254 -35.844 -10.703 1 75.38 98 GLY B C 1
ATOM 3135 O O . GLY B 1 98 ? -4.852 -35.125 -9.797 1 75.38 98 GLY B O 1
ATOM 3136 N N . LYS B 1 99 ? -6.477 -36.062 -11.219 1 86.56 99 LYS B N 1
ATOM 3137 C CA . LYS B 1 99 ? -7.535 -35.156 -10.797 1 86.56 99 LYS B CA 1
ATOM 3138 C C . LYS B 1 99 ? -7.867 -35.344 -9.32 1 86.56 99 LYS B C 1
ATOM 3140 O O . LYS B 1 99 ? -8.414 -34.438 -8.688 1 86.56 99 LYS B O 1
ATOM 3145 N N . GLU B 1 100 ? -7.379 -36.156 -8.883 1 91.81 100 GLU B N 1
ATOM 3146 C CA . GLU B 1 100 ? -7.746 -36.406 -7.496 1 91.81 100 GLU B CA 1
ATOM 3147 C C . GLU B 1 100 ? -7.07 -35.406 -6.551 1 91.81 100 GLU B C 1
ATOM 3149 O O . GLU B 1 100 ? -7.633 -35.062 -5.516 1 91.81 100 GLU B O 1
ATOM 3154 N N . ALA B 1 101 ? -5.832 -35.281 -6.871 1 91.19 101 ALA B N 1
ATOM 3155 C CA . ALA B 1 101 ? -5.152 -34.312 -5.992 1 91.19 101 ALA B CA 1
ATOM 3156 C C . ALA B 1 101 ? -6.055 -33.125 -5.668 1 91.19 101 ALA B C 1
ATOM 3158 O O . ALA B 1 101 ? -6.066 -32.656 -4.531 1 91.19 101 ALA B O 1
ATOM 3159 N N . PHE B 1 102 ? -6.598 -32.625 -6.254 1 83.38 102 PHE B N 1
ATOM 3160 C CA . PHE B 1 102 ? -7.484 -31.5 -6.066 1 83.38 102 PHE B CA 1
ATOM 3161 C C . PHE B 1 102 ? -8.625 -31.844 -5.117 1 83.38 102 PHE B C 1
ATOM 3163 O O . PHE B 1 102 ? -9.016 -31.031 -4.281 1 83.38 102 PHE B O 1
ATOM 3170 N N . ARG B 1 103 ? -9.312 -32.938 -5.676 1 88.81 103 ARG B N 1
ATOM 3171 C CA . ARG B 1 103 ? -10.445 -33.344 -4.84 1 88.81 103 ARG B CA 1
ATOM 3172 C C . ARG B 1 103 ? -10.023 -33.5 -3.385 1 88.81 103 ARG B C 1
ATOM 3174 O O . ARG B 1 103 ? -10.812 -33.25 -2.471 1 88.81 103 ARG B O 1
ATOM 3181 N N . ARG B 1 104 ? -8.727 -33.625 -2.762 1 88.31 104 ARG B N 1
ATOM 3182 C CA . ARG B 1 104 ? -8.25 -33.906 -1.408 1 88.31 104 ARG B CA 1
ATOM 3183 C C . ARG B 1 104 ? -7.723 -32.625 -0.75 1 88.31 104 ARG B C 1
ATOM 3185 O O . ARG B 1 104 ? -7.344 -32.656 0.424 1 88.31 104 ARG B O 1
ATOM 3192 N N . GLY B 1 105 ? -7.77 -31.719 -1.668 1 87.06 105 GLY B N 1
ATOM 3193 C CA . GLY B 1 105 ? -7.344 -30.547 -0.909 1 87.06 105 GLY B CA 1
ATOM 3194 C C . GLY B 1 105 ? -6.91 -29.391 -1.787 1 87.06 105 GLY B C 1
ATOM 3195 O O . GLY B 1 105 ? -7.109 -28.219 -1.43 1 87.06 105 GLY B O 1
ATOM 3196 N N . LEU B 1 106 ? -6.02 -29.672 -2.619 1 89.06 106 LEU B N 1
ATOM 3197 C CA . LEU B 1 106 ? -5.508 -28.562 -3.42 1 89.06 106 LEU B CA 1
ATOM 3198 C C . LEU B 1 106 ? -6.637 -27.625 -3.824 1 89.06 106 LEU B C 1
ATOM 3200 O O . LEU B 1 106 ? -6.465 -26.406 -3.801 1 89.06 106 LEU B O 1
ATOM 3204 N N . LYS B 1 107 ? -7.734 -28.328 -4.133 1 75.56 107 LYS B N 1
ATOM 3205 C CA . LYS B 1 107 ? -8.844 -27.469 -4.52 1 75.56 107 LYS B CA 1
ATOM 3206 C C . LYS B 1 107 ? -9.203 -26.5 -3.396 1 75.56 107 LYS B C 1
ATOM 3208 O O . LYS B 1 107 ? -9.406 -25.312 -3.637 1 75.56 107 LYS B O 1
ATOM 3213 N N . SER B 1 108 ? -8.82 -26.641 -2.391 1 92.44 108 SER B N 1
ATOM 3214 C CA . SER B 1 108 ? -9.234 -25.781 -1.285 1 92.44 108 SER B CA 1
ATOM 3215 C C . SER B 1 108 ? -8.266 -24.625 -1.103 1 92.44 108 SER B C 1
ATOM 3217 O O . SER B 1 108 ? -8.688 -23.5 -0.827 1 92.44 108 SER B O 1
ATOM 3219 N N . ILE B 1 109 ? -7.086 -25.094 -0.784 1 90.38 109 ILE B N 1
ATOM 3220 C CA . ILE B 1 109 ? -6.082 -24.047 -0.648 1 90.38 109 ILE B CA 1
ATOM 3221 C C . ILE B 1 109 ? -6.289 -23 -1.732 1 90.38 109 ILE B C 1
ATOM 3223 O O . ILE B 1 109 ? -6.281 -21.797 -1.449 1 90.38 109 ILE B O 1
ATOM 3227 N N . LEU B 1 110 ? -6.215 -23.422 -3.098 1 81.44 110 LEU B N 1
ATOM 3228 C CA . LEU B 1 110 ? -6.273 -22.516 -4.234 1 81.44 110 LEU B CA 1
ATOM 3229 C C . LEU B 1 110 ? -7.535 -21.656 -4.176 1 81.44 110 LEU B C 1
ATOM 3231 O O . LEU B 1 110 ? -7.547 -20.531 -4.672 1 81.44 110 LEU B O 1
ATOM 3235 N N . GLU B 1 111 ? -8.719 -22.219 -3.467 1 84.56 111 GLU B N 1
ATOM 3236 C CA . GLU B 1 111 ? -9.977 -21.5 -3.387 1 84.56 111 GLU B CA 1
ATOM 3237 C C . GLU B 1 111 ? -10.07 -20.688 -2.098 1 84.56 111 GLU B C 1
ATOM 3239 O O . GLU B 1 111 ? -11.039 -19.953 -1.881 1 84.56 111 GLU B O 1
ATOM 3244 N N . ASN B 1 112 ? -8.656 -20.219 -0.999 1 87.19 112 ASN B N 1
ATOM 3245 C CA . ASN B 1 112 ? -8.711 -19.562 0.301 1 87.19 112 ASN B CA 1
ATOM 3246 C C . ASN B 1 112 ? -8.594 -18.047 0.165 1 87.19 112 ASN B C 1
ATOM 3248 O O . ASN B 1 112 ? -7.645 -17.547 -0.451 1 87.19 112 ASN B O 1
ATOM 3252 N N . SER B 1 113 ? -9.547 -17.391 1.046 1 87.38 113 SER B N 1
ATOM 3253 C CA . SER B 1 113 ? -9.516 -15.93 0.963 1 87.38 113 SER B CA 1
ATOM 3254 C C . SER B 1 113 ? -8.453 -15.344 1.888 1 87.38 113 SER B C 1
ATOM 3256 O O . SER B 1 113 ? -8.062 -14.188 1.736 1 87.38 113 SER B O 1
ATOM 3258 N N . ARG B 1 114 ? -7.883 -16.031 2.883 1 87.69 114 ARG B N 1
ATOM 3259 C CA . ARG B 1 114 ? -6.922 -15.5 3.842 1 87.69 114 ARG B CA 1
ATOM 3260 C C . ARG B 1 114 ? -5.5 -15.578 3.293 1 87.69 114 ARG B C 1
ATOM 3262 O O . ARG B 1 114 ? -4.609 -14.867 3.762 1 87.69 114 ARG B O 1
ATOM 3269 N N . ILE B 1 115 ? -5.164 -16.281 2.676 1 85.12 115 ILE B N 1
ATOM 3270 C CA . ILE B 1 115 ? -3.824 -16.438 2.123 1 85.12 115 ILE B CA 1
ATOM 3271 C C . ILE B 1 115 ? -3.75 -15.773 0.751 1 85.12 115 ILE B C 1
ATOM 3273 O O . ILE B 1 115 ? -4.523 -16.109 -0.15 1 85.12 115 ILE B O 1
ATOM 3277 N N . GLN B 1 116 ? -3.551 -14.75 0.727 1 88.81 116 GLN B N 1
ATOM 3278 C CA . GLN B 1 116 ? -3.34 -14.148 -0.586 1 88.81 116 GLN B CA 1
ATOM 3279 C C . GLN B 1 116 ? -2.506 -15.062 -1.482 1 88.81 116 GLN B C 1
ATOM 3281 O O . GLN B 1 116 ? -1.394 -15.445 -1.119 1 88.81 116 GLN B O 1
ATOM 3286 N N . LYS B 1 117 ? -2.365 -15.148 -2.602 1 96.5 117 LYS B N 1
ATOM 3287 C CA . LYS B 1 117 ? -1.61 -15.891 -3.609 1 96.5 117 LYS B CA 1
ATOM 3288 C C . LYS B 1 117 ? -0.933 -14.938 -4.594 1 96.5 117 LYS B C 1
ATOM 3290 O O . LYS B 1 117 ? -1.6 -14.133 -5.242 1 96.5 117 LYS B O 1
ATOM 3295 N N . ILE B 1 118 ? 0.231 -15.031 -4.793 1 95.69 118 ILE B N 1
ATOM 3296 C CA . ILE B 1 118 ? 0.988 -14.141 -5.668 1 95.69 118 ILE B CA 1
ATOM 3297 C C . ILE B 1 118 ? 1.456 -14.898 -6.902 1 95.69 118 ILE B C 1
ATOM 3299 O O . ILE B 1 118 ? 2.182 -15.891 -6.789 1 95.69 118 ILE B O 1
ATOM 3303 N N . PHE B 1 119 ? 1.03 -14.445 -8.078 1 95.62 119 PHE B N 1
ATOM 3304 C CA . PHE B 1 119 ? 1.4 -15.023 -9.367 1 95.62 119 PHE B CA 1
ATOM 3305 C C . PHE B 1 119 ? 2.096 -13.992 -10.242 1 95.62 119 PHE B C 1
ATOM 3307 O O . PHE B 1 119 ? 2.049 -12.797 -9.961 1 95.62 119 PHE B O 1
ATOM 3314 N N . HIS B 1 120 ? 2.873 -14.328 -11.609 1 81.88 120 HIS B N 1
ATOM 3315 C CA . HIS B 1 120 ? 3.195 -13.508 -12.773 1 81.88 120 HIS B CA 1
ATOM 3316 C C . HIS B 1 120 ? 2.541 -14.062 -14.031 1 81.88 120 HIS B C 1
ATOM 3318 O O . HIS B 1 120 ? 3.043 -15.016 -14.633 1 81.88 120 HIS B O 1
ATOM 3324 N N . ASP B 1 121 ? 1.425 -13.484 -14.32 1 92.5 121 ASP B N 1
ATOM 3325 C CA . ASP B 1 121 ? 0.566 -13.891 -15.422 1 92.5 121 ASP B CA 1
ATOM 3326 C C . ASP B 1 121 ? -0.161 -15.195 -15.102 1 92.5 121 ASP B C 1
ATOM 3328 O O . ASP B 1 121 ? 0.191 -16.25 -15.633 1 92.5 121 ASP B O 1
ATOM 3332 N N . CYS B 1 122 ? -1.295 -14.938 -14.516 1 90.31 122 CYS B N 1
ATOM 3333 C CA . CYS B 1 122 ? -2.004 -16.141 -14.078 1 90.31 122 CYS B CA 1
ATOM 3334 C C . CYS B 1 122 ? -3.059 -16.547 -15.102 1 90.31 122 CYS B C 1
ATOM 3336 O O . CYS B 1 122 ? -3.883 -17.422 -14.836 1 90.31 122 CYS B O 1
ATOM 3338 N N . ARG B 1 123 ? -2.904 -16.156 -16.453 1 76.38 123 ARG B N 1
ATOM 3339 C CA . ARG B 1 123 ? -3.924 -16.375 -17.484 1 76.38 123 ARG B CA 1
ATOM 3340 C C . ARG B 1 123 ? -4 -17.859 -17.844 1 76.38 123 ARG B C 1
ATOM 3342 O O . ARG B 1 123 ? -5.078 -18.453 -17.812 1 76.38 123 ARG B O 1
ATOM 3349 N N . LEU B 1 124 ? -3.018 -18.125 -18.188 1 90.44 124 LEU B N 1
ATOM 3350 C CA . LEU B 1 124 ? -3.107 -19.516 -18.609 1 90.44 124 LEU B CA 1
ATOM 3351 C C . LEU B 1 124 ? -3.18 -20.438 -17.391 1 90.44 124 LEU B C 1
ATOM 3353 O O . LEU B 1 124 ? -3.723 -21.547 -17.484 1 90.44 124 LEU B O 1
ATOM 3357 N N . VAL B 1 125 ? -2.488 -20.062 -16.297 1 87.19 125 VAL B N 1
ATOM 3358 C CA . VAL B 1 125 ? -2.576 -20.812 -15.047 1 87.19 125 VAL B CA 1
ATOM 3359 C C . VAL B 1 125 ? -4.043 -21.062 -14.695 1 87.19 125 VAL B C 1
ATOM 3361 O O . VAL B 1 125 ? -4.438 -22.203 -14.438 1 87.19 125 VAL B O 1
ATOM 3364 N N . SER B 1 126 ? -4.82 -19.953 -14.695 1 87.06 126 SER B N 1
ATOM 3365 C CA . SER B 1 126 ? -6.234 -20.078 -14.359 1 87.06 126 SER B CA 1
ATOM 3366 C C . SER B 1 126 ? -6.957 -21 -15.336 1 87.06 126 SER B C 1
ATOM 3368 O O . SER B 1 126 ? -7.824 -21.781 -14.938 1 87.06 126 SER B O 1
ATOM 3370 N N . ASP B 1 127 ? -6.746 -21.016 -16.75 1 67.06 127 ASP B N 1
ATOM 3371 C CA . ASP B 1 127 ? -7.367 -21.875 -17.766 1 67.06 127 ASP B CA 1
ATOM 3372 C C . ASP B 1 127 ? -7.055 -23.359 -17.5 1 67.06 127 ASP B C 1
ATOM 3374 O O . ASP B 1 127 ? -7.949 -24.203 -17.531 1 67.06 127 ASP B O 1
ATOM 3378 N N . CYS B 1 128 ? -5.898 -23.328 -17.406 1 85.75 128 CYS B N 1
ATOM 3379 C CA . CYS B 1 128 ? -5.512 -24.719 -17.203 1 85.75 128 CYS B CA 1
ATOM 3380 C C . CYS B 1 128 ? -6.23 -25.312 -15.992 1 85.75 128 CYS B C 1
ATOM 3382 O O . CYS B 1 128 ? -6.859 -26.359 -16.094 1 85.75 128 CYS B O 1
ATOM 3384 N N . LEU B 1 129 ? -6.137 -24.703 -14.875 1 89.75 129 LEU B N 1
ATOM 3385 C CA . LEU B 1 129 ? -6.695 -25.203 -13.625 1 89.75 129 LEU B CA 1
ATOM 3386 C C . LEU B 1 129 ? -8.203 -25.391 -13.742 1 89.75 129 LEU B C 1
ATOM 3388 O O . LEU B 1 129 ? -8.758 -26.391 -13.266 1 89.75 129 LEU B O 1
ATOM 3392 N N . TYR B 1 130 ? -8.789 -24.5 -14.297 1 74.94 130 TYR B N 1
ATOM 3393 C CA . TYR B 1 130 ? -10.242 -24.594 -14.422 1 74.94 130 TYR B CA 1
ATOM 3394 C C . TYR B 1 130 ? -10.633 -25.766 -15.32 1 74.94 130 TYR B C 1
ATOM 3396 O O . TYR B 1 130 ? -11.469 -26.594 -14.953 1 74.94 130 TYR B O 1
ATOM 3404 N N . HIS B 1 131 ? -10.312 -25.984 -16.672 1 68.88 131 HIS B N 1
ATOM 3405 C CA . HIS B 1 131 ? -10.82 -26.938 -17.656 1 68.88 131 HIS B CA 1
ATOM 3406 C C . HIS B 1 131 ? -10.289 -28.344 -17.375 1 68.88 131 HIS B C 1
ATOM 3408 O O . HIS B 1 131 ? -10.969 -29.344 -17.656 1 68.88 131 HIS B O 1
ATOM 3414 N N . GLN B 1 132 ? -9.242 -28.047 -16.891 1 90 132 GLN B N 1
ATOM 3415 C CA . GLN B 1 132 ? -8.742 -29.406 -16.734 1 90 132 GLN B CA 1
ATOM 3416 C C . GLN B 1 132 ? -9.055 -29.953 -15.352 1 90 132 GLN B C 1
ATOM 3418 O O . GLN B 1 132 ? -9.297 -31.156 -15.195 1 90 132 GLN B O 1
ATOM 3423 N N . TYR B 1 133 ? -9.133 -29.203 -14.18 1 89.31 133 TYR B N 1
ATOM 3424 C CA . TYR B 1 133 ? -9.172 -29.703 -12.805 1 89.31 133 TYR B CA 1
ATOM 3425 C C . TYR B 1 133 ? -10.391 -29.156 -12.062 1 89.31 133 TYR B C 1
ATOM 3427 O O . TYR B 1 133 ? -10.562 -29.422 -10.867 1 89.31 133 TYR B O 1
ATOM 3435 N N . GLU B 1 134 ? -11.031 -28.391 -12.453 1 90 134 GLU B N 1
ATOM 3436 C CA . GLU B 1 134 ? -12.211 -27.797 -11.836 1 90 134 GLU B CA 1
ATOM 3437 C C . GLU B 1 134 ? -11.828 -26.859 -10.688 1 90 134 GLU B C 1
ATOM 3439 O O . GLU B 1 134 ? -12.453 -26.891 -9.625 1 90 134 GLU B O 1
ATOM 3444 N N . VAL B 1 135 ? -10.719 -26.266 -10.617 1 89.69 135 VAL B N 1
ATOM 3445 C CA . VAL B 1 135 ? -10.273 -25.312 -9.609 1 89.69 135 VAL B CA 1
ATOM 3446 C C . VAL B 1 135 ? -10.562 -23.891 -10.086 1 89.69 135 VAL B C 1
ATOM 3448 O O . VAL B 1 135 ? -10.148 -23.5 -11.18 1 89.69 135 VAL B O 1
ATOM 3451 N N . ARG B 1 136 ? -11.57 -22.891 -8.859 1 80.38 136 ARG B N 1
ATOM 3452 C CA . ARG B 1 136 ? -11.734 -21.453 -9.094 1 80.38 136 ARG B CA 1
ATOM 3453 C C . ARG B 1 136 ? -10.852 -20.641 -8.148 1 80.38 136 ARG B C 1
ATOM 3455 O O . ARG B 1 136 ? -11.078 -20.625 -6.934 1 80.38 136 ARG B O 1
ATOM 3462 N N . LEU B 1 137 ? -9.328 -20 -8.594 1 90.25 137 LEU B N 1
ATOM 3463 C CA . LEU B 1 137 ? -8.375 -19.266 -7.762 1 90.25 137 LEU B CA 1
ATOM 3464 C C . LEU B 1 137 ? -9.086 -18.188 -6.949 1 90.25 137 LEU B C 1
ATOM 3466 O O . LEU B 1 137 ? -10 -17.531 -7.453 1 90.25 137 LEU B O 1
ATOM 3470 N N . ASN B 1 138 ? -8.727 -17.906 -5.445 1 87.56 138 ASN B N 1
ATOM 3471 C CA . ASN B 1 138 ? -9.148 -16.844 -4.535 1 87.56 138 ASN B CA 1
ATOM 3472 C C . ASN B 1 138 ? -7.953 -16.094 -3.967 1 87.56 138 ASN B C 1
ATOM 3474 O O . ASN B 1 138 ? -6.891 -16.672 -3.742 1 87.56 138 ASN B O 1
ATOM 3478 N N . ASN B 1 139 ? -8.289 -14.625 -3.605 1 80.06 139 ASN B N 1
ATOM 3479 C CA . ASN B 1 139 ? -7.289 -13.766 -2.973 1 80.06 139 ASN B CA 1
ATOM 3480 C C . ASN B 1 139 ? -5.984 -13.742 -3.764 1 80.06 139 ASN B C 1
ATOM 3482 O O . ASN B 1 139 ? -4.93 -14.117 -3.244 1 80.06 139 ASN B O 1
ATOM 3486 N N . VAL B 1 140 ? -5.766 -13.008 -5.281 1 95.12 140 VAL B N 1
ATOM 3487 C CA . VAL B 1 140 ? -4.652 -13.055 -6.227 1 95.12 140 VAL B CA 1
ATOM 3488 C C . VAL B 1 140 ? -4.059 -11.664 -6.398 1 95.12 140 VAL B C 1
ATOM 3490 O O . VAL B 1 140 ? -4.793 -10.672 -6.504 1 95.12 140 VAL B O 1
ATOM 3493 N N . PHE B 1 141 ? -3.047 -11.625 -5.602 1 86.62 141 PHE B N 1
ATOM 3494 C CA . PHE B 1 141 ? -2.291 -10.516 -6.168 1 86.62 141 PHE B CA 1
ATOM 3495 C C . PHE B 1 141 ? -1.463 -10.977 -7.359 1 86.62 141 PHE B C 1
ATOM 3497 O O . PHE B 1 141 ? -0.559 -11.805 -7.211 1 86.62 141 PHE B O 1
ATOM 3504 N N . ASP B 1 142 ? -1.476 -10.047 -8.906 1 88.56 142 ASP B N 1
ATOM 3505 C CA . ASP B 1 142 ? -0.752 -10.32 -10.148 1 88.56 142 ASP B CA 1
ATOM 3506 C C . ASP B 1 142 ? 0.241 -9.203 -10.461 1 88.56 142 ASP B C 1
ATOM 3508 O O . ASP B 1 142 ? -0.156 -8.062 -10.711 1 88.56 142 ASP B O 1
ATOM 3512 N N . THR B 1 143 ? 1.611 -9.766 -10.383 1 82.62 143 THR B N 1
ATOM 3513 C CA . THR B 1 143 ? 2.605 -8.711 -10.539 1 82.62 143 THR B CA 1
ATOM 3514 C C . THR B 1 143 ? 2.529 -8.102 -11.938 1 82.62 143 THR B C 1
ATOM 3516 O O . THR B 1 143 ? 2.859 -6.93 -12.133 1 82.62 143 THR B O 1
ATOM 3519 N N . GLN B 1 144 ? 1.823 -8.773 -12.781 1 91.19 144 GLN B N 1
ATOM 3520 C CA . GLN B 1 144 ? 1.73 -8.203 -14.117 1 91.19 144 GLN B CA 1
ATOM 3521 C C . GLN B 1 144 ? 0.573 -7.211 -14.219 1 91.19 144 GLN B C 1
ATOM 3523 O O . GLN B 1 144 ? 0.706 -6.148 -14.828 1 91.19 144 GLN B O 1
ATOM 3528 N N . ALA B 1 145 ? -0.358 -7.594 -13.758 1 89.38 145 ALA B N 1
ATOM 3529 C CA . ALA B 1 145 ? -1.52 -6.707 -13.711 1 89.38 145 ALA B CA 1
ATOM 3530 C C . ALA B 1 145 ? -1.155 -5.355 -13.117 1 89.38 145 ALA B C 1
ATOM 3532 O O . ALA B 1 145 ? -1.521 -4.309 -13.656 1 89.38 145 ALA B O 1
ATOM 3533 N N . ALA B 1 146 ? -0.706 -5.48 -11.977 1 88.25 146 ALA B N 1
ATOM 3534 C CA . ALA B 1 146 ? -0.348 -4.195 -11.375 1 88.25 146 ALA B CA 1
ATOM 3535 C C . ALA B 1 146 ? 0.54 -3.385 -12.32 1 88.25 146 ALA B C 1
ATOM 3537 O O . ALA B 1 146 ? 0.366 -2.172 -12.453 1 88.25 146 ALA B O 1
ATOM 3538 N N . ASP B 1 147 ? 1.902 -4.117 -12.609 1 79.56 147 ASP B N 1
ATOM 3539 C CA . ASP B 1 147 ? 2.793 -3.371 -13.492 1 79.56 147 ASP B CA 1
ATOM 3540 C C . ASP B 1 147 ? 2.008 -2.656 -14.586 1 79.56 147 ASP B C 1
ATOM 3542 O O . ASP B 1 147 ? 2.375 -1.557 -15.008 1 79.56 147 ASP B O 1
ATOM 3546 N N . SER B 1 148 ? 0.397 -3.219 -14.945 1 81.88 148 SER B N 1
ATOM 3547 C CA . SER B 1 148 ? -0.322 -2.617 -16.062 1 81.88 148 SER B CA 1
ATOM 3548 C C . SER B 1 148 ? -0.981 -1.305 -15.656 1 81.88 148 SER B C 1
ATOM 3550 O O . SER B 1 148 ? -1.021 -0.354 -16.438 1 81.88 148 SER B O 1
ATOM 3552 N N . LEU B 1 149 ? -1.806 -1.075 -14.531 1 73.69 149 LEU B N 1
ATOM 3553 C CA . LEU B 1 149 ? -2.48 0.126 -14.055 1 73.69 149 LEU B CA 1
ATOM 3554 C C . LEU B 1 149 ? -1.51 1.3 -13.977 1 73.69 149 LEU B C 1
ATOM 3556 O O . LEU B 1 149 ? -1.878 2.436 -14.281 1 73.69 149 LEU B O 1
ATOM 3560 N N . VAL B 1 150 ? 0.113 0.675 -13.578 1 77.81 150 VAL B N 1
ATOM 3561 C CA . VAL B 1 150 ? 1.086 1.758 -13.469 1 77.81 150 VAL B CA 1
ATOM 3562 C C . VAL B 1 150 ? 1.392 2.318 -14.852 1 77.81 150 VAL B C 1
ATOM 3564 O O . VAL B 1 150 ? 1.459 3.537 -15.039 1 77.81 150 VAL B O 1
ATOM 3567 N N . MET B 1 151 ? 1.034 1.235 -15.391 1 73 151 MET B N 1
ATOM 3568 C CA . MET B 1 151 ? 1.29 1.758 -16.734 1 73 151 MET B CA 1
ATOM 3569 C C . MET B 1 151 ? 0.13 2.625 -17.203 1 73 151 MET B C 1
ATOM 3571 O O . MET B 1 151 ? 0.336 3.602 -17.938 1 73 151 MET B O 1
ATOM 3575 N N . MET B 1 152 ? -0.306 2.451 -17.234 1 67.19 152 MET B N 1
ATOM 3576 C CA . MET B 1 152 ? -1.494 3.205 -17.625 1 67.19 152 MET B CA 1
ATOM 3577 C C . MET B 1 152 ? -1.489 4.594 -17 1 67.19 152 MET B C 1
ATOM 3579 O O . MET B 1 152 ? -2.074 5.531 -17.547 1 67.19 152 MET B O 1
ATOM 3583 N N . GLN B 1 153 ? -2.826 4.824 -16.078 1 68 153 GLN B N 1
ATOM 3584 C CA . GLN B 1 153 ? -2.76 6.086 -15.352 1 68 153 GLN B CA 1
ATOM 3585 C C . GLN B 1 153 ? -1.799 7.062 -16.031 1 68 153 GLN B C 1
ATOM 3587 O O . GLN B 1 153 ? -1.995 8.273 -15.961 1 68 153 GLN B O 1
ATOM 3592 N N . GLN B 1 154 ? 1.337 6.5 -16.078 1 61.91 154 GLN B N 1
ATOM 3593 C CA . GLN B 1 154 ? 2.449 7.316 -16.562 1 61.91 154 GLN B CA 1
ATOM 3594 C C . GLN B 1 154 ? 2.268 7.688 -18.031 1 61.91 154 GLN B C 1
ATOM 3596 O O . GLN B 1 154 ? 2.814 8.688 -18.484 1 61.91 154 GLN B O 1
ATOM 3601 N N . ASN B 1 155 ? 1.415 6.301 -18.297 1 53.19 155 ASN B N 1
ATOM 3602 C CA . ASN B 1 155 ? 1.327 6.578 -19.734 1 53.19 155 ASN B CA 1
ATOM 3603 C C . ASN B 1 155 ? -0.102 6.906 -20.156 1 53.19 155 ASN B C 1
ATOM 3605 O O . ASN B 1 155 ? -1.039 6.188 -19.797 1 53.19 155 ASN B O 1
ATOM 3609 N N . LYS B 1 156 ? -0.088 8.32 -20.812 1 52.19 156 LYS B N 1
ATOM 3610 C CA . LYS B 1 156 ? -1.373 8.641 -21.438 1 52.19 156 LYS B CA 1
ATOM 3611 C C . LYS B 1 156 ? -1.596 7.832 -22.703 1 52.19 156 LYS B C 1
ATOM 3613 O O . LYS B 1 156 ? -2.701 7.812 -23.25 1 52.19 156 LYS B O 1
ATOM 3618 N N . ASP B 1 157 ? -0.139 7.863 -22.641 1 53.47 157 ASP B N 1
ATOM 3619 C CA . ASP B 1 157 ? 0.076 7.727 -24.078 1 53.47 157 ASP B CA 1
ATOM 3620 C C . ASP B 1 157 ? -0.579 6.453 -24.609 1 53.47 157 ASP B C 1
ATOM 3622 O O . ASP B 1 157 ? -0.289 5.355 -24.141 1 53.47 157 ASP B O 1
ATOM 3626 N N . SER B 1 158 ? -1.398 5.473 -25.469 1 54.75 158 SER B N 1
ATOM 3627 C CA . SER B 1 158 ? -2.236 4.281 -25.547 1 54.75 158 SER B CA 1
ATOM 3628 C C . SER B 1 158 ? -1.395 3.027 -25.75 1 54.75 158 SER B C 1
ATOM 3630 O O . SER B 1 158 ? -1.853 1.914 -25.484 1 54.75 158 SER B O 1
ATOM 3632 N N . LYS B 1 159 ? -0.132 3.352 -26.547 1 53.41 159 LYS B N 1
ATOM 3633 C CA . LYS B 1 159 ? 0.697 2.232 -26.984 1 53.41 159 LYS B CA 1
ATOM 3634 C C . LYS B 1 159 ? 1.283 1.482 -25.797 1 53.41 159 LYS B C 1
ATOM 3636 O O . LYS B 1 159 ? 1.394 0.255 -25.828 1 53.41 159 LYS B O 1
ATOM 3641 N N . PHE B 1 160 ? 1.642 1.835 -24.875 1 51.81 160 PHE B N 1
ATOM 3642 C CA . PHE B 1 160 ? 2.244 1.313 -23.656 1 51.81 160 PHE B CA 1
ATOM 3643 C C . PHE B 1 160 ? 1.228 0.516 -22.844 1 51.81 160 PHE B C 1
ATOM 3645 O O . PHE B 1 160 ? 1.596 -0.399 -22.109 1 51.81 160 PHE B O 1
ATOM 3652 N N . ILE B 1 161 ? 0.392 0.657 -23.344 1 59.5 161 ILE B N 1
ATOM 3653 C CA . ILE B 1 161 ? -0.763 0.224 -22.562 1 59.5 161 ILE B CA 1
ATOM 3654 C C . ILE B 1 161 ? -1.071 -1.24 -22.875 1 59.5 161 ILE B C 1
ATOM 3656 O O . ILE B 1 161 ? -1.605 -1.958 -22.016 1 59.5 161 ILE B O 1
ATOM 3660 N N . LYS B 1 162 ? -0.359 -1.735 -23.797 1 75.69 162 LYS B N 1
ATOM 3661 C CA . LYS B 1 162 ? -0.823 -3.096 -24.062 1 75.69 162 LYS B CA 1
ATOM 3662 C C . LYS B 1 162 ? 0.24 -4.121 -23.672 1 75.69 162 LYS B C 1
ATOM 3664 O O . LYS B 1 162 ? -0.085 -5.203 -23.172 1 75.69 162 LYS B O 1
ATOM 3669 N N . LYS B 1 163 ? 0.957 -3.76 -24.172 1 79.88 163 LYS B N 1
ATOM 3670 C CA . LYS B 1 163 ? 2.061 -4.688 -23.922 1 79.88 163 LYS B CA 1
ATOM 3671 C C . LYS B 1 163 ? 2.281 -4.902 -22.438 1 79.88 163 LYS B C 1
ATOM 3673 O O . LYS B 1 163 ? 2.148 -3.969 -21.641 1 79.88 163 LYS B O 1
ATOM 3678 N N . VAL B 1 164 ? 2.85 -6.199 -22.047 1 85.81 164 VAL B N 1
ATOM 3679 C CA . VAL B 1 164 ? 3.135 -6.52 -20.656 1 85.81 164 VAL B CA 1
ATOM 3680 C C . VAL B 1 164 ? 4.57 -7.027 -20.516 1 85.81 164 VAL B C 1
ATOM 3682 O O . VAL B 1 164 ? 5.113 -7.617 -21.453 1 85.81 164 VAL B O 1
ATOM 3685 N N . ASN B 1 165 ? 5.215 -7.055 -19.469 1 88.19 165 ASN B N 1
ATOM 3686 C CA . ASN B 1 165 ? 6.59 -7.457 -19.188 1 88.19 165 ASN B CA 1
ATOM 3687 C C . ASN B 1 165 ? 6.652 -8.836 -18.547 1 88.19 165 ASN B C 1
ATOM 3689 O O . ASN B 1 165 ? 5.809 -9.172 -17.703 1 88.19 165 ASN B O 1
ATOM 3693 N N . SER B 1 166 ? 7.57 -9.469 -18.906 1 86.81 166 SER B N 1
ATOM 3694 C CA . SER B 1 166 ? 7.801 -10.797 -18.344 1 86.81 166 SER B CA 1
ATOM 3695 C C . SER B 1 166 ? 8.305 -10.711 -16.906 1 86.81 166 SER B C 1
ATOM 3697 O O . SER B 1 166 ? 8.688 -9.633 -16.438 1 86.81 166 SER B O 1
ATOM 3699 N N . LEU B 1 167 ? 8.359 -12.125 -16.234 1 82.31 167 LEU B N 1
ATOM 3700 C CA . LEU B 1 167 ? 8.875 -12.141 -14.867 1 82.31 167 LEU B CA 1
ATOM 3701 C C . LEU B 1 167 ? 10.312 -11.641 -14.828 1 82.31 167 LEU B C 1
ATOM 3703 O O . LEU B 1 167 ? 10.656 -10.797 -13.992 1 82.31 167 LEU B O 1
ATOM 3707 N N . ASN B 1 168 ? 11.047 -12.305 -15.758 1 86.5 168 ASN B N 1
ATOM 3708 C CA . ASN B 1 168 ? 12.445 -11.875 -15.773 1 86.5 168 ASN B CA 1
ATOM 3709 C C . ASN B 1 168 ? 12.57 -10.367 -15.961 1 86.5 168 ASN B C 1
ATOM 3711 O O . ASN B 1 168 ? 13.398 -9.719 -15.328 1 86.5 168 ASN B O 1
ATOM 3715 N N . GLU B 1 169 ? 11.781 -10.328 -16.875 1 89.12 169 GLU B N 1
ATOM 3716 C CA . GLU B 1 169 ? 11.875 -8.898 -17.156 1 89.12 169 GLU B CA 1
ATOM 3717 C C . GLU B 1 169 ? 11.555 -8.07 -15.906 1 89.12 169 GLU B C 1
ATOM 3719 O O . GLU B 1 169 ? 12.242 -7.086 -15.617 1 89.12 169 GLU B O 1
ATOM 3724 N N . CYS B 1 170 ? 10.281 -7.961 -15.453 1 84.44 170 CYS B N 1
ATOM 3725 C CA . CYS B 1 170 ? 9.891 -7.281 -14.219 1 84.44 170 CYS B CA 1
ATOM 3726 C C . CYS B 1 170 ? 10.984 -7.395 -13.164 1 84.44 170 CYS B C 1
ATOM 3728 O O . CYS B 1 170 ? 11.258 -6.43 -12.445 1 84.44 170 CYS B O 1
ATOM 3730 N N . LEU B 1 171 ? 11.648 -8.75 -12.82 1 77.94 171 LEU B N 1
ATOM 3731 C CA . LEU B 1 171 ? 12.68 -8.945 -11.812 1 77.94 171 LEU B CA 1
ATOM 3732 C C . LEU B 1 171 ? 13.867 -8.023 -12.07 1 77.94 171 LEU B C 1
ATOM 3734 O O . LEU B 1 171 ? 14.453 -7.48 -11.125 1 77.94 171 LEU B O 1
ATOM 3738 N N . ASN B 1 172 ? 14.242 -7.816 -13.359 1 86.69 172 ASN B N 1
ATOM 3739 C CA . ASN B 1 172 ? 15.32 -6.906 -13.719 1 86.69 172 ASN B CA 1
ATOM 3740 C C . ASN B 1 172 ? 14.938 -5.453 -13.445 1 86.69 172 ASN B C 1
ATOM 3742 O O . ASN B 1 172 ? 15.727 -4.695 -12.875 1 86.69 172 ASN B O 1
ATOM 3746 N N . TYR B 1 173 ? 13.758 -5.258 -13.875 1 86.94 173 TYR B N 1
ATOM 3747 C CA . TYR B 1 173 ? 13.398 -3.846 -13.805 1 86.94 173 TYR B CA 1
ATOM 3748 C C . TYR B 1 173 ? 13.234 -3.395 -12.359 1 86.94 173 TYR B C 1
ATOM 3750 O O . TYR B 1 173 ? 13.789 -2.371 -11.961 1 86.94 173 TYR B O 1
ATOM 3758 N N . TYR B 1 174 ? 12.188 -3.994 -12.016 1 84 174 TYR B N 1
ATOM 3759 C CA . TYR B 1 174 ? 11.852 -3.566 -10.664 1 84 174 TYR B CA 1
ATOM 3760 C C . TYR B 1 174 ? 12.977 -3.902 -9.695 1 84 174 TYR B C 1
ATOM 3762 O O . TYR B 1 174 ? 13.18 -3.199 -8.703 1 84 174 TYR B O 1
ATOM 3770 N N . LEU B 1 175 ? 14.039 -5.367 -9.477 1 78.31 175 LEU B N 1
ATOM 3771 C CA . LEU B 1 175 ? 14.898 -5.879 -8.422 1 78.31 175 LEU B CA 1
ATOM 3772 C C . LEU B 1 175 ? 16.359 -5.906 -8.867 1 78.31 175 LEU B C 1
ATOM 3774 O O . LEU B 1 175 ? 17.25 -6.285 -8.102 1 78.31 175 LEU B O 1
ATOM 3778 N N . GLU B 1 176 ? 16.578 -6.102 -10.266 1 84.12 176 GLU B N 1
ATOM 3779 C CA . GLU B 1 176 ? 17.922 -6.133 -10.859 1 84.12 176 GLU B CA 1
ATOM 3780 C C . GLU B 1 176 ? 18.578 -7.492 -10.664 1 84.12 176 GLU B C 1
ATOM 3782 O O . GLU B 1 176 ? 19.766 -7.566 -10.312 1 84.12 176 GLU B O 1
ATOM 3787 N N . ILE B 1 177 ? 18.281 -8.133 -9.781 1 76.56 177 ILE B N 1
ATOM 3788 C CA . ILE B 1 177 ? 18.812 -9.492 -9.695 1 76.56 177 ILE B CA 1
ATOM 3789 C C . ILE B 1 177 ? 19.594 -9.828 -10.961 1 76.56 177 ILE B C 1
ATOM 3791 O O . ILE B 1 177 ? 19.094 -9.664 -12.07 1 76.56 177 ILE B O 1
ATOM 3795 N N . THR B 1 178 ? 20.328 -11.086 -11.086 1 81.38 178 THR B N 1
ATOM 3796 C CA . THR B 1 178 ? 21.078 -11.391 -12.305 1 81.38 178 THR B CA 1
ATOM 3797 C C . THR B 1 178 ? 20.703 -12.773 -12.836 1 81.38 178 THR B C 1
ATOM 3799 O O . THR B 1 178 ? 20.219 -13.617 -12.086 1 81.38 178 THR B O 1
ATOM 3802 N N . ASP B 1 179 ? 21.469 -13.344 -13.398 1 65.75 179 ASP B N 1
ATOM 3803 C CA . ASP B 1 179 ? 20.953 -14.469 -14.172 1 65.75 179 ASP B CA 1
ATOM 3804 C C . ASP B 1 179 ? 21.25 -15.789 -13.484 1 65.75 179 ASP B C 1
ATOM 3806 O O . ASP B 1 179 ? 20.469 -16.734 -13.562 1 65.75 179 ASP B O 1
ATOM 3810 N N . ASN B 1 180 ? 22.391 -15.875 -12.531 1 70.75 180 ASN B N 1
ATOM 3811 C CA . ASN B 1 180 ? 22.797 -17.109 -11.867 1 70.75 180 ASN B CA 1
ATOM 3812 C C . ASN B 1 180 ? 21.781 -17.531 -10.797 1 70.75 180 ASN B C 1
ATOM 3814 O O . ASN B 1 180 ? 21.703 -18.719 -10.445 1 70.75 180 ASN B O 1
ATOM 3818 N N . TYR B 1 181 ? 21.281 -16.859 -10.445 1 68.12 181 TYR B N 1
ATOM 3819 C CA . TYR B 1 181 ? 20.344 -17.141 -9.367 1 68.12 181 TYR B CA 1
ATOM 3820 C C . TYR B 1 181 ? 18.906 -17.203 -9.906 1 68.12 181 TYR B C 1
ATOM 3822 O O . TYR B 1 181 ? 17.969 -17.406 -9.141 1 68.12 181 TYR B O 1
ATOM 3830 N N . LEU B 1 182 ? 18.359 -17.266 -10.781 1 71.94 182 LEU B N 1
ATOM 3831 C CA . LEU B 1 182 ? 17.047 -17.281 -11.422 1 71.94 182 LEU B CA 1
ATOM 3832 C C . LEU B 1 182 ? 16.719 -18.672 -11.953 1 71.94 182 LEU B C 1
ATOM 3834 O O . LEU B 1 182 ? 17.625 -19.516 -12.109 1 71.94 182 LEU B O 1
ATOM 3838 N N . CYS B 1 183 ? 15.586 -18.312 -11.703 1 56.19 183 CYS B N 1
ATOM 3839 C CA . CYS B 1 183 ? 15.172 -19.594 -12.289 1 56.19 183 CYS B CA 1
ATOM 3840 C C . CYS B 1 183 ? 15.805 -19.797 -13.656 1 56.19 183 CYS B C 1
ATOM 3842 O O . CYS B 1 183 ? 15.898 -18.844 -14.445 1 56.19 183 CYS B O 1
ATOM 3844 N N . ARG B 1 184 ? 16.844 -21.625 -13.484 1 62.09 184 ARG B N 1
ATOM 3845 C CA . ARG B 1 184 ? 17.438 -21.875 -14.797 1 62.09 184 ARG B CA 1
ATOM 3846 C C . ARG B 1 184 ? 16.422 -22.547 -15.727 1 62.09 184 ARG B C 1
ATOM 3848 O O . ARG B 1 184 ? 15.594 -23.344 -15.289 1 62.09 184 ARG B O 1
ATOM 3855 N N . SER B 1 185 ? 16.609 -22.109 -16 1 49.91 185 SER B N 1
ATOM 3856 C CA . SER B 1 185 ? 15.875 -22.766 -17.078 1 49.91 185 SER B CA 1
ATOM 3857 C C . SER B 1 185 ? 16.25 -24.234 -17.203 1 49.91 185 SER B C 1
ATOM 3859 O O . SER B 1 185 ? 17.422 -24.562 -17.453 1 49.91 185 SER B O 1
ATOM 3861 N N . LEU B 1 186 ? 16.156 -25.469 -15.406 1 46.16 186 LEU B N 1
ATOM 3862 C CA . LEU B 1 186 ? 16.516 -26.875 -15.531 1 46.16 186 LEU B CA 1
ATOM 3863 C C . LEU B 1 186 ? 16.406 -27.328 -16.984 1 46.16 186 LEU B C 1
ATOM 3865 O O . LEU B 1 186 ? 15.344 -27.234 -17.594 1 46.16 186 LEU B O 1
ATOM 3869 N N . LEU B 1 187 ? 17.516 -27.375 -17.25 1 39.25 187 LEU B N 1
ATOM 3870 C CA . LEU B 1 187 ? 17.781 -27.812 -18.609 1 39.25 187 LEU B CA 1
ATOM 3871 C C . LEU B 1 187 ? 17.266 -29.234 -18.828 1 39.25 187 LEU B C 1
ATOM 3873 O O . LEU B 1 187 ? 17.516 -30.125 -18.016 1 39.25 187 LEU B O 1
ATOM 3877 N N . PHE B 1 188 ? 16.188 -29.547 -19.016 1 39.66 188 PHE B N 1
ATOM 3878 C CA . PHE B 1 188 ? 15.82 -30.766 -19.734 1 39.66 188 PHE B CA 1
ATOM 3879 C C . PHE B 1 188 ? 17.047 -31.438 -20.344 1 39.66 188 PHE B C 1
ATOM 3881 O O . PHE B 1 188 ? 17.641 -30.906 -21.281 1 39.66 188 PHE B O 1
ATOM 3888 N N . ASP B 1 189 ? 18.172 -31.953 -19.297 1 36.62 189 ASP B N 1
ATOM 3889 C CA . ASP B 1 189 ? 19.094 -32.594 -20.219 1 36.62 189 ASP B CA 1
ATOM 3890 C C . ASP B 1 189 ? 18.344 -33.188 -21.422 1 36.62 189 ASP B C 1
ATOM 3892 O O . ASP B 1 189 ? 17.344 -33.906 -21.25 1 36.62 189 ASP B O 1
ATOM 3896 N N . VAL B 1 190 ? 18.5 -32.938 -22.375 1 38.62 190 VAL B N 1
ATOM 3897 C CA . VAL B 1 190 ? 18.156 -33.469 -23.688 1 38.62 190 VAL B CA 1
ATOM 3898 C C . VAL B 1 190 ? 18.359 -35 -23.672 1 38.62 190 VAL B C 1
ATOM 3900 O O . VAL B 1 190 ? 18.375 -35.625 -24.734 1 38.62 190 VAL B O 1
ATOM 3903 N N . ASP B 1 191 ? 19.203 -35.562 -22.578 1 37.75 191 ASP B N 1
ATOM 3904 C CA . ASP B 1 191 ? 19.281 -36.938 -23.047 1 37.75 191 ASP B CA 1
ATOM 3905 C C . ASP B 1 191 ? 17.891 -37.531 -23.172 1 37.75 191 ASP B C 1
ATOM 3907 O O . ASP B 1 191 ? 16.938 -37.094 -22.547 1 37.75 191 ASP B O 1
ATOM 3911 N N . GLU B 1 192 ? 17.703 -38.562 -24.016 1 40.06 192 GLU B N 1
ATOM 3912 C CA . GLU B 1 192 ? 16.438 -39.219 -24.344 1 40.06 192 GLU B CA 1
ATOM 3913 C C . GLU B 1 192 ? 15.547 -39.344 -23.125 1 40.06 192 GLU B C 1
ATOM 3915 O O . GLU B 1 192 ? 14.32 -39.219 -23.219 1 40.06 192 GLU B O 1
ATOM 3920 N N . GLN B 1 193 ? 16.188 -39.625 -21.797 1 39.44 193 GLN B N 1
ATOM 3921 C CA . GLN B 1 193 ? 15.406 -40.062 -20.641 1 39.44 193 GLN B CA 1
ATOM 3922 C C . GLN B 1 193 ? 14.797 -38.875 -19.906 1 39.44 193 GLN B C 1
ATOM 3924 O O . GLN B 1 193 ? 13.797 -39.031 -19.203 1 39.44 193 GLN B O 1
ATOM 3929 N N . SER B 1 194 ? 15.266 -37.688 -19.828 1 36.94 194 SER B N 1
ATOM 3930 C CA . SER B 1 194 ? 14.875 -36.562 -19 1 36.94 194 SER B CA 1
ATOM 3931 C C . SER B 1 194 ? 13.523 -36 -19.422 1 36.94 194 SER B C 1
ATOM 3933 O O . SER B 1 194 ? 12.82 -35.375 -18.609 1 36.94 194 SER B O 1
ATOM 3935 N N . ILE B 1 195 ? 13.57 -35.438 -20.781 1 43.19 195 ILE B N 1
ATOM 3936 C CA . ILE B 1 195 ? 12.25 -35.031 -21.219 1 43.19 195 ILE B CA 1
ATOM 3937 C C . ILE B 1 195 ? 11.172 -35.844 -20.5 1 43.19 195 ILE B C 1
ATOM 3939 O O . ILE B 1 195 ? 10.062 -35.344 -20.281 1 43.19 195 ILE B O 1
ATOM 3943 N N . HIS B 1 196 ? 11.617 -37.031 -20.422 1 44.84 196 HIS B N 1
ATOM 3944 C CA . HIS B 1 196 ? 10.734 -38 -19.812 1 44.84 196 HIS B CA 1
ATOM 3945 C C . HIS B 1 196 ? 10.578 -37.781 -18.312 1 44.84 196 HIS B C 1
ATOM 3947 O O . HIS B 1 196 ? 9.773 -38.438 -17.656 1 44.84 196 HIS B O 1
ATOM 3953 N N . TYR B 1 197 ? 11.383 -36.562 -17.891 1 49.03 197 TYR B N 1
ATOM 3954 C CA . TYR B 1 197 ? 11.656 -36.594 -16.453 1 49.03 197 TYR B CA 1
ATOM 3955 C C . TYR B 1 197 ? 10.492 -36 -15.664 1 49.03 197 TYR B C 1
ATOM 3957 O O . TYR B 1 197 ? 10.109 -36.531 -14.617 1 49.03 197 TYR B O 1
ATOM 3965 N N . HIS B 1 198 ? 10.086 -34.531 -16.234 1 52.69 198 HIS B N 1
ATOM 3966 C CA . HIS B 1 198 ? 8.969 -34.062 -15.43 1 52.69 198 HIS B CA 1
ATOM 3967 C C . HIS B 1 198 ? 7.957 -35.156 -15.188 1 52.69 198 HIS B C 1
ATOM 3969 O O . HIS B 1 198 ? 7.18 -35.125 -14.227 1 52.69 198 HIS B O 1
ATOM 3975 N N . GLY B 1 199 ? 8.195 -35.969 -16.219 1 54.06 199 GLY B N 1
ATOM 3976 C CA . GLY B 1 199 ? 7.316 -37.125 -16.172 1 54.06 199 GLY B CA 1
ATOM 3977 C C . GLY B 1 199 ? 7.953 -38.344 -15.484 1 54.06 199 GLY B C 1
ATOM 3978 O O . GLY B 1 199 ? 7.309 -39.375 -15.305 1 54.06 199 GLY B O 1
ATOM 3979 N N . ARG B 1 200 ? 9.312 -38.094 -14.992 1 54.56 200 ARG B N 1
ATOM 3980 C CA . ARG B 1 200 ? 9.992 -39.25 -14.406 1 54.56 200 ARG B CA 1
ATOM 3981 C C . ARG B 1 200 ? 9.602 -39.406 -12.938 1 54.56 200 ARG B C 1
ATOM 3983 O O . ARG B 1 200 ? 9.398 -38.438 -12.227 1 54.56 200 ARG B O 1
ATOM 3990 N N . ARG B 1 201 ? 9.312 -40.438 -12.719 1 61.78 201 ARG B N 1
ATOM 3991 C CA . ARG B 1 201 ? 9.211 -40.969 -11.359 1 61.78 201 ARG B CA 1
ATOM 3992 C C . ARG B 1 201 ? 10.227 -42.062 -11.109 1 61.78 201 ARG B C 1
ATOM 3994 O O . ARG B 1 201 ? 10.383 -42.969 -11.945 1 61.78 201 ARG B O 1
ATOM 4001 N N . PRO B 1 202 ? 11.711 -41.156 -10.109 1 53.5 202 PRO B N 1
ATOM 4002 C CA . PRO B 1 202 ? 11.734 -40.062 -9.164 1 53.5 202 PRO B CA 1
ATOM 4003 C C . PRO B 1 202 ? 12.289 -38.781 -9.789 1 53.5 202 PRO B C 1
ATOM 4005 O O . PRO B 1 202 ? 13.102 -38.812 -10.711 1 53.5 202 PRO B O 1
ATOM 4008 N N . LEU B 1 203 ? 11.906 -37.5 -9.664 1 69.88 203 LEU B N 1
ATOM 4009 C CA . LEU B 1 203 ? 12.344 -36.188 -10.086 1 69.88 203 LEU B CA 1
ATOM 4010 C C . LEU B 1 203 ? 13.82 -35.969 -9.781 1 69.88 203 LEU B C 1
ATOM 4012 O O . LEU B 1 203 ? 14.289 -36.281 -8.68 1 69.88 203 LEU B O 1
ATOM 4016 N N . HIS B 1 204 ? 14.547 -35.5 -10.898 1 63.03 204 HIS B N 1
ATOM 4017 C CA . HIS B 1 204 ? 15.93 -35.062 -10.711 1 63.03 204 HIS B CA 1
ATOM 4018 C C . HIS B 1 204 ? 16.016 -33.844 -9.812 1 63.03 204 HIS B C 1
ATOM 4020 O O . HIS B 1 204 ? 15.125 -33 -9.828 1 63.03 204 HIS B O 1
ATOM 4026 N N . HIS B 1 205 ? 17.219 -33.688 -9.039 1 64.44 205 HIS B N 1
ATOM 4027 C CA . HIS B 1 205 ? 17.516 -32.562 -8.156 1 64.44 205 HIS B CA 1
ATOM 4028 C C . HIS B 1 205 ? 17.5 -31.25 -8.922 1 64.44 205 HIS B C 1
ATOM 4030 O O . HIS B 1 205 ? 17.094 -30.219 -8.383 1 64.44 205 HIS B O 1
ATOM 4036 N N . GLU B 1 206 ? 17.797 -31.156 -10.383 1 68.12 206 GLU B N 1
ATOM 4037 C CA . GLU B 1 206 ? 17.797 -29.906 -11.133 1 68.12 206 GLU B CA 1
ATOM 4038 C C . GLU B 1 206 ? 16.391 -29.359 -11.305 1 68.12 206 GLU B C 1
ATOM 4040 O O . GLU B 1 206 ? 16.172 -28.141 -11.273 1 68.12 206 GLU B O 1
ATOM 4045 N N . PHE B 1 207 ? 15.758 -30.141 -11.805 1 67.12 207 PHE B N 1
ATOM 4046 C CA . PHE B 1 207 ? 14.375 -29.719 -11.977 1 67.12 207 PHE B CA 1
ATOM 4047 C C . PHE B 1 207 ? 13.812 -29.188 -10.664 1 67.12 207 PHE B C 1
ATOM 4049 O O . PHE B 1 207 ? 13.07 -28.203 -10.656 1 67.12 207 PHE B O 1
ATOM 4056 N N . GLN B 1 208 ? 14.133 -29.875 -9.641 1 75.44 208 GLN B N 1
ATOM 4057 C CA . GLN B 1 208 ? 13.672 -29.375 -8.344 1 75.44 208 GLN B CA 1
ATOM 4058 C C . GLN B 1 208 ? 14.117 -27.938 -8.117 1 75.44 208 GLN B C 1
ATOM 4060 O O . GLN B 1 208 ? 13.328 -27.094 -7.688 1 75.44 208 GLN B O 1
ATOM 4065 N N . GLU B 1 209 ? 15.242 -27.469 -8.711 1 74.88 209 GLU B N 1
ATOM 4066 C CA . GLU B 1 209 ? 15.789 -26.125 -8.5 1 74.88 209 GLU B CA 1
ATOM 4067 C C . GLU B 1 209 ? 15.008 -25.078 -9.305 1 74.88 209 GLU B C 1
ATOM 4069 O O . GLU B 1 209 ? 14.734 -23.984 -8.805 1 74.88 209 GLU B O 1
ATOM 4074 N N . SER B 1 210 ? 15.023 -25.406 -10.422 1 76.75 210 SER B N 1
ATOM 4075 C CA . SER B 1 210 ? 14.305 -24.484 -11.297 1 76.75 210 SER B CA 1
ATOM 4076 C C . SER B 1 210 ? 12.906 -24.188 -10.758 1 76.75 210 SER B C 1
ATOM 4078 O O . SER B 1 210 ? 12.453 -23.047 -10.789 1 76.75 210 SER B O 1
ATOM 4080 N N . MET B 1 211 ? 12.336 -25.141 -10.594 1 79.69 211 MET B N 1
ATOM 4081 C CA . MET B 1 211 ? 10.992 -24.984 -10.039 1 79.69 211 MET B CA 1
ATOM 4082 C C . MET B 1 211 ? 11.016 -24.078 -8.805 1 79.69 211 MET B C 1
ATOM 4084 O O . MET B 1 211 ? 10.133 -23.25 -8.609 1 79.69 211 MET B O 1
ATOM 4088 N N . ILE B 1 212 ? 11.992 -24.188 -7.992 1 82.12 212 ILE B N 1
ATOM 4089 C CA . ILE B 1 212 ? 12.086 -23.359 -6.793 1 82.12 212 ILE B CA 1
ATOM 4090 C C . ILE B 1 212 ? 12.32 -21.906 -7.184 1 82.12 212 ILE B C 1
ATOM 4092 O O . ILE B 1 212 ? 11.695 -21 -6.629 1 82.12 212 ILE B O 1
ATOM 4096 N N . ARG B 1 213 ? 12.797 -21.547 -8.312 1 84.25 213 ARG B N 1
ATOM 4097 C CA . ARG B 1 213 ? 13.125 -20.172 -8.711 1 84.25 213 ARG B CA 1
ATOM 4098 C C . ARG B 1 213 ? 11.898 -19.469 -9.266 1 84.25 213 ARG B C 1
ATOM 4100 O O . ARG B 1 213 ? 11.773 -18.25 -9.141 1 84.25 213 ARG B O 1
ATOM 4107 N N . ASN B 1 214 ? 11.43 -20.219 -9.773 1 82.5 214 ASN B N 1
ATOM 4108 C CA . ASN B 1 214 ? 10.227 -19.641 -10.352 1 82.5 214 ASN B CA 1
ATOM 4109 C C . ASN B 1 214 ? 9.25 -19.172 -9.273 1 82.5 214 ASN B C 1
ATOM 4111 O O . ASN B 1 214 ? 8.297 -18.453 -9.57 1 82.5 214 ASN B O 1
ATOM 4115 N N . VAL B 1 215 ? 9.438 -19.578 -8.266 1 82.62 215 VAL B N 1
ATOM 4116 C CA . VAL B 1 215 ? 8.4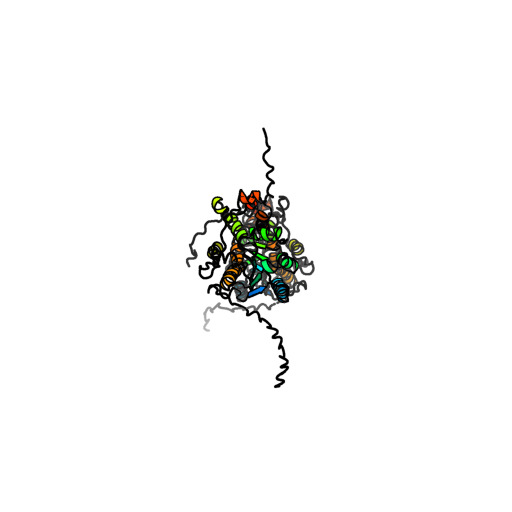22 -19.281 -7.266 1 82.62 215 VAL B CA 1
ATOM 4117 C C . VAL B 1 215 ? 9.055 -18.516 -6.102 1 82.62 215 VAL B C 1
ATOM 4119 O O . VAL B 1 215 ? 8.383 -17.734 -5.426 1 82.62 215 VAL B O 1
ATOM 4122 N N . ILE B 1 216 ? 10.375 -18.406 -5.703 1 87.94 216 ILE B N 1
ATOM 4123 C CA . ILE B 1 216 ? 11 -17.953 -4.469 1 87.94 216 ILE B CA 1
ATOM 4124 C C . ILE B 1 216 ? 10.945 -16.422 -4.406 1 87.94 216 ILE B C 1
ATOM 4126 O O . ILE B 1 216 ? 10.859 -15.844 -3.322 1 87.94 216 ILE B O 1
ATOM 4130 N N . TYR B 1 217 ? 10.703 -15.672 -6.031 1 82.31 217 TYR B N 1
ATOM 4131 C CA . TYR B 1 217 ? 10.812 -14.219 -6.02 1 82.31 217 TYR B CA 1
ATOM 4132 C C . TYR B 1 217 ? 9.438 -13.57 -5.91 1 82.31 217 TYR B C 1
ATOM 4134 O O . TYR B 1 217 ? 9.336 -12.352 -5.754 1 82.31 217 TYR B O 1
ATOM 4142 N N . LEU B 1 218 ? 8.617 -13.977 -5.824 1 83.81 218 LEU B N 1
ATOM 4143 C CA . LEU B 1 218 ? 7.32 -13.367 -6.09 1 83.81 218 LEU B CA 1
ATOM 4144 C C . LEU B 1 218 ? 6.918 -12.438 -4.949 1 83.81 218 LEU B C 1
ATOM 4146 O O . LEU B 1 218 ? 6.379 -11.352 -5.191 1 83.81 218 LEU B O 1
ATOM 4150 N N . ARG B 1 219 ? 7.18 -12.75 -3.629 1 88.38 219 ARG B N 1
ATOM 4151 C CA . ARG B 1 219 ? 6.754 -11.836 -2.574 1 88.38 219 ARG B CA 1
ATOM 4152 C C . ARG B 1 219 ? 7.531 -10.531 -2.635 1 88.38 219 ARG B C 1
ATOM 4154 O O . ARG B 1 219 ? 6.965 -9.453 -2.43 1 88.38 219 ARG B O 1
ATOM 4161 N N . LEU B 1 220 ? 9.078 -10.352 -3.557 1 88.06 220 LEU B N 1
ATOM 4162 C CA . LEU B 1 220 ? 9.828 -9.109 -3.721 1 88.06 220 LEU B CA 1
ATOM 4163 C C . LEU B 1 220 ? 9.281 -8.289 -4.887 1 88.06 220 LEU B C 1
ATOM 4165 O O . LEU B 1 220 ? 9.227 -7.062 -4.816 1 88.06 220 LEU B O 1
ATOM 4169 N N . LEU B 1 221 ? 8.711 -8.906 -5.734 1 86.94 221 LEU B N 1
ATOM 4170 C CA . LEU B 1 221 ? 8.164 -8.203 -6.887 1 86.94 221 LEU B CA 1
ATOM 4171 C C . LEU B 1 221 ? 6.879 -7.465 -6.516 1 86.94 221 LEU B C 1
ATOM 4173 O O . LEU B 1 221 ? 6.672 -6.324 -6.93 1 86.94 221 LEU B O 1
ATOM 4177 N N . LYS B 1 222 ? 6.18 -7.879 -5.629 1 87.62 222 LYS B N 1
ATOM 4178 C CA . LYS B 1 222 ? 4.875 -7.309 -5.312 1 87.62 222 LYS B CA 1
ATOM 4179 C C . LYS B 1 222 ? 5.016 -6.047 -4.465 1 87.62 222 LYS B C 1
ATOM 4181 O O . LYS B 1 222 ? 4.312 -5.059 -4.688 1 87.62 222 LYS B O 1
ATOM 4186 N N . ARG B 1 223 ? 6.027 -5.785 -3.928 1 86.62 223 ARG B N 1
ATOM 4187 C CA . ARG B 1 223 ? 6.258 -4.543 -3.195 1 86.62 223 ARG B CA 1
ATOM 4188 C C . ARG B 1 223 ? 6.602 -3.4 -4.145 1 86.62 223 ARG B C 1
ATOM 4190 O O . ARG B 1 223 ? 6.074 -2.295 -4.012 1 86.62 223 ARG B O 1
ATOM 4197 N N . GLU B 1 224 ? 7.559 -3.207 -5.477 1 85.44 224 GLU B N 1
ATOM 4198 C CA . GLU B 1 224 ? 7.988 -2.111 -6.34 1 85.44 224 GLU B CA 1
ATOM 4199 C C . GLU B 1 224 ? 6.859 -1.665 -7.266 1 85.44 224 GLU B C 1
ATOM 4201 O O . GLU B 1 224 ? 6.68 -0.468 -7.5 1 85.44 224 GLU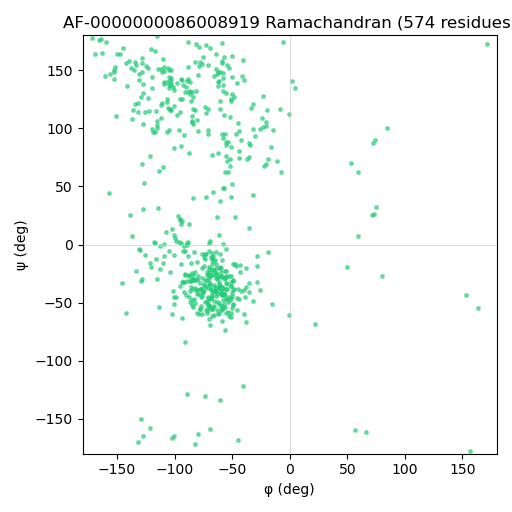 B O 1
ATOM 4206 N N . VAL B 1 225 ? 5.754 -2.727 -7.387 1 88.81 225 VAL B N 1
ATOM 4207 C CA . VAL B 1 225 ? 4.645 -2.359 -8.258 1 88.81 225 VAL B CA 1
ATOM 4208 C C . VAL B 1 225 ? 3.553 -1.665 -7.445 1 88.81 225 VAL B C 1
ATOM 4210 O O . VAL B 1 225 ? 2.898 -0.741 -7.934 1 88.81 225 VAL B O 1
ATOM 4213 N N . GLU B 1 226 ? 3.232 -1.681 -6.402 1 89.25 226 GLU B N 1
ATOM 4214 C CA . GLU B 1 226 ? 2.248 -1.044 -5.531 1 89.25 226 GLU B CA 1
ATOM 4215 C C . GLU B 1 226 ? 2.592 0.423 -5.289 1 89.25 226 GLU B C 1
ATOM 4217 O O . GLU B 1 226 ? 1.704 1.277 -5.254 1 89.25 226 GLU B O 1
ATOM 4222 N N . CYS B 1 227 ? 3.928 1.01 -5.348 1 84.62 227 CYS B N 1
ATOM 4223 C CA . CYS B 1 227 ? 4.379 2.385 -5.164 1 84.62 227 CYS B CA 1
ATOM 4224 C C . CYS B 1 227 ? 4.043 3.236 -6.383 1 84.62 227 CYS B C 1
ATOM 4226 O O . CYS B 1 227 ? 3.578 4.367 -6.246 1 84.62 227 CYS B O 1
ATOM 4228 N N . ALA B 1 228 ? 4.23 2.662 -7.375 1 78.56 228 ALA B N 1
ATOM 4229 C CA . ALA B 1 228 ? 3.902 3.387 -8.602 1 78.56 228 ALA B CA 1
ATOM 4230 C C . ALA B 1 228 ? 2.402 3.641 -8.703 1 78.56 228 ALA B C 1
ATOM 4232 O O . ALA B 1 228 ? 1.976 4.691 -9.188 1 78.56 228 ALA B O 1
ATOM 4233 N N . LEU B 1 229 ? 1.517 2.924 -8.047 1 79.44 229 LEU B N 1
ATOM 4234 C CA . LEU B 1 229 ? 0.061 3.012 -8.109 1 79.44 229 LEU B CA 1
ATOM 4235 C C . LEU B 1 229 ? -0.455 4.105 -7.176 1 79.44 229 LEU B C 1
ATOM 4237 O O . LEU B 1 229 ? -1.477 4.734 -7.461 1 79.44 229 LEU B O 1
ATOM 4241 N N . LEU B 1 230 ? 0.031 5.141 -7.008 1 77.44 230 LEU B N 1
ATOM 4242 C CA . LEU B 1 230 ? -0.476 6.047 -5.98 1 77.44 230 LEU B CA 1
ATOM 4243 C C . LEU B 1 230 ? -0.094 7.488 -6.297 1 77.44 230 LEU B C 1
ATOM 4245 O O . LEU B 1 230 ? -0.277 8.383 -5.461 1 77.44 230 LEU B O 1
ATOM 4249 N N . THR B 1 231 ? -0.156 7.855 -7.062 1 80.81 231 THR B N 1
ATOM 4250 C CA . THR B 1 231 ? 0.255 9.141 -7.613 1 80.81 231 THR B CA 1
ATOM 4251 C C . THR B 1 231 ? -0.868 10.172 -7.488 1 80.81 231 THR B C 1
ATOM 4253 O O . THR B 1 231 ? -0.622 11.328 -7.141 1 80.81 231 THR B O 1
ATOM 4256 N N . PRO B 1 232 ? -1.936 10.352 -7.574 1 80.56 232 PRO B N 1
ATOM 4257 C CA . PRO B 1 232 ? -2.967 11.383 -7.41 1 80.56 232 PRO B CA 1
ATOM 4258 C C . PRO B 1 232 ? -3.016 11.945 -5.992 1 80.56 232 PRO B C 1
ATOM 4260 O O . PRO B 1 232 ? -3.199 13.148 -5.812 1 80.56 232 PRO B O 1
ATOM 4263 N N . LEU B 1 233 ? -3.416 11.109 -4.879 1 82.38 233 LEU B N 1
ATOM 4264 C CA . LEU B 1 233 ? -3.404 11.664 -3.533 1 82.38 233 LEU B CA 1
ATOM 4265 C C . LEU B 1 233 ? -2.244 12.641 -3.361 1 82.38 233 LEU B C 1
ATOM 4267 O O . LEU B 1 233 ? -2.406 13.703 -2.756 1 82.38 233 LEU B O 1
ATOM 4271 N N . ARG B 1 234 ? -0.858 12.508 -3.854 1 84.62 234 ARG B N 1
ATOM 4272 C CA . ARG B 1 234 ? 0.268 13.43 -3.734 1 84.62 234 ARG B CA 1
ATOM 4273 C C . ARG B 1 234 ? -0.034 14.758 -4.426 1 84.62 234 ARG B C 1
ATOM 4275 O O . ARG B 1 234 ? 0.31 15.82 -3.91 1 84.62 234 ARG B O 1
ATOM 4282 N N . ARG B 1 235 ? -0.844 14.695 -5.535 1 84.12 235 ARG B N 1
ATOM 4283 C CA . ARG B 1 235 ? -1.161 15.93 -6.25 1 84.12 235 ARG B CA 1
ATOM 4284 C C . ARG B 1 235 ? -2.197 16.75 -5.488 1 84.12 235 ARG B C 1
ATOM 4286 O O . ARG B 1 235 ? -2.08 17.969 -5.395 1 84.12 235 ARG B O 1
ATOM 4293 N N . VAL B 1 236 ? -3.689 16.625 -4.953 1 83.44 236 VAL B N 1
ATOM 4294 C CA . VAL B 1 236 ? -4.633 17.406 -4.164 1 83.44 236 VAL B CA 1
ATOM 4295 C C . VAL B 1 236 ? -3.922 18 -2.947 1 83.44 236 VAL B C 1
ATOM 4297 O O . VAL B 1 236 ? -4.133 19.156 -2.6 1 83.44 236 VAL B O 1
ATOM 4300 N N . THR B 1 237 ? -3.066 16.938 -2.234 1 85.81 237 THR B N 1
ATOM 4301 C CA . THR B 1 237 ? -2.332 17.516 -1.11 1 85.81 237 THR B CA 1
ATOM 4302 C C . THR B 1 237 ? -1.47 18.688 -1.567 1 85.81 237 THR B C 1
ATOM 4304 O O . THR B 1 237 ? -1.376 19.703 -0.875 1 85.81 237 THR B O 1
ATOM 4307 N N . ASP B 1 238 ? -0.968 18.766 -2.766 1 87.44 238 ASP B N 1
ATOM 4308 C CA . ASP B 1 238 ? -0.189 19.906 -3.26 1 87.44 238 ASP B CA 1
ATOM 4309 C C . ASP B 1 238 ? -1.066 21.141 -3.426 1 87.44 238 ASP B C 1
ATOM 4311 O O . ASP B 1 238 ? -0.631 22.25 -3.143 1 87.44 238 ASP B O 1
ATOM 4315 N N . GLN B 1 239 ? -2.332 21.125 -3.879 1 86.19 239 GLN B N 1
ATOM 4316 C CA . GLN B 1 239 ? -3.23 22.266 -3.975 1 86.19 239 GLN B CA 1
ATOM 4317 C C . GLN B 1 239 ? -3.58 22.812 -2.592 1 86.19 239 GLN B C 1
ATOM 4319 O O . GLN B 1 239 ? -3.652 24.016 -2.395 1 86.19 239 GLN B O 1
ATOM 4324 N N . TYR B 1 240 ? -4.07 21.953 -1.625 1 85.12 240 TYR B N 1
ATOM 4325 C CA . TYR B 1 240 ? -4.273 22.484 -0.282 1 85.12 240 TYR B CA 1
ATOM 4326 C C . TYR B 1 240 ? -3.113 23.375 0.135 1 85.12 240 TYR B C 1
ATOM 4328 O O . TYR B 1 240 ? -3.322 24.453 0.695 1 85.12 240 TYR B O 1
ATOM 4336 N N . LEU B 1 241 ? -2.01 22.984 -0.198 1 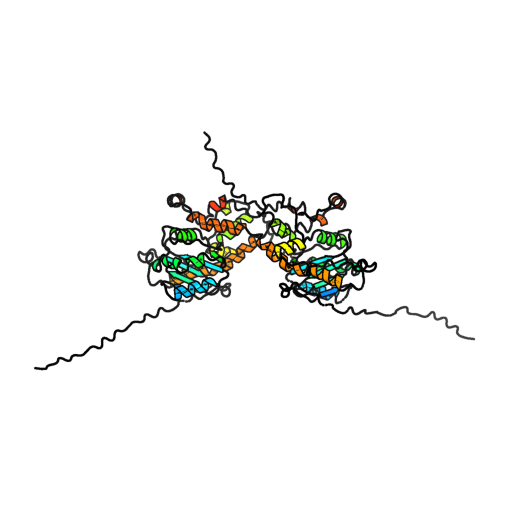91.31 241 LEU B N 1
ATOM 4337 C CA . LEU B 1 241 ? -0.819 23.703 0.227 1 91.31 241 LEU B CA 1
ATOM 4338 C C . LEU B 1 241 ? -0.721 25.047 -0.486 1 91.31 241 LEU B C 1
ATOM 4340 O O . LEU B 1 241 ? -0.194 26.016 0.071 1 91.31 241 LEU B O 1
ATOM 4344 N N . ASN B 1 242 ? -1.431 25.188 -1.658 1 89.12 242 ASN B N 1
ATOM 4345 C CA . ASN B 1 242 ? -1.076 26.375 -2.447 1 89.12 242 ASN B CA 1
ATOM 4346 C C . ASN B 1 242 ? -2.283 27.281 -2.676 1 89.12 242 ASN B C 1
ATOM 4348 O O . ASN B 1 242 ? -2.127 28.453 -3.004 1 89.12 242 ASN B O 1
ATOM 4352 N N . CYS B 1 243 ? -3.658 27 -2.514 1 77.94 243 CYS B N 1
ATOM 4353 C CA . CYS B 1 243 ? -4.828 27.75 -2.951 1 77.94 243 CYS B CA 1
ATOM 4354 C C . CYS B 1 243 ? -4.945 29.062 -2.189 1 77.94 243 CYS B C 1
ATOM 4356 O O . CYS B 1 243 ? -5.316 30.094 -2.766 1 77.94 243 CYS B O 1
ATOM 4358 N N . VAL B 1 244 ? -4.77 29.078 -0.986 1 86.62 244 VAL B N 1
ATOM 4359 C CA . VAL B 1 244 ? -4.832 30.344 -0.271 1 86.62 244 VAL B CA 1
ATOM 4360 C C . VAL B 1 244 ? -3.498 31.078 -0.404 1 86.62 244 VAL B C 1
ATOM 4362 O O . VAL B 1 244 ? -3.467 32.281 -0.679 1 86.62 244 VAL B O 1
ATOM 4365 N N . LEU B 1 245 ? -2.518 30.281 -0.34 1 89.94 245 LEU B N 1
ATOM 4366 C CA . LEU B 1 245 ? -1.159 30.812 -0.365 1 89.94 245 LEU B CA 1
ATOM 4367 C C . LEU B 1 245 ? -0.918 31.641 -1.632 1 89.94 245 LEU B C 1
ATOM 4369 O O . LEU B 1 245 ? -0.326 32.719 -1.577 1 89.94 245 LEU B O 1
ATOM 4373 N N . SER B 1 246 ? -1.328 31.266 -2.754 1 83.44 246 SER B N 1
ATOM 4374 C CA . SER B 1 246 ? -1.023 31.906 -4.027 1 83.44 246 SER B CA 1
ATOM 4375 C C . SER B 1 246 ? -2.035 33 -4.344 1 83.44 246 SER B C 1
ATOM 4377 O O . SER B 1 246 ? -1.866 33.75 -5.312 1 83.44 246 SER B O 1
ATOM 4379 N N . ALA B 1 247 ? -3.361 33.312 -3.617 1 76.94 247 ALA B N 1
ATOM 4380 C CA . ALA B 1 247 ? -4.379 34.344 -3.863 1 76.94 247 ALA B CA 1
ATOM 4381 C C . ALA B 1 247 ? -3.936 35.688 -3.328 1 76.94 247 ALA B C 1
ATOM 4383 O O . ALA B 1 247 ? -3.271 35.781 -2.293 1 76.94 247 ALA B O 1
ATOM 4384 N N . SER B 1 248 ? -4.547 36.688 -3.936 1 83.62 248 SER B N 1
ATOM 4385 C CA . SER B 1 248 ? -4.23 38 -3.449 1 83.62 248 SER B CA 1
ATOM 4386 C C . SER B 1 248 ? -5.156 38.406 -2.309 1 83.62 248 SER B C 1
ATOM 4388 O O . SER B 1 248 ? -6.211 37.812 -2.113 1 83.62 248 SER B O 1
ATOM 4390 N N . ASP B 1 249 ? -4.906 39.562 -1.678 1 87.69 249 ASP B N 1
ATOM 4391 C CA . ASP B 1 249 ? -5.738 40.031 -0.578 1 87.69 249 ASP B CA 1
ATOM 4392 C C . ASP B 1 249 ? -7.141 40.406 -1.064 1 87.69 249 ASP B C 1
ATOM 4394 O O . ASP B 1 249 ? -8.133 40.125 -0.385 1 87.69 249 ASP B O 1
ATOM 4398 N N . GLN B 1 250 ? -7.109 41.094 -2.275 1 77.75 250 GLN B N 1
ATOM 4399 C CA . GLN B 1 250 ? -8.391 41.438 -2.867 1 77.75 250 GLN B CA 1
ATOM 4400 C C . GLN B 1 250 ? -9.25 40.219 -3.113 1 77.75 250 GLN B C 1
ATOM 4402 O O . GLN B 1 250 ? -10.445 40.188 -2.797 1 77.75 250 GLN B O 1
ATOM 4407 N N . GLU B 1 251 ? -8.469 39.281 -3.73 1 73.5 251 GLU B N 1
ATOM 4408 C CA . GLU B 1 251 ? -9.18 38.031 -4.023 1 73.5 251 GLU B CA 1
ATOM 4409 C C . GLU B 1 251 ? -9.742 37.406 -2.748 1 73.5 251 GLU B C 1
ATOM 4411 O O . GLU B 1 251 ? -10.836 36.844 -2.758 1 73.5 251 GLU B O 1
ATOM 4416 N N . LEU B 1 252 ? -9.125 37.344 -1.688 1 83.5 252 LEU B N 1
ATOM 4417 C CA . LEU B 1 252 ? -9.516 36.719 -0.426 1 83.5 252 LEU B CA 1
ATOM 4418 C C . LEU B 1 252 ? -10.672 37.5 0.219 1 83.5 252 LEU B C 1
ATOM 4420 O O . LEU B 1 252 ? -11.492 36.906 0.93 1 83.5 252 LEU B O 1
ATOM 4424 N N . VAL B 1 253 ? -10.883 38.75 0.184 1 80.75 253 VAL B N 1
ATOM 4425 C CA . VAL B 1 253 ? -11.969 39.562 0.734 1 80.75 253 VAL B CA 1
ATOM 4426 C C . VAL B 1 253 ? -13.25 39.344 -0.065 1 80.75 253 VAL B C 1
ATOM 4428 O O . VAL B 1 253 ? -14.328 39.188 0.511 1 80.75 253 VAL B O 1
ATOM 4431 N N . LEU B 1 254 ? -12.977 39.469 -1.355 1 77.06 254 LEU B N 1
ATOM 4432 C CA . LEU B 1 254 ? -14.109 39.312 -2.26 1 77.06 254 LEU B CA 1
ATOM 4433 C C . LEU B 1 254 ? -14.68 37.906 -2.188 1 77.06 254 LEU B C 1
ATOM 4435 O O . LEU B 1 254 ? -15.898 37.719 -2.225 1 77.06 254 LEU B O 1
ATOM 4439 N N . CYS B 1 255 ? -13.836 37.094 -2.193 1 76.25 255 CYS B N 1
ATOM 4440 C CA . CYS B 1 255 ? -14.188 35.656 -2.186 1 76.25 255 CYS B CA 1
ATOM 4441 C C . CYS B 1 255 ? -13.453 34.938 -1.074 1 76.25 255 CYS B C 1
ATOM 4443 O O . CYS B 1 255 ? -12.422 34.312 -1.317 1 76.25 255 CYS B O 1
ATOM 4445 N N . PRO B 1 256 ? -13.781 35.188 0.131 1 76.44 256 PRO B N 1
ATOM 4446 C CA . PRO B 1 256 ? -13.117 34.406 1.187 1 76.44 256 PRO B CA 1
ATOM 4447 C C . PRO B 1 256 ? -13.266 32.906 1.008 1 76.44 256 PRO B C 1
ATOM 4449 O O . PRO B 1 256 ? -14.281 32.438 0.485 1 76.44 256 PRO B O 1
ATOM 4452 N N . SER B 1 257 ? -11.898 32.375 1.133 1 68.5 257 SER B N 1
ATOM 4453 C CA . SER B 1 257 ? -11.938 30.906 1.108 1 68.5 257 SER B CA 1
ATOM 4454 C C . SER B 1 257 ? -13 30.359 2.061 1 68.5 257 SER B C 1
ATOM 4456 O O . SER B 1 257 ? -13.148 30.859 3.18 1 68.5 257 SER B O 1
ATOM 4458 N N . ILE B 1 258 ? -13.781 29.547 1.399 1 75.31 258 ILE B N 1
ATOM 4459 C CA . ILE B 1 258 ? -14.758 28.828 2.211 1 75.31 258 ILE B CA 1
ATOM 4460 C C . ILE B 1 258 ? -14.125 27.578 2.807 1 75.31 258 ILE B C 1
ATOM 4462 O O . ILE B 1 258 ? -13.836 26.625 2.086 1 75.31 258 ILE B O 1
ATOM 4466 N N . LEU B 1 259 ? -13.734 27.547 4.172 1 84.81 259 LEU B N 1
ATOM 4467 C CA . LEU B 1 259 ? -13.023 26.438 4.797 1 84.81 259 LEU B CA 1
ATOM 4468 C C . LEU B 1 259 ? -13.914 25.203 4.871 1 84.81 259 LEU B C 1
ATOM 4470 O O . LEU B 1 259 ? -13.422 24.078 5.043 1 84.81 259 LEU B O 1
ATOM 4474 N N . GLU B 1 260 ? -15.117 25.344 4.617 1 86.06 260 GLU B N 1
ATOM 4475 C CA . GLU B 1 260 ? -16.016 24.203 4.695 1 86.06 260 GLU B CA 1
ATOM 4476 C C . GLU B 1 260 ? -16.078 23.453 3.365 1 86.06 260 GLU B C 1
ATOM 4478 O O . GLU B 1 260 ? -16.703 22.391 3.271 1 86.06 260 GLU B O 1
ATOM 4483 N N . GLU B 1 261 ? -15.117 24.031 2.209 1 87.81 261 GLU B N 1
ATOM 4484 C CA . GLU B 1 261 ? -15.18 23.422 0.884 1 87.81 261 GLU B CA 1
ATOM 4485 C C . GLU B 1 261 ? -13.781 23.156 0.329 1 87.81 261 GLU B C 1
ATOM 4487 O O . GLU B 1 261 ? -12.82 23.812 0.727 1 87.81 261 GLU B O 1
ATOM 4492 N N . LEU B 1 262 ? -13.531 22.25 -0.599 1 83.69 262 LEU B N 1
ATOM 4493 C CA . LEU B 1 262 ? -12.273 22.078 -1.315 1 83.69 262 LEU B CA 1
ATOM 4494 C C . LEU B 1 262 ? -11.891 23.359 -2.057 1 83.69 262 LEU B C 1
ATOM 4496 O O . LEU B 1 262 ? -12.758 24.062 -2.582 1 83.69 262 LEU B O 1
ATOM 4500 N N . PRO B 1 263 ? -10.883 23.484 -2.109 1 81.88 263 PRO B N 1
ATOM 4501 C CA . PRO B 1 263 ? -10.453 24.641 -2.916 1 81.88 263 PRO B CA 1
ATOM 4502 C C . PRO B 1 263 ? -10.898 24.531 -4.375 1 81.88 263 PRO B C 1
ATOM 4504 O O . PRO B 1 263 ? -10.93 23.438 -4.934 1 81.88 263 PRO B O 1
ATOM 4507 N N . GLN B 1 264 ? -11.25 25.578 -4.836 1 70.56 264 GLN B N 1
ATOM 4508 C CA . GLN B 1 264 ? -11.688 25.578 -6.23 1 70.56 264 GLN B CA 1
ATOM 4509 C C . GLN B 1 264 ? -10.609 25.016 -7.148 1 70.56 264 GLN B C 1
ATOM 4511 O O . GLN B 1 264 ? -10.906 24.391 -8.164 1 70.56 264 GLN B O 1
ATOM 4516 N N . GLU B 1 265 ? -9.398 25.031 -6.773 1 76.94 265 GLU B N 1
ATOM 4517 C CA . GLU B 1 265 ? -8.273 24.562 -7.582 1 76.94 265 GLU B CA 1
ATOM 4518 C C . GLU B 1 265 ? -8.312 23.047 -7.77 1 76.94 265 GLU B C 1
ATOM 4520 O O . GLU B 1 265 ? -7.867 22.531 -8.797 1 76.94 265 GLU B O 1
ATOM 4525 N N . VAL B 1 266 ? -8.531 22.422 -6.746 1 73.12 266 VAL B N 1
ATOM 4526 C CA . VAL B 1 266 ? -8.641 20.969 -6.793 1 73.12 266 VAL B CA 1
ATOM 4527 C C . VAL B 1 266 ? -9.609 20.562 -7.898 1 73.12 266 VAL B C 1
ATOM 4529 O O . VAL B 1 266 ? -9.352 19.609 -8.633 1 73.12 266 VAL B O 1
ATOM 4532 N N . LEU B 1 267 ? -11 21.453 -7.941 1 67.75 267 LEU B N 1
ATOM 4533 C CA . LEU B 1 267 ? -12.07 21.156 -8.883 1 67.75 267 LEU B CA 1
ATOM 4534 C C . LEU B 1 267 ? -11.633 21.422 -10.312 1 67.75 267 LEU B C 1
ATOM 4536 O O . LEU B 1 267 ? -12.078 20.75 -11.25 1 67.75 267 LEU B O 1
ATOM 4540 N N . ILE B 1 268 ? -10.516 22.141 -10.219 1 59.16 268 ILE B N 1
ATOM 4541 C CA . ILE B 1 268 ? -10.086 22.562 -11.547 1 59.16 268 ILE B CA 1
ATOM 4542 C C . ILE B 1 268 ? -8.992 21.625 -12.055 1 59.16 268 ILE B C 1
ATOM 4544 O O . ILE B 1 268 ? -8.898 21.359 -13.258 1 59.16 268 ILE B O 1
ATOM 4548 N N . ASP B 1 269 ? -8.172 21.359 -11.328 1 68.19 269 ASP B N 1
ATOM 4549 C CA . ASP B 1 269 ? -7.031 20.562 -11.75 1 68.19 269 ASP B CA 1
ATOM 4550 C C . ASP B 1 269 ? -7.488 19.219 -12.312 1 68.19 269 ASP B C 1
ATOM 4552 O O . ASP B 1 269 ? -6.688 18.469 -12.883 1 68.19 269 ASP B O 1
ATOM 4556 N N . GLY B 1 270 ? -8.297 19.078 -12.328 1 54.78 270 GLY B N 1
ATOM 4557 C CA . GLY B 1 270 ? -8.805 17.828 -12.875 1 54.78 270 GLY B CA 1
ATOM 4558 C C . GLY B 1 270 ? -8.273 16.609 -12.156 1 54.78 270 GLY B C 1
ATOM 4559 O O . GLY B 1 270 ? -7.762 15.68 -12.789 1 54.78 270 GLY B O 1
ATOM 4560 N N . ILE B 1 271 ? -7.582 16.594 -11.109 1 46 271 ILE B N 1
ATOM 4561 C CA . ILE B 1 271 ? -7.172 15.398 -10.383 1 46 271 ILE B CA 1
ATOM 4562 C C . ILE B 1 271 ? -8.141 14.25 -10.68 1 46 271 ILE B C 1
ATOM 4564 O O . ILE B 1 271 ? -9.352 14.391 -10.484 1 46 271 ILE B O 1
ATOM 4568 N N . GLU B 1 272 ? -7.441 13.391 -11.453 1 53.5 272 GLU B N 1
ATOM 4569 C CA . GLU B 1 272 ? -8.312 12.258 -11.758 1 53.5 272 GLU B CA 1
ATOM 4570 C C . GLU B 1 272 ? -8.047 11.086 -10.82 1 53.5 272 GLU B C 1
ATOM 4572 O O . GLU B 1 272 ? -6.902 10.852 -10.414 1 53.5 272 GLU B O 1
ATOM 4577 N N . VAL B 1 273 ? -8.75 10.531 -10.43 1 50.84 273 VAL B N 1
ATOM 4578 C CA . VAL B 1 273 ? -8.719 9.297 -9.664 1 50.84 273 VAL B CA 1
ATOM 4579 C C . VAL B 1 273 ? -9.492 8.203 -10.406 1 50.84 273 VAL B C 1
ATOM 4581 O O . VAL B 1 273 ? -10.328 8.508 -11.258 1 50.84 273 VAL B O 1
ATOM 4584 N N . VAL B 1 274 ? -8.852 6.867 -10.219 1 52.66 274 VAL B N 1
ATOM 4585 C CA . VAL B 1 274 ? -9.625 5.727 -10.68 1 52.66 274 VAL B CA 1
ATOM 4586 C C . VAL B 1 274 ? -10.992 5.715 -9.992 1 52.66 274 VAL B C 1
ATOM 4588 O O . VAL B 1 274 ? -11.078 5.75 -8.766 1 52.66 274 VAL B O 1
ATOM 4591 N N . ASN B 1 275 ? -12.086 6.531 -11.094 1 52.75 275 ASN B N 1
ATOM 4592 C CA . ASN B 1 275 ? -13.438 6.453 -10.555 1 52.75 275 ASN B CA 1
ATOM 4593 C C . ASN B 1 275 ? -14 5.035 -10.648 1 52.75 275 ASN B C 1
ATOM 4595 O O . ASN B 1 275 ? -13.711 4.312 -11.602 1 52.75 275 ASN B O 1
ATOM 4599 N N . TYR B 1 276 ? -14.305 4.367 -9.398 1 47.75 276 TYR B N 1
ATOM 4600 C CA . TYR B 1 276 ? -14.82 3.006 -9.375 1 47.75 276 TYR B CA 1
ATOM 4601 C C . TYR B 1 276 ? -16.312 2.996 -9.078 1 47.75 276 TYR B C 1
ATOM 4603 O O . TYR B 1 276 ? -16.812 3.826 -8.305 1 47.75 276 TYR B O 1
ATOM 4611 N N . VAL B 1 277 ? -16.906 2.832 -9.336 1 42.44 277 VAL B N 1
ATOM 4612 C CA . VAL B 1 277 ? -18.312 2.719 -8.938 1 42.44 277 VAL B CA 1
ATOM 4613 C C . VAL B 1 277 ? -18.453 1.682 -7.824 1 42.44 277 VAL B C 1
ATOM 4615 O O . VAL B 1 277 ? -18.016 0.537 -7.98 1 42.44 277 VAL B O 1
ATOM 4618 N N . GLU B 1 278 ? -19.047 2.338 -6.289 1 39.22 278 GLU B N 1
ATOM 4619 C CA . GLU B 1 278 ? -19.344 1.28 -5.324 1 39.22 278 GLU B CA 1
ATOM 4620 C C . GLU B 1 278 ? -20.453 0.366 -5.832 1 39.22 278 GLU B C 1
ATOM 4622 O O . GLU B 1 278 ? -21.469 0.84 -6.336 1 39.22 278 GLU B O 1
ATOM 4627 N N . PRO B 1 279 ? -20.125 -0.491 -5.613 1 34.53 279 PRO B N 1
ATOM 4628 C CA . PRO B 1 279 ? -21.344 -1.293 -5.781 1 34.53 279 PRO B CA 1
ATOM 4629 C C . PRO B 1 279 ? -22.328 -1.108 -4.637 1 34.53 279 PRO B C 1
ATOM 4631 O O . PRO B 1 279 ? -21.938 -0.755 -3.521 1 34.53 279 PRO B O 1
ATOM 4634 N N . GLU B 1 280 ? -23.203 -1.104 -4.07 1 31.41 280 GLU B N 1
ATOM 4635 C CA . GLU B 1 280 ? -24.031 -1.092 -2.871 1 31.41 280 GLU B CA 1
ATOM 4636 C C . GLU B 1 280 ? -23.625 -2.201 -1.905 1 31.41 280 GLU B C 1
ATOM 4638 O O . GLU B 1 280 ? -23.547 -3.369 -2.289 1 31.41 280 GLU B O 1
ATOM 4643 N N . VAL B 1 281 ? -22.969 -2.176 -0.602 1 27.36 281 VAL B N 1
ATOM 4644 C CA . VAL B 1 281 ? -23.109 -3.395 0.187 1 27.36 281 VAL B CA 1
ATOM 4645 C C . VAL B 1 281 ? -24.594 -3.742 0.327 1 27.36 281 VAL B C 1
ATOM 4647 O O . VAL B 1 281 ? -25.391 -2.908 0.752 1 27.36 281 VAL B O 1
ATOM 4650 N N . SER B 1 282 ? -24.719 -4.77 0.479 1 22.94 282 SER B N 1
ATOM 4651 C CA . SER B 1 282 ? -25.812 -5.43 1.183 1 22.94 282 SER B CA 1
ATOM 4652 C C . SER B 1 282 ? -25.375 -5.898 2.566 1 22.94 282 SER B C 1
ATOM 4654 O O . SER B 1 282 ? -24.328 -6.52 2.715 1 22.94 282 SER B O 1
ATOM 4656 N N . LEU B 1 283 ? -25.547 -5.773 4.188 1 18.38 283 LEU B N 1
ATOM 4657 C CA . LEU B 1 283 ? -25.766 -6.637 5.344 1 18.38 283 LEU B CA 1
ATOM 4658 C C . LEU B 1 283 ? -26.141 -8.047 4.902 1 18.38 283 LEU B C 1
ATOM 4660 O O . LEU B 1 283 ? -26.703 -8.82 5.688 1 18.38 283 LEU B O 1
ATOM 4664 N N . PHE B 1 284 ? -25.938 -8.828 4.547 1 20.31 284 PHE B N 1
ATOM 4665 C CA . PHE B 1 284 ? -26.453 -10.117 5.008 1 20.31 284 PHE B CA 1
ATOM 4666 C C . PHE B 1 284 ? -25.547 -10.711 6.078 1 20.31 284 PHE B C 1
ATOM 4668 O O . PHE B 1 284 ? -24.391 -10.32 6.211 1 20.31 284 PHE B O 1
ATOM 4675 N N . GLY B 1 285 ? -24.531 -12.008 6.848 1 25.3 285 GLY B N 1
ATOM 4676 C CA . GLY B 1 285 ? -23.219 -12.641 6.812 1 25.3 285 GLY B CA 1
ATOM 4677 C C . GLY B 1 285 ? -22.438 -12.32 5.551 1 25.3 285 GLY B C 1
ATOM 4678 O O . GLY B 1 285 ? -21.219 -12.141 5.598 1 25.3 285 GLY B O 1
ATOM 4679 N N . SER B 1 286 ? -23.094 -12.523 4.445 1 18.36 286 SER B N 1
ATOM 4680 C CA . SER B 1 286 ? -24.344 -13.273 4.59 1 18.36 286 SER B CA 1
ATOM 4681 C C . SER B 1 286 ? -24.078 -14.672 5.133 1 18.36 286 SER B C 1
ATOM 4683 O O . SER B 1 286 ? -24.844 -15.602 4.871 1 18.36 286 SER B O 1
ATOM 4685 N N . TRP B 1 287 ? -22.531 -15.273 5.727 1 19.09 287 TRP B N 1
ATOM 4686 C CA . TRP B 1 287 ? -22.891 -16.688 5.746 1 19.09 287 TRP B CA 1
ATOM 4687 C C . TRP B 1 287 ? -23.859 -16.984 6.887 1 19.09 287 TRP B C 1
ATOM 4689 O O . TRP B 1 287 ? -23.609 -16.609 8.031 1 19.09 287 TRP B O 1
ATOM 4699 N N . ASP B 1 288 ? -24.828 -17.266 6.809 1 16.73 288 ASP B N 1
ATOM 4700 C CA . ASP B 1 288 ? -25.688 -18.234 7.473 1 16.73 288 ASP B CA 1
ATOM 4701 C C . ASP B 1 288 ? -25.031 -19.609 7.492 1 16.73 288 ASP B C 1
ATOM 4703 O O . ASP B 1 288 ? -25.703 -20.625 7.742 1 16.73 288 ASP B O 1
ATOM 4707 N N . SER B 1 289 ? -23.641 -20.094 7.73 1 17.52 289 SER B N 1
ATOM 4708 C CA . SER B 1 289 ? -23.906 -21.219 8.633 1 17.52 289 SER B CA 1
ATOM 4709 C C . SER B 1 289 ? -23.703 -20.812 10.086 1 17.52 289 SER B C 1
ATOM 4711 O O . SER B 1 289 ? -22.828 -20.016 10.398 1 17.52 289 SER B O 1
#

Organism: Nephila pilipes (NCBI:txid299642)

Radius of gyration: 34.46 Å; Cα contacts (8 Å, |Δi|>4): 875; chains: 2; bounding box: 58×161×106 Å

Nearest PDB structures (foldseek):
  5fis-assembly1_B  TM=7.339E-01  e=1.381E-17  Bombyx mori
  5fiq-assembly1_A  TM=7.641E-01  e=2.531E-16  Bombyx mori
  7c42-assembly1_A  TM=7.674E-01  e=6.669E-09  Trypanosoma brucei brucei TREU927
  7c45-assembly1_A  TM=7.210E-01  e=4.636E-09  Trypanosoma brucei brucei TREU927
  7c4c-assembly1_A  TM=7.345E-01  e=1.299E-08  Trypanosoma brucei brucei TREU927

InterPro domains:
  IPR002562 3'-5' exonuclease domain [PF01612] (67-178)
  IPR012337 Ribonuclease H-like superfamily [SSF53098] (29-225)
  IPR036397 Ribonuclease H superfamily [G3DSA:3.30.420.10] (7-251)
  IPR052144 piRNA biogenesis EXD1-related protein [PTHR46628] (37-266)

Foldseek 3Di:
DPPVPPPPVPPPPPPPPPPDDDADWEDADPVCVVQWAIGEEEAQDPDVVLVVVLVVLVPAQEKEWDWDAPDQALPGDTQWIWIGGRHYIYIYGCLRCPLVSCVVHVLVSQQDARYEYEYADCPSVQRRCCNGRNHDGYNYDYLQVLLLVLCVVPDPDDPCRPDTDDPVRLCCVQVNDDDVQAQDPPPLVPPPCSSCASVDPPHDNSVVHSSCRNTTCRVVSRVRSVVSNPDLVVVQVVPVVPLVVPDDVVVCVVVNDDVVDRSCVSVVCCSPPPDPPVPPPPPPPDPDD/DDDPPPDPDDDPDDDDDDDDADFDWADAPVVCVVFFATGEGEAQDPDVVLVVVLVVLVPAQAKFWDWDDDDLALPGDTAWTWIGGRHYIYIYGDVRHDLVSCVNGPLPSQCDARYAYEYADCVSVCRNCCNRRNHDGYRYDYLFVLLQVLQDVVPVPCVSNPDTAGPVGLCCVLVNDDDVGAQPVPPQPPPPCRNCASVDDPHDPSVVHNSCRNGRCGVVSRVSRVVSNDPLVVVLVVCVVPQVVPDDPVCCVVPPDDPVDRRVVVVPVPRDDPPDDDDDDDPCVVDPD

Secondary structure (DSSP, 8-state):
-----------------------------GGGGGGS--EEEEE-SSSHHHHHHHHHHTT-SEEEEEEESSB-STTSB--EEEEE-SSEEEEEEHHHHTTHHIIIIIHHHHT-SSSEEEES--HHHHHIIIIIH-----SEEEHHHHHHHHHHHH---SGGGSB---HHHHHHHHH---GGGSPP------STTTTTTTT-SS--HHHHHHHHHHHHTHHHHHHHHHHHT-HHHHHHHHHHTTTTTT--HHHHHHS---TTB--HHHHHTT-------------------/------------------------B----GGGGGGS--EEEEE-SSSHHHHHHHHHHTT-SEEEEEEESSB-STTSB--EEEEE-SSEEEEEEHHHH-THHIIIIIHHHHT-SSSEEEES--HHHHHIIIIIH-----SEEEHHHHHHHHHH----STTTTTB---HHHHHHHHH---GGGS--------STTTTTTTT-SS--HHHHHHHHHHHHTHHHHHHHHHHHTTHHHHHHHHHHHHTTTTS-HHHHHHS---TTB--HHHHHTT----PPPPP----------

Solvent-accessible surface area (backbone atoms only — not comparable to full-atom values): 33574 Å² total; per-residue (Å²): 135,81,78,74,73,72,74,73,73,74,75,76,74,80,78,77,84,74,86,81,91,96,93,86,90,72,91,76,56,81,98,44,47,86,80,59,47,50,49,56,53,80,37,62,52,103,48,70,58,42,55,50,57,54,57,51,65,70,76,39,68,46,33,16,44,42,77,42,48,96,36,71,32,61,84,47,45,66,22,36,45,33,39,22,42,81,58,36,32,40,40,33,32,38,68,70,39,40,67,52,45,39,76,73,37,54,41,56,60,46,42,27,74,72,31,33,36,29,33,71,66,43,26,44,56,36,17,21,37,39,71,63,58,71,36,68,83,33,44,64,47,33,47,42,47,45,50,48,49,37,52,49,34,58,36,83,66,64,78,78,58,39,49,50,67,50,69,73,48,48,42,38,71,78,72,59,61,68,73,92,52,45,54,50,78,66,62,58,50,78,50,88,64,33,77,43,33,76,68,37,91,82,75,60,68,65,55,55,46,25,56,47,43,64,19,63,58,47,71,66,54,46,60,57,47,58,67,67,68,61,62,63,72,44,57,50,38,74,35,40,41,40,52,56,46,67,54,56,68,60,55,40,60,72,52,47,75,52,81,56,40,60,52,82,55,46,78,60,80,48,71,38,48,33,57,46,42,62,42,66,70,73,67,74,79,74,86,69,130,135,87,73,80,76,76,78,83,81,92,82,86,74,92,96,88,98,84,96,93,94,100,90,80,90,75,94,74,58,74,97,46,49,75,75,50,45,43,50,42,50,77,36,66,50,98,44,77,56,37,47,49,54,54,56,51,64,71,72,39,73,41,36,15,45,45,71,41,52,92,38,78,31,58,81,47,43,69,26,37,46,36,38,20,44,85,56,35,33,45,40,33,32,36,69,68,36,44,72,49,45,35,80,78,34,55,42,46,66,48,47,30,71,70,29,30,35,32,38,75,62,46,21,43,58,36,16,20,36,33,75,61,60,70,38,74,84,33,42,71,50,37,51,40,43,45,54,46,61,38,31,26,69,94,34,81,57,74,76,68,51,31,53,52,70,48,65,66,48,46,42,39,67,72,73,52,63,64,73,88,58,34,54,46,74,48,60,59,53,75,54,88,67,37,70,44,23,86,69,33,91,82,69,58,77,52,51,55,47,18,56,47,33,63,18,70,52,43,76,68,53,49,59,65,42,60,65,62,63,54,58,51,68,64,52,51,37,50,38,42,40,37,61,56,42,76,54,51,72,67,52,41,69,76,51,54,82,56,86,56,34,60,54,68,61,53,76,50,41,31,76,31,51,62,62,48,79,72,67,81,88,74,83,65,83,65,70,78,122

pLDDT: mean 71.51, std 21.25, range [16.73, 98.0]